Protein AF-A0A3N5UJ31-F1 (afdb_monomer_lite)

Structure (mmCIF, N/CA/C/O backbone):
data_AF-A0A3N5UJ31-F1
#
_entry.id   AF-A0A3N5UJ31-F1
#
loop_
_atom_site.group_PDB
_atom_site.id
_atom_site.type_symbol
_atom_site.label_atom_id
_atom_site.label_alt_id
_atom_site.label_comp_id
_atom_site.label_asym_id
_atom_site.label_entity_id
_atom_site.label_seq_id
_atom_site.pdbx_PDB_ins_code
_atom_site.Cartn_x
_atom_site.Cartn_y
_atom_site.Cartn_z
_atom_site.occupancy
_atom_site.B_iso_or_equiv
_atom_site.auth_seq_id
_atom_site.auth_comp_id
_atom_site.auth_asym_id
_atom_site.auth_atom_id
_atom_site.pdbx_PDB_model_num
ATOM 1 N N . ALA A 1 1 ? 0.356 -18.536 12.048 1.00 81.38 1 ALA A N 1
ATOM 2 C CA . ALA A 1 1 ? 1.159 -19.499 12.816 1.00 81.38 1 ALA A CA 1
ATOM 3 C C . ALA A 1 1 ? 2.373 -19.833 11.973 1.00 81.38 1 ALA A C 1
ATOM 5 O O . ALA A 1 1 ? 2.265 -19.713 10.756 1.00 81.38 1 ALA A O 1
ATOM 6 N N . ASP A 1 2 ? 3.486 -20.186 12.606 1.00 86.06 2 ASP A N 1
ATOM 7 C CA . ASP A 1 2 ? 4.715 -20.535 11.884 1.00 86.06 2 ASP A CA 1
ATOM 8 C C . ASP A 1 2 ? 4.675 -21.987 11.380 1.00 86.06 2 ASP A C 1
ATOM 10 O O . ASP A 1 2 ? 5.295 -22.299 10.367 1.00 86.06 2 ASP A O 1
ATOM 14 N N . GLU A 1 3 ? 3.884 -22.848 12.035 1.00 90.56 3 GLU A N 1
ATOM 15 C CA . GLU A 1 3 ? 3.652 -24.236 11.634 1.00 90.56 3 GLU A CA 1
ATOM 16 C C . GLU A 1 3 ? 2.205 -24.482 11.176 1.00 90.56 3 GLU A C 1
ATOM 18 O O . GLU A 1 3 ? 1.237 -23.923 11.711 1.00 90.56 3 GLU A O 1
ATOM 23 N N . ASP A 1 4 ? 2.058 -25.365 10.187 1.00 90.38 4 ASP A N 1
ATOM 24 C CA . ASP A 1 4 ? 0.771 -25.757 9.605 1.00 90.38 4 ASP A CA 1
ATOM 25 C C . ASP A 1 4 ? -0.166 -26.409 10.626 1.00 90.38 4 ASP A C 1
ATOM 27 O O . ASP A 1 4 ? -1.373 -26.149 10.618 1.00 90.38 4 ASP A O 1
ATOM 31 N N . ASP A 1 5 ? 0.386 -27.232 11.518 1.00 94.31 5 ASP A N 1
ATOM 32 C CA . ASP A 1 5 ? -0.385 -27.949 12.531 1.00 94.31 5 ASP A CA 1
ATOM 33 C C . ASP A 1 5 ? -0.956 -26.994 13.585 1.00 94.31 5 ASP A C 1
ATOM 35 O O . ASP A 1 5 ? -2.121 -27.129 13.970 1.00 94.31 5 ASP A O 1
ATOM 39 N N . ASP A 1 6 ? -0.198 -25.967 13.974 1.00 94.38 6 ASP A N 1
ATOM 40 C CA . ASP A 1 6 ? -0.669 -24.909 14.870 1.00 94.38 6 ASP A CA 1
ATOM 41 C C . ASP A 1 6 ? -1.802 -24.098 14.234 1.00 94.38 6 ASP A C 1
ATOM 43 O O . ASP A 1 6 ? -2.823 -23.824 14.877 1.00 94.38 6 ASP A O 1
ATOM 47 N N . LEU A 1 7 ? -1.653 -23.733 12.953 1.00 94.12 7 LEU A N 1
ATOM 48 C CA . LEU A 1 7 ? -2.708 -23.038 12.215 1.00 94.12 7 LEU A CA 1
ATOM 49 C C . LEU A 1 7 ? -3.969 -23.899 12.143 1.00 94.12 7 LEU A C 1
ATOM 51 O O . LEU A 1 7 ? -5.069 -23.411 12.405 1.00 94.12 7 LEU A O 1
ATOM 55 N N . LYS A 1 8 ? -3.815 -25.180 11.805 1.00 95.06 8 LYS A N 1
ATOM 56 C CA . LYS A 1 8 ? -4.920 -26.130 11.706 1.00 95.06 8 LYS A CA 1
ATOM 57 C C . LYS A 1 8 ? -5.641 -26.290 13.041 1.00 95.06 8 LYS A C 1
ATOM 59 O O . LYS A 1 8 ? -6.869 -26.205 13.075 1.00 95.06 8 LYS A O 1
ATOM 64 N N . LEU A 1 9 ? -4.892 -26.482 14.126 1.00 96.50 9 LEU A N 1
ATOM 65 C CA . LEU A 1 9 ? -5.441 -26.622 15.470 1.00 96.50 9 LEU A CA 1
ATOM 66 C C . LEU A 1 9 ? -6.267 -25.394 15.861 1.00 96.50 9 LEU A C 1
ATOM 68 O O . LEU A 1 9 ? -7.351 -25.532 16.428 1.00 96.50 9 LEU A O 1
ATOM 72 N N . GLU A 1 10 ? -5.774 -24.196 15.558 1.00 96.25 10 GLU A N 1
ATOM 73 C CA . GLU A 1 10 ? -6.502 -22.969 15.859 1.00 96.25 10 GLU A CA 1
ATOM 74 C C . GLU A 1 10 ? -7.745 -22.801 14.973 1.00 96.25 10 GL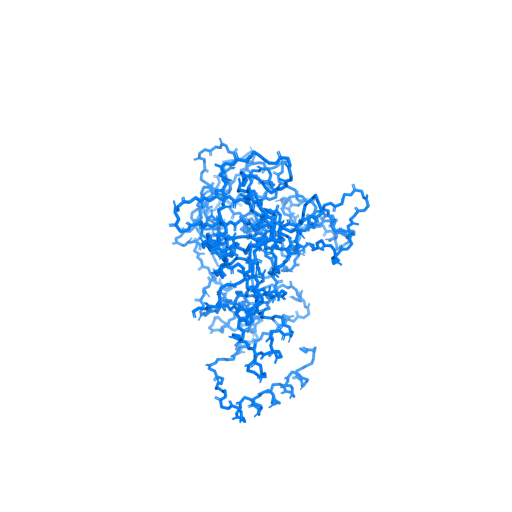U A C 1
ATOM 76 O O . GLU A 1 10 ? -8.822 -22.502 15.487 1.00 96.25 10 GLU A O 1
ATOM 81 N N . LEU A 1 11 ? -7.655 -23.081 13.668 1.00 95.25 11 LEU A N 1
ATOM 82 C CA . LEU A 1 11 ? -8.809 -23.036 12.762 1.00 95.25 11 LEU A CA 1
ATOM 83 C C . LEU A 1 11 ? -9.923 -23.997 13.192 1.00 95.25 11 LEU A C 1
ATOM 85 O O . LEU A 1 11 ? -11.098 -23.627 13.161 1.00 95.25 11 LEU A O 1
ATOM 89 N N . ASP A 1 12 ? -9.575 -25.207 13.630 1.00 96.19 12 ASP A N 1
ATOM 90 C CA . ASP A 1 12 ? -10.554 -26.192 14.092 1.00 96.19 12 ASP A CA 1
ATOM 91 C C . ASP A 1 12 ? -11.285 -25.698 15.360 1.00 96.19 12 ASP A C 1
ATOM 93 O O . ASP A 1 12 ? -12.513 -25.822 15.451 1.00 96.19 12 ASP A O 1
ATOM 97 N N . LYS A 1 13 ? -10.585 -25.025 16.290 1.00 96.94 13 LYS A N 1
ATOM 98 C CA . LYS A 1 13 ? -11.223 -24.352 17.441 1.00 96.94 13 LYS A CA 1
ATOM 99 C C . LYS A 1 13 ? -12.159 -23.225 17.000 1.00 96.94 13 LYS A C 1
ATOM 101 O O . LYS A 1 13 ? -13.294 -23.158 17.475 1.00 96.94 13 LYS A O 1
ATOM 106 N N . GLN A 1 14 ? -11.713 -22.353 16.093 1.00 95.69 14 GLN A N 1
ATOM 107 C CA . GLN A 1 14 ? -12.513 -21.214 15.627 1.00 95.69 14 GLN A CA 1
ATOM 108 C C . GLN A 1 14 ? -13.772 -21.668 14.874 1.00 95.69 14 GLN A C 1
ATOM 110 O O . GLN A 1 14 ? -14.850 -21.118 15.091 1.00 95.69 14 GLN A O 1
ATOM 115 N N . ARG A 1 15 ? -13.690 -22.727 14.060 1.00 95.44 15 ARG A N 1
ATOM 116 C CA . ARG A 1 15 ? -14.847 -23.324 13.365 1.00 95.44 15 ARG A CA 1
ATOM 117 C C . ARG A 1 15 ? -15.860 -23.937 14.331 1.00 95.44 15 ARG A C 1
ATOM 119 O O . ARG A 1 15 ? -17.069 -23.786 14.130 1.00 95.44 15 ARG A O 1
ATOM 126 N N . ALA A 1 16 ? -15.387 -24.597 15.389 1.00 96.50 16 ALA A N 1
ATOM 127 C CA . ALA A 1 16 ? -16.256 -25.128 16.434 1.00 96.50 16 ALA A CA 1
ATOM 128 C C . ALA A 1 16 ? -16.993 -24.002 17.181 1.00 96.50 16 ALA A C 1
ATOM 130 O O . ALA A 1 16 ? -18.202 -24.098 17.400 1.00 96.50 16 ALA A O 1
ATOM 131 N N . LEU A 1 17 ? -16.294 -22.909 17.516 1.00 96.00 17 LEU A N 1
ATOM 132 C CA . LEU A 1 17 ? -16.899 -21.720 18.126 1.00 96.00 17 LEU A CA 1
ATOM 133 C C . LEU A 1 17 ? -17.903 -21.043 17.189 1.00 96.00 17 LEU A C 1
ATOM 135 O O . LEU A 1 17 ? -19.018 -20.748 17.615 1.00 96.00 17 LEU A O 1
ATOM 139 N N . ALA A 1 18 ? -17.550 -20.852 15.917 1.00 95.31 18 ALA A N 1
ATOM 140 C CA . ALA A 1 18 ? -18.441 -20.274 14.917 1.00 95.31 18 ALA A CA 1
ATOM 141 C C . ALA A 1 18 ? -19.747 -21.076 14.815 1.00 95.31 18 ALA A C 1
ATOM 143 O O . ALA A 1 18 ? -20.830 -20.516 14.966 1.00 95.31 18 ALA A O 1
ATOM 144 N N . SER A 1 19 ? -19.641 -22.402 14.697 1.00 95.06 19 SER A N 1
ATOM 145 C CA . SER A 1 19 ? -20.799 -23.303 14.642 1.00 95.06 19 SER A CA 1
ATOM 146 C C . SER A 1 19 ? -21.658 -23.218 15.907 1.00 95.06 19 SER A C 1
ATOM 148 O O . SER A 1 19 ? -22.879 -23.106 15.821 1.00 95.06 19 SER A O 1
ATOM 150 N N . LYS A 1 20 ? -21.028 -23.213 17.091 1.00 97.25 20 LYS A N 1
ATOM 151 C CA . LYS A 1 20 ? -21.716 -23.085 18.386 1.00 97.25 20 LYS A CA 1
ATOM 152 C C . LYS A 1 20 ? -22.509 -21.778 18.505 1.00 97.25 20 LYS A C 1
ATOM 154 O O . LYS A 1 20 ? -23.548 -21.760 19.157 1.00 97.25 20 LYS A O 1
ATOM 159 N N . HIS A 1 21 ? -22.012 -20.702 17.900 1.00 94.81 21 HIS A N 1
ATOM 160 C CA . HIS A 1 21 ? -22.600 -19.365 17.961 1.00 94.81 21 HIS A CA 1
ATOM 161 C C . HIS A 1 21 ? -23.331 -18.962 16.668 1.00 94.81 21 HIS A C 1
ATOM 163 O O . HIS A 1 21 ? -23.569 -17.777 16.446 1.00 94.81 21 HIS A O 1
ATOM 169 N N . CYS A 1 22 ? -23.712 -19.934 15.830 1.00 95.94 22 CYS A N 1
ATOM 170 C CA . CYS A 1 22 ? -24.470 -19.725 14.589 1.00 95.94 22 CYS A CA 1
ATOM 171 C C . CYS A 1 22 ? -23.794 -18.781 13.572 1.00 95.94 22 CYS A C 1
ATOM 173 O O . CYS A 1 22 ? -24.464 -18.166 12.743 1.00 95.94 22 CYS A O 1
ATOM 175 N N . VAL A 1 23 ? -22.466 -18.679 13.607 1.00 96.00 23 VAL A N 1
ATOM 176 C CA . VAL A 1 23 ? -21.664 -17.967 12.609 1.00 96.00 23 VAL A CA 1
ATOM 177 C C . VAL A 1 23 ? -21.323 -18.930 11.474 1.00 96.00 23 VAL A C 1
ATOM 179 O O . VAL A 1 23 ? -20.809 -20.024 11.704 1.00 96.00 23 VAL A O 1
ATOM 182 N N . THR A 1 24 ? -21.591 -18.516 10.236 1.00 94.38 24 THR A N 1
ATOM 183 C CA . THR A 1 24 ? -21.305 -19.314 9.034 1.00 94.38 24 THR A CA 1
ATOM 184 C C . THR A 1 24 ? -20.056 -18.795 8.332 1.00 94.38 24 THR A C 1
ATOM 186 O O . THR A 1 24 ? -19.960 -17.607 8.026 1.00 94.38 24 THR A O 1
ATOM 189 N N . VAL A 1 25 ? -19.109 -19.688 8.035 1.00 93.06 25 VAL A N 1
ATOM 190 C CA . VAL A 1 25 ? -17.944 -19.367 7.199 1.00 93.06 25 VAL A CA 1
ATOM 191 C C . VAL A 1 25 ? -18.391 -19.322 5.740 1.00 93.06 25 VAL A C 1
ATOM 193 O O . VAL A 1 25 ? -18.774 -20.341 5.173 1.00 93.06 25 VAL A O 1
ATOM 196 N N . VAL A 1 26 ? -18.352 -18.133 5.138 1.00 92.94 26 VAL A N 1
ATOM 197 C CA . VAL A 1 26 ? -18.765 -17.922 3.737 1.00 92.94 26 VAL A CA 1
ATOM 198 C C . VAL A 1 26 ? -17.617 -18.096 2.746 1.00 92.94 26 VAL A C 1
ATOM 200 O O . VAL A 1 26 ? -17.843 -18.419 1.584 1.00 92.94 26 VAL A O 1
ATOM 203 N N . PHE A 1 27 ? -16.385 -17.871 3.196 1.00 93.00 27 PHE A N 1
ATOM 204 C CA . PHE A 1 27 ? -15.184 -17.964 2.382 1.00 93.00 27 PHE A CA 1
ATOM 205 C C . PHE A 1 27 ? -13.963 -18.140 3.285 1.00 93.00 27 PHE A C 1
ATOM 207 O O . PHE A 1 27 ? -13.878 -17.523 4.346 1.00 93.00 27 PHE A O 1
ATOM 214 N N . GLU A 1 28 ? -13.010 -18.954 2.845 1.00 93.06 28 GLU A N 1
ATOM 215 C CA . GLU A 1 28 ? -11.721 -19.139 3.503 1.00 93.06 28 GLU A CA 1
ATOM 216 C C . GLU A 1 28 ? -10.632 -19.149 2.434 1.00 93.06 28 GLU A C 1
ATOM 218 O O . GLU A 1 28 ? -10.766 -19.802 1.399 1.00 93.06 28 GLU A O 1
ATOM 223 N N . GLN A 1 29 ? -9.549 -18.419 2.682 1.00 94.88 29 GLN A N 1
ATOM 224 C CA . GLN A 1 29 ? -8.408 -18.369 1.782 1.00 94.88 29 GLN A CA 1
ATOM 225 C C . GLN A 1 29 ? -7.132 -18.497 2.591 1.00 94.88 29 GLN A C 1
ATOM 227 O O . GLN A 1 29 ? -6.795 -17.628 3.393 1.00 94.88 29 GLN A O 1
ATOM 232 N N . ARG A 1 30 ? -6.411 -19.587 2.338 1.00 94.19 30 ARG A N 1
ATOM 233 C CA . ARG A 1 30 ? -5.079 -19.799 2.887 1.00 94.19 30 ARG A CA 1
ATOM 234 C C . ARG A 1 30 ? -4.095 -18.851 2.204 1.00 94.19 30 ARG A C 1
ATOM 236 O O . ARG A 1 30 ? -4.099 -18.754 0.974 1.00 94.19 30 ARG A O 1
ATOM 243 N N . GLY A 1 31 ? -3.305 -18.151 3.006 1.00 94.44 31 GLY A N 1
ATOM 244 C CA . GLY A 1 31 ? -2.144 -17.394 2.562 1.00 94.44 31 GLY A CA 1
ATOM 245 C C . GLY A 1 31 ? -0.893 -17.988 3.192 1.00 94.44 31 GLY A C 1
ATOM 246 O O . GLY A 1 31 ? -0.934 -18.384 4.353 1.00 94.44 31 GLY A O 1
ATOM 247 N N . ASP A 1 32 ? 0.188 -18.044 2.427 1.00 92.81 32 ASP A N 1
ATOM 248 C CA . ASP A 1 32 ? 1.455 -18.642 2.828 1.00 92.81 32 ASP A CA 1
ATOM 249 C C . ASP A 1 32 ? 2.604 -17.749 2.352 1.00 92.81 32 ASP A C 1
ATOM 251 O O . ASP A 1 32 ? 2.540 -17.126 1.286 1.00 92.81 32 ASP A O 1
ATOM 255 N N . THR A 1 33 ? 3.682 -17.690 3.131 1.00 92.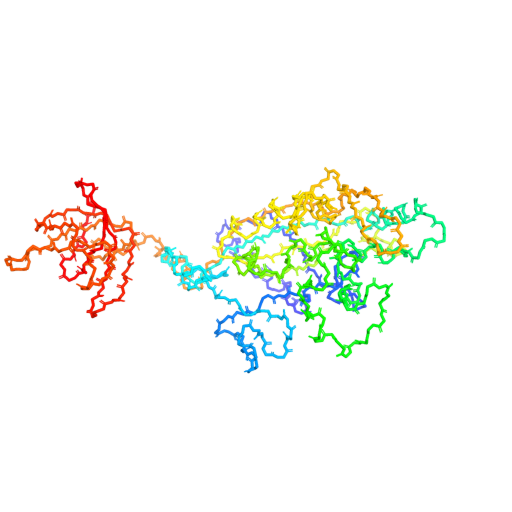06 33 THR A N 1
ATOM 256 C CA . THR A 1 33 ? 4.947 -17.164 2.620 1.00 92.06 33 THR A CA 1
ATOM 257 C C . THR A 1 33 ? 5.433 -18.058 1.481 1.00 92.06 33 THR A C 1
ATOM 259 O O . THR A 1 33 ? 5.276 -19.280 1.508 1.00 92.06 33 THR A O 1
ATOM 262 N N . LEU A 1 34 ? 6.016 -17.454 0.444 1.00 91.25 34 LEU A N 1
ATOM 263 C CA . LEU A 1 34 ? 6.624 -18.244 -0.622 1.00 91.25 34 LEU A CA 1
ATOM 264 C C . LEU A 1 34 ? 7.836 -19.031 -0.081 1.00 91.25 34 LEU A C 1
ATOM 266 O O . LEU A 1 34 ? 8.446 -18.591 0.899 1.00 91.25 34 LEU A O 1
ATOM 270 N N . PRO A 1 35 ? 8.192 -20.169 -0.716 1.00 88.00 35 PRO A N 1
ATOM 271 C CA . PRO A 1 35 ? 9.335 -20.991 -0.314 1.00 88.00 35 PRO A CA 1
ATOM 272 C C . PRO A 1 35 ? 10.638 -20.193 -0.184 1.00 88.00 35 PRO A C 1
ATOM 274 O O . PRO A 1 35 ? 10.774 -19.141 -0.798 1.00 88.00 35 PRO A O 1
ATOM 277 N N . GLU A 1 36 ? 11.581 -20.721 0.599 1.00 78.50 36 GLU A N 1
ATOM 278 C CA . GLU A 1 36 ? 12.811 -20.077 1.098 1.00 78.50 36 GLU A CA 1
ATOM 279 C C . GLU A 1 36 ? 13.485 -19.072 0.145 1.00 78.50 36 GLU A C 1
ATOM 281 O O . GLU A 1 36 ? 13.710 -17.922 0.523 1.00 78.50 36 GLU A O 1
ATOM 286 N N . ASP A 1 37 ? 13.759 -19.469 -1.100 1.00 82.88 37 ASP A N 1
ATOM 287 C CA . ASP A 1 37 ? 14.432 -18.646 -2.118 1.00 82.88 37 ASP A CA 1
ATOM 288 C C . ASP A 1 37 ? 13.633 -17.398 -2.541 1.00 82.88 37 ASP A C 1
ATOM 290 O O . ASP A 1 37 ? 14.182 -16.442 -3.089 1.00 82.88 37 ASP A O 1
ATOM 294 N N . ARG A 1 38 ? 12.333 -17.394 -2.248 1.00 84.00 38 ARG A N 1
ATOM 295 C CA . ARG A 1 38 ? 11.369 -16.320 -2.497 1.00 84.00 38 ARG A CA 1
ATOM 296 C C . ARG A 1 38 ? 10.698 -15.812 -1.228 1.00 84.00 38 ARG A C 1
ATOM 298 O O . ARG A 1 38 ? 9.728 -15.058 -1.316 1.00 84.00 38 ARG A O 1
ATOM 305 N N . ALA A 1 39 ? 11.218 -16.143 -0.048 1.00 86.44 39 ALA A N 1
ATOM 306 C CA . ALA A 1 39 ? 10.715 -15.581 1.198 1.00 86.44 39 ALA A CA 1
ATOM 307 C C . ALA A 1 39 ? 10.728 -14.039 1.133 1.00 86.44 39 ALA A C 1
ATOM 309 O O . ALA A 1 39 ? 11.707 -13.415 0.711 1.00 86.44 39 ALA A O 1
ATOM 310 N N . GLY A 1 40 ? 9.603 -13.416 1.494 1.00 87.25 40 GLY A N 1
ATOM 311 C CA . GLY A 1 40 ? 9.418 -11.963 1.407 1.00 87.25 40 GLY A CA 1
ATOM 312 C C . GLY A 1 40 ? 9.220 -11.400 -0.007 1.00 87.25 40 GLY A C 1
ATOM 313 O O . GLY A 1 40 ? 9.199 -10.181 -0.156 1.00 87.25 40 GLY A O 1
ATOM 314 N N . HIS A 1 41 ? 9.070 -12.245 -1.031 1.00 93.88 41 HIS A N 1
ATOM 315 C CA . HIS A 1 41 ? 8.714 -11.828 -2.389 1.00 93.88 41 HIS A CA 1
ATOM 316 C C . HIS A 1 41 ? 7.234 -12.097 -2.687 1.00 93.88 41 HIS A C 1
ATOM 318 O O . HIS A 1 41 ? 6.614 -12.977 -2.085 1.00 93.88 41 HIS A O 1
ATOM 324 N N . GLU A 1 42 ? 6.673 -11.342 -3.629 1.00 94.50 42 GLU A N 1
ATOM 325 C CA . GLU A 1 42 ? 5.373 -11.633 -4.239 1.00 94.50 42 GLU A CA 1
ATOM 326 C C . GLU A 1 42 ? 5.523 -12.500 -5.509 1.00 94.50 42 GLU A C 1
ATOM 328 O O . GLU A 1 42 ? 6.631 -12.897 -5.882 1.00 94.50 42 GLU A O 1
ATOM 333 N N . HIS A 1 43 ? 4.409 -12.877 -6.148 1.00 96.00 43 HIS A N 1
ATOM 334 C CA . HIS A 1 43 ? 4.413 -13.899 -7.206 1.00 96.00 43 HIS A CA 1
ATOM 335 C C . HIS A 1 43 ? 5.077 -13.474 -8.521 1.00 96.00 43 HIS A C 1
ATOM 337 O O . HIS A 1 43 ? 5.555 -14.352 -9.243 1.00 96.00 43 HIS A O 1
ATOM 343 N N . PHE A 1 44 ? 5.162 -12.179 -8.841 1.00 95.69 44 PHE A N 1
ATOM 344 C CA . PHE A 1 44 ? 5.979 -11.713 -9.968 1.00 95.69 44 PHE A CA 1
ATOM 345 C C . PHE A 1 44 ? 7.482 -11.809 -9.675 1.00 95.69 44 PHE A C 1
ATOM 347 O O . PHE A 1 44 ? 8.286 -11.834 -10.606 1.00 95.69 44 PHE A O 1
ATOM 354 N N . GLY A 1 45 ? 7.864 -11.979 -8.409 1.00 94.25 45 GLY A N 1
ATOM 355 C CA . GLY A 1 45 ? 9.225 -12.227 -7.961 1.00 94.25 45 GLY A CA 1
ATOM 356 C C . GLY A 1 45 ? 9.934 -10.989 -7.425 1.00 94.25 45 GLY A C 1
ATOM 357 O O . GLY A 1 45 ? 11.164 -11.001 -7.396 1.00 94.25 45 GLY A O 1
ATOM 358 N N . PHE A 1 46 ? 9.199 -9.952 -7.023 1.00 94.88 46 PHE A N 1
ATOM 359 C CA . PHE A 1 46 ? 9.724 -8.747 -6.384 1.00 94.88 46 PHE A CA 1
ATOM 360 C C . PHE A 1 46 ? 9.616 -8.833 -4.867 1.00 94.88 46 PHE A C 1
ATOM 362 O O . PHE A 1 46 ? 8.607 -9.283 -4.327 1.00 94.88 46 PHE A O 1
ATOM 369 N N . LYS A 1 47 ? 10.648 -8.366 -4.163 1.00 92.25 47 LYS A N 1
ATOM 370 C CA . LYS A 1 47 ? 10.612 -8.242 -2.706 1.00 92.25 47 LYS A CA 1
ATOM 371 C C . LYS A 1 47 ? 9.533 -7.243 -2.273 1.00 92.25 47 LYS A C 1
ATOM 373 O O . LYS A 1 47 ? 9.589 -6.068 -2.637 1.00 92.25 47 LYS A O 1
ATOM 378 N N . ASP A 1 48 ? 8.589 -7.689 -1.450 1.00 89.94 48 ASP A N 1
ATOM 379 C CA . ASP A 1 48 ? 7.539 -6.851 -0.864 1.00 89.94 48 ASP A CA 1
ATOM 380 C C . ASP A 1 48 ? 7.850 -6.528 0.613 1.00 89.94 48 ASP A C 1
ATOM 382 O O . ASP A 1 48 ? 8.834 -6.979 1.199 1.00 89.94 48 ASP A O 1
ATOM 386 N N . GLY A 1 49 ? 7.049 -5.658 1.226 1.00 85.06 49 GLY A N 1
ATOM 387 C CA . GLY A 1 49 ? 7.155 -5.279 2.632 1.00 85.06 49 GLY A CA 1
ATOM 388 C C . GLY A 1 49 ? 8.300 -4.316 2.952 1.00 85.06 49 GLY A C 1
ATOM 389 O O . GLY A 1 49 ? 8.434 -3.927 4.107 1.00 85.06 49 GLY A O 1
ATOM 390 N N . VAL A 1 50 ? 9.083 -3.882 1.955 1.00 84.88 50 VAL A N 1
ATOM 391 C CA . VAL A 1 50 ? 10.266 -3.020 2.150 1.00 84.88 50 VAL A CA 1
ATOM 392 C C . VAL A 1 50 ? 9.906 -1.646 2.725 1.00 84.88 50 VAL A C 1
ATOM 394 O O . VAL A 1 50 ? 10.583 -1.154 3.620 1.00 84.88 50 VAL A O 1
ATOM 397 N N . SER A 1 51 ? 8.842 -1.013 2.220 1.00 87.75 51 SER A N 1
ATOM 398 C CA . SER A 1 51 ? 8.453 0.347 2.615 1.00 87.75 51 SER A CA 1
ATOM 399 C C . SER A 1 51 ? 7.151 0.330 3.416 1.00 87.75 51 SER A C 1
ATOM 401 O O . SER A 1 51 ? 6.077 0.060 2.872 1.00 87.75 51 SER A O 1
ATOM 403 N N . GLN A 1 52 ? 7.261 0.604 4.716 1.00 91.50 52 GLN A N 1
ATOM 404 C CA . GLN A 1 52 ? 6.155 0.717 5.672 1.00 91.50 52 GLN A CA 1
ATOM 405 C C . GLN A 1 52 ? 6.349 1.989 6.499 1.00 91.50 52 GLN A C 1
ATOM 407 O O . GLN A 1 52 ? 7.488 2.290 6.849 1.00 91.50 52 GLN A O 1
ATOM 412 N N . PRO A 1 53 ? 5.292 2.744 6.831 1.00 94.50 53 PRO A N 1
ATOM 413 C CA . PRO A 1 53 ? 5.439 3.900 7.706 1.00 94.50 53 PRO A CA 1
ATOM 414 C C . PRO A 1 53 ? 5.862 3.476 9.120 1.00 94.50 53 PRO A C 1
ATOM 416 O O . PRO A 1 53 ? 5.382 2.479 9.667 1.00 94.50 53 PRO A O 1
ATOM 419 N N . GLY A 1 54 ? 6.736 4.270 9.731 1.00 95.56 54 GLY A N 1
ATOM 420 C CA . GLY A 1 54 ? 6.872 4.336 11.179 1.00 95.56 54 GLY A CA 1
ATOM 421 C C . GLY A 1 54 ? 5.658 5.035 11.800 1.00 95.56 54 GLY A C 1
ATOM 422 O O . GLY A 1 54 ? 4.933 5.775 11.137 1.00 95.56 54 GLY A O 1
ATOM 423 N N . VAL A 1 55 ? 5.444 4.827 13.099 1.00 97.12 55 VAL A N 1
ATOM 424 C CA . VAL A 1 55 ? 4.277 5.344 13.834 1.00 97.12 55 VAL A CA 1
ATOM 425 C C . VAL A 1 55 ? 4.777 6.101 15.051 1.00 97.12 55 VAL A C 1
ATOM 427 O O . VAL A 1 55 ? 5.518 5.541 15.863 1.00 97.12 55 VAL A O 1
ATOM 430 N N . ARG A 1 56 ? 4.393 7.374 15.168 1.00 95.44 56 ARG A N 1
ATOM 431 C CA . ARG A 1 56 ? 4.855 8.270 16.233 1.00 95.44 56 ARG A CA 1
ATOM 432 C C . ARG A 1 56 ? 4.380 7.760 17.590 1.00 95.44 56 ARG A C 1
ATOM 434 O O . ARG A 1 56 ? 3.208 7.439 17.750 1.00 95.44 56 ARG A O 1
ATOM 441 N N . GLY A 1 57 ? 5.294 7.693 18.555 1.00 93.19 57 GLY A N 1
ATOM 442 C CA . GLY A 1 57 ? 5.021 7.169 19.898 1.00 93.19 57 GLY A CA 1
ATOM 443 C C . GLY A 1 57 ? 5.068 5.641 20.014 1.00 93.19 57 GLY A C 1
ATOM 444 O O . GLY A 1 57 ? 5.031 5.135 21.128 1.00 93.19 57 GLY A O 1
ATOM 445 N N . PHE A 1 58 ? 5.196 4.913 18.899 1.00 95.56 58 PHE A N 1
ATOM 446 C CA . PHE A 1 58 ? 5.390 3.459 18.894 1.00 95.56 58 PHE A CA 1
ATOM 447 C C . PHE A 1 58 ? 6.781 3.073 18.377 1.00 95.56 58 PHE A C 1
ATOM 449 O O . PHE A 1 58 ? 7.502 2.319 19.022 1.00 95.56 58 PHE A O 1
ATOM 456 N N . HIS A 1 59 ? 7.187 3.622 17.231 1.00 96.44 59 HIS A N 1
ATOM 457 C CA . HIS A 1 59 ? 8.529 3.425 16.690 1.00 96.44 59 HIS A CA 1
ATOM 458 C C . HIS A 1 59 ? 9.489 4.512 17.208 1.00 96.44 59 HIS A C 1
ATOM 460 O O . HIS A 1 59 ? 9.094 5.681 17.266 1.00 96.44 59 HIS A O 1
ATOM 466 N N . PRO A 1 60 ? 10.745 4.163 17.549 1.00 96.00 60 PRO A N 1
ATOM 467 C CA . PRO A 1 60 ? 11.744 5.140 17.967 1.00 96.00 60 PRO A CA 1
ATOM 468 C C . PRO A 1 60 ? 12.111 6.066 16.803 1.00 96.00 60 PRO A C 1
ATOM 470 O O . PRO A 1 60 ? 12.322 5.606 15.678 1.00 96.00 60 PRO A O 1
ATOM 473 N N . ALA A 1 61 ? 12.187 7.365 17.088 1.00 95.62 61 ALA A N 1
ATOM 474 C CA . ALA A 1 61 ? 12.604 8.378 16.126 1.00 95.62 61 ALA A CA 1
ATOM 475 C C . ALA A 1 61 ? 14.127 8.446 16.013 1.00 95.62 61 ALA A C 1
ATOM 477 O O . ALA A 1 61 ? 14.832 8.240 17.004 1.00 95.62 61 ALA A O 1
ATOM 478 N N . ASP A 1 62 ? 14.625 8.727 14.812 1.00 93.88 62 ASP A N 1
ATOM 479 C CA . ASP A 1 62 ? 16.048 8.934 14.588 1.00 93.88 62 ASP A CA 1
ATOM 480 C C . ASP A 1 62 ? 16.526 10.196 15.338 1.00 93.88 62 ASP A C 1
ATOM 482 O O . ASP A 1 62 ? 15.878 11.245 15.239 1.00 93.88 62 ASP A O 1
ATOM 486 N N . PRO A 1 63 ? 17.643 10.136 16.090 1.00 93.44 63 PRO A N 1
ATOM 487 C CA . PRO A 1 63 ? 18.150 11.289 16.835 1.00 93.44 63 PRO A CA 1
ATOM 488 C C . PRO A 1 63 ? 18.507 12.497 15.958 1.00 93.44 63 PRO A C 1
ATOM 490 O O . PRO A 1 63 ? 18.414 13.632 16.421 1.00 93.44 63 PRO A O 1
ATOM 493 N N . ASN A 1 64 ? 18.915 12.262 14.708 1.00 93.12 64 ASN A N 1
ATOM 494 C CA . ASN A 1 64 ? 19.324 13.302 13.765 1.00 93.12 64 ASN A CA 1
ATOM 495 C C . ASN A 1 64 ? 18.166 13.760 12.868 1.00 93.12 64 ASN A C 1
ATOM 497 O O . ASN A 1 64 ? 18.208 14.866 12.330 1.00 93.12 64 ASN A O 1
ATOM 501 N N . ASN A 1 65 ? 17.126 12.936 12.716 1.00 91.19 65 ASN A N 1
ATOM 502 C CA . ASN A 1 65 ? 15.911 13.287 11.988 1.00 91.19 65 ASN A CA 1
ATOM 503 C C . ASN A 1 65 ? 14.654 12.737 12.694 1.00 91.19 65 ASN A C 1
ATOM 505 O O . ASN A 1 65 ? 14.208 11.629 12.394 1.00 91.19 65 ASN A O 1
ATOM 509 N N . PRO A 1 66 ? 14.008 13.528 13.574 1.00 90.75 66 PRO A N 1
ATOM 510 C CA . PRO A 1 66 ? 12.851 13.075 14.353 1.00 90.75 66 PRO A CA 1
ATOM 511 C C . PRO A 1 66 ? 11.624 12.654 13.527 1.00 90.75 66 PRO A C 1
ATOM 513 O O . PRO A 1 66 ? 10.695 12.047 14.063 1.00 90.75 66 PRO A O 1
ATOM 516 N N . ASN A 1 67 ? 11.594 12.996 12.236 1.00 90.12 67 ASN A N 1
ATOM 517 C CA . ASN A 1 67 ? 10.537 12.589 11.314 1.00 90.12 67 ASN A CA 1
ATOM 518 C C . ASN A 1 67 ? 10.809 11.236 10.650 1.00 90.12 67 ASN A C 1
ATOM 520 O O . ASN A 1 67 ? 9.971 10.777 9.879 1.00 90.12 67 ASN A O 1
ATOM 524 N N . GLU A 1 68 ? 11.934 10.588 10.944 1.00 93.31 68 GLU A N 1
ATOM 525 C CA . GLU A 1 68 ? 12.302 9.270 10.439 1.00 93.31 68 GLU A CA 1
ATOM 526 C C . GLU A 1 68 ? 12.470 8.266 11.579 1.00 93.31 68 GLU A C 1
ATOM 528 O O . GLU A 1 68 ? 12.687 8.613 12.740 1.00 93.31 68 GLU A O 1
ATOM 533 N N . ARG A 1 69 ? 12.323 6.986 11.246 1.00 94.44 69 ARG A N 1
ATOM 534 C CA . ARG A 1 69 ? 12.488 5.877 12.177 1.00 94.44 69 ARG A CA 1
ATOM 535 C C . ARG A 1 69 ? 13.975 5.596 12.393 1.00 94.44 69 ARG A C 1
ATOM 537 O O . ARG A 1 69 ? 14.713 5.392 11.432 1.00 94.44 69 ARG A O 1
ATOM 544 N N . ALA A 1 70 ? 14.383 5.495 13.657 1.00 93.56 70 ALA A N 1
ATOM 545 C CA . ALA A 1 70 ? 15.754 5.160 14.030 1.00 93.56 70 ALA A CA 1
ATOM 546 C C . ALA A 1 70 ? 16.199 3.839 13.384 1.00 93.56 70 ALA A C 1
ATOM 548 O O . ALA A 1 70 ? 15.473 2.842 13.447 1.00 93.56 70 ALA A O 1
ATOM 549 N N . GLY A 1 71 ? 17.384 3.841 12.769 1.00 90.81 71 GLY A N 1
ATOM 550 C CA . GLY A 1 71 ? 17.947 2.669 12.086 1.00 90.81 71 GLY A CA 1
ATOM 551 C C . GLY A 1 71 ? 17.255 2.296 10.768 1.00 90.81 71 GLY A C 1
ATOM 552 O O . GLY A 1 71 ? 17.563 1.256 10.199 1.00 90.81 71 GLY A O 1
ATOM 553 N N . HIS A 1 72 ? 16.325 3.118 10.269 1.00 91.81 72 HIS A N 1
ATOM 554 C CA . HIS A 1 72 ? 15.643 2.890 8.993 1.00 91.81 72 HIS A CA 1
ATOM 555 C C . HIS A 1 72 ? 15.582 4.180 8.152 1.00 91.81 72 HIS A C 1
ATOM 557 O O . HIS A 1 72 ? 14.497 4.754 7.996 1.00 91.81 72 HIS A O 1
ATOM 563 N N . PRO A 1 73 ? 16.716 4.641 7.594 1.00 91.12 73 PRO A N 1
ATOM 564 C CA . PRO A 1 73 ? 16.783 5.888 6.831 1.00 91.12 73 PRO A CA 1
ATOM 565 C C . PRO A 1 73 ? 15.746 5.969 5.699 1.00 91.12 73 PRO A C 1
ATOM 567 O O . PRO A 1 73 ? 15.473 4.989 4.998 1.00 91.12 73 PRO A O 1
ATOM 570 N N . GLY A 1 74 ? 15.120 7.137 5.545 1.00 90.50 74 GLY A N 1
ATOM 571 C CA . GLY A 1 74 ? 14.028 7.377 4.592 1.00 90.50 74 GLY A CA 1
ATOM 572 C C . GLY A 1 74 ? 12.687 6.731 4.962 1.00 90.50 74 GLY A C 1
ATOM 573 O O . GLY A 1 74 ? 11.718 6.818 4.205 1.00 90.50 74 GLY A O 1
ATOM 574 N N . THR A 1 75 ? 12.590 6.080 6.125 1.00 93.44 75 THR A N 1
ATOM 575 C CA . THR A 1 75 ? 11.325 5.558 6.652 1.00 93.44 75 THR A CA 1
ATOM 576 C C . THR A 1 75 ? 10.693 6.573 7.584 1.00 93.44 75 THR A C 1
ATOM 578 O O . THR A 1 75 ? 11.054 6.669 8.754 1.00 93.44 75 THR A O 1
ATOM 581 N N . GLU A 1 76 ? 9.720 7.321 7.077 1.00 92.75 76 GLU A N 1
ATOM 582 C CA . GLU A 1 76 ? 9.060 8.354 7.870 1.00 92.75 76 GLU A CA 1
ATOM 583 C C . GLU A 1 76 ? 8.273 7.817 9.067 1.00 92.75 76 GLU A C 1
ATOM 585 O O . GLU A 1 76 ? 7.610 6.782 8.985 1.00 92.75 76 GLU A O 1
ATOM 590 N N . ILE A 1 77 ? 8.252 8.608 10.136 1.00 94.88 77 ILE A N 1
ATOM 591 C CA . ILE A 1 77 ? 7.338 8.490 11.264 1.00 94.88 77 ILE A CA 1
ATOM 592 C C . ILE A 1 77 ? 6.100 9.360 11.026 1.00 94.88 77 ILE A C 1
ATOM 594 O O . ILE A 1 77 ? 6.173 10.583 10.857 1.00 94.88 77 ILE A O 1
ATOM 598 N N . ILE A 1 78 ? 4.945 8.703 11.069 1.00 96.19 78 ILE A N 1
ATOM 599 C CA . ILE A 1 78 ? 3.630 9.277 10.791 1.00 96.19 78 ILE A CA 1
ATOM 600 C C . ILE A 1 78 ? 2.783 9.284 12.065 1.00 96.19 78 ILE A C 1
ATOM 602 O O . ILE A 1 78 ? 2.945 8.429 12.943 1.00 96.19 78 ILE A O 1
ATOM 606 N N . ALA A 1 79 ? 1.894 10.268 12.192 1.00 95.62 79 ALA A N 1
ATOM 607 C CA . ALA A 1 79 ? 0.964 10.363 13.305 1.00 95.62 79 ALA A CA 1
ATOM 608 C C . ALA A 1 79 ? 0.105 9.093 13.422 1.00 95.62 79 ALA A C 1
ATOM 610 O O . ALA A 1 79 ? -0.408 8.607 12.414 1.00 95.62 79 ALA A O 1
ATOM 611 N N . PRO A 1 80 ? -0.119 8.570 14.640 1.00 96.19 80 PRO A N 1
ATOM 612 C CA . PRO A 1 80 ? -0.960 7.391 14.833 1.00 96.19 80 PRO A CA 1
ATOM 613 C C . PRO A 1 80 ? -2.396 7.598 14.338 1.00 96.19 80 PRO A C 1
ATOM 615 O O . PRO A 1 80 ? -3.009 6.633 13.893 1.00 96.19 80 PRO A O 1
ATOM 618 N N . GLY A 1 81 ? -2.909 8.836 14.336 1.00 95.25 81 GLY A N 1
ATOM 619 C CA . GLY A 1 81 ? -4.240 9.162 13.817 1.00 95.25 81 GLY A CA 1
ATOM 620 C C . GLY A 1 81 ? -4.427 8.951 12.313 1.00 95.25 81 GLY A C 1
ATOM 621 O O . GLY A 1 81 ? -5.561 8.998 11.858 1.00 95.25 81 GLY A O 1
ATOM 622 N N . GLU A 1 82 ? -3.359 8.688 11.549 1.00 96.50 82 GLU A N 1
ATOM 623 C CA . GLU A 1 82 ? -3.464 8.243 10.148 1.00 96.50 82 GLU A CA 1
ATOM 624 C C . GLU A 1 82 ? -3.802 6.747 10.032 1.00 96.50 82 GLU A C 1
ATOM 626 O O . GLU A 1 82 ? -4.218 6.274 8.977 1.00 96.50 82 GLU A O 1
ATOM 631 N N . PHE A 1 83 ? -3.650 5.973 11.110 1.00 97.69 83 PHE A N 1
ATOM 632 C CA . PHE A 1 83 ? -3.888 4.524 11.103 1.00 97.69 83 PHE A CA 1
ATOM 633 C C . PHE A 1 83 ? -4.942 4.090 12.120 1.00 97.69 83 PHE A C 1
ATOM 635 O O . PHE A 1 83 ? -5.639 3.105 11.887 1.00 97.69 83 PHE A O 1
ATOM 642 N N . ILE A 1 84 ? -5.063 4.806 13.240 1.00 96.44 84 ILE A N 1
ATOM 643 C CA . ILE A 1 84 ? -5.880 4.431 14.394 1.00 96.44 84 ILE A CA 1
ATOM 644 C C . ILE A 1 84 ? -6.813 5.588 14.752 1.00 96.44 84 ILE A C 1
ATOM 646 O O . ILE A 1 84 ? -6.382 6.711 15.018 1.00 96.44 84 ILE A O 1
ATOM 650 N N . ARG A 1 85 ? -8.114 5.310 14.796 1.00 92.88 85 ARG A N 1
ATOM 651 C CA . ARG A 1 85 ? -9.153 6.279 15.153 1.00 92.88 85 ARG A CA 1
ATOM 652 C C . ARG A 1 85 ? -9.033 6.697 16.627 1.00 92.88 85 ARG A C 1
ATOM 654 O O . ARG A 1 85 ? -8.663 5.903 17.489 1.00 92.88 85 ARG A O 1
ATOM 661 N N . GLY A 1 86 ? -9.357 7.956 16.922 1.00 86.12 86 GLY A N 1
ATOM 662 C CA . GLY A 1 86 ? -9.244 8.548 18.264 1.00 86.12 86 GLY A CA 1
ATOM 663 C C . GLY A 1 86 ? -7.875 9.162 18.588 1.00 86.12 86 GLY A C 1
ATOM 664 O O . GLY A 1 86 ? -7.769 9.931 19.539 1.00 86.12 86 GLY A O 1
ATOM 665 N N . PHE A 1 87 ? -6.846 8.903 17.776 1.00 89.88 87 PHE A N 1
ATOM 666 C CA . PHE A 1 87 ? -5.544 9.560 17.897 1.00 89.88 87 PHE A CA 1
ATOM 667 C C . PHE A 1 87 ? -5.457 10.825 17.033 1.00 89.88 87 PHE A C 1
ATOM 669 O O . PHE A 1 87 ? -6.203 11.010 16.071 1.00 89.88 87 PHE A O 1
ATOM 676 N N . VAL A 1 88 ? -4.511 11.708 17.364 1.00 86.25 88 VAL A N 1
ATOM 677 C CA . VAL A 1 88 ? -4.212 12.902 16.558 1.00 86.25 88 VAL A CA 1
ATOM 678 C C . VAL A 1 88 ? -3.590 12.474 15.224 1.00 86.25 88 VAL A C 1
ATOM 680 O O . VAL A 1 88 ? -2.621 11.712 15.216 1.00 86.25 88 VAL A O 1
ATOM 683 N N . SER A 1 89 ? -4.159 12.955 14.115 1.00 90.75 89 SER A N 1
ATOM 684 C CA . SER A 1 89 ? -3.667 12.748 12.742 1.00 90.75 89 SER A CA 1
ATOM 685 C C . SER A 1 89 ? -2.637 13.820 12.354 1.00 90.75 89 SER A C 1
ATOM 687 O O . SER A 1 89 ? -2.442 14.787 13.094 1.00 90.75 89 SER A O 1
ATOM 689 N N . GLU A 1 90 ? -1.993 13.703 11.193 1.00 90.56 90 GLU A N 1
ATOM 690 C CA . GLU A 1 90 ? -1.121 14.758 10.651 1.00 90.56 90 GLU A CA 1
ATOM 691 C C . GLU A 1 90 ? -1.922 16.037 10.340 1.00 90.56 90 GLU A C 1
ATOM 693 O O . GLU A 1 90 ? -1.385 17.139 10.419 1.00 90.56 90 GLU A O 1
ATOM 698 N N . SER A 1 91 ? -3.232 15.908 10.093 1.00 85.56 91 SER A N 1
ATOM 699 C CA . SER A 1 91 ? -4.165 17.039 9.939 1.00 85.56 91 SER A CA 1
ATOM 700 C C . SER A 1 91 ? -4.774 17.530 11.266 1.00 85.56 91 SER A C 1
ATOM 702 O O . SER A 1 91 ? -5.643 18.403 11.274 1.00 85.56 91 SER A O 1
ATOM 704 N N . GLY A 1 92 ? -4.346 16.977 12.406 1.00 83.25 92 GLY A N 1
ATOM 705 C CA . GLY A 1 92 ? -4.857 17.306 13.738 1.00 83.25 92 GLY A CA 1
ATOM 706 C C . GLY A 1 92 ? -5.932 16.344 14.259 1.00 83.25 92 GLY A C 1
ATOM 707 O O . GLY A 1 92 ? -6.143 15.250 13.734 1.00 83.25 92 GLY A O 1
ATOM 708 N N . ALA A 1 93 ? -6.595 16.723 15.354 1.00 76.81 93 ALA A N 1
ATOM 709 C CA . ALA A 1 93 ? -7.609 15.887 15.997 1.00 76.81 93 ALA A CA 1
ATOM 710 C C . ALA A 1 93 ? -8.924 15.861 15.196 1.00 76.81 93 ALA A C 1
ATOM 712 O O . ALA A 1 93 ? -9.513 16.911 14.909 1.00 76.81 93 ALA A O 1
ATOM 713 N N . GLN A 1 94 ? -9.404 14.653 14.899 1.00 74.88 94 GLN A N 1
ATOM 714 C CA . GLN A 1 94 ? -10.676 14.400 14.226 1.00 74.88 94 GLN A CA 1
ATOM 715 C C . GLN A 1 94 ? -11.690 13.791 15.197 1.00 74.88 94 GLN A C 1
ATOM 717 O O . GLN A 1 94 ? -11.326 13.048 16.109 1.00 74.88 94 GLN A O 1
ATOM 722 N N . PHE A 1 95 ? -12.975 14.088 14.989 1.00 79.31 95 PHE A N 1
ATOM 723 C CA . PHE A 1 95 ? -14.036 13.434 15.749 1.00 79.31 95 PHE A CA 1
ATOM 724 C C . PHE A 1 95 ? -14.020 11.921 15.489 1.00 79.31 95 PHE A C 1
ATOM 726 O O . PHE A 1 95 ? -13.813 11.462 14.364 1.00 79.31 95 PHE A O 1
ATOM 733 N N . THR A 1 96 ? -14.215 11.145 16.549 1.00 80.50 96 THR A N 1
ATOM 734 C CA . THR A 1 96 ? -14.272 9.687 16.497 1.00 80.50 96 THR A CA 1
ATOM 735 C C . THR A 1 96 ? -15.347 9.224 17.479 1.00 80.50 96 THR A C 1
ATOM 737 O O . THR A 1 96 ? -15.237 9.559 18.659 1.00 80.50 96 THR A O 1
ATOM 740 N N . PRO A 1 97 ? -16.369 8.476 17.025 1.00 82.50 97 PRO A N 1
ATOM 741 C CA . PRO A 1 97 ? -17.315 7.819 17.920 1.00 82.50 97 PRO A CA 1
ATOM 742 C C . PRO A 1 97 ? -16.590 6.923 18.924 1.00 82.50 97 PRO A C 1
ATOM 744 O O . PRO A 1 97 ? -15.612 6.273 18.566 1.00 82.50 97 PRO A O 1
ATOM 747 N N . GLU A 1 98 ? -17.079 6.846 20.159 1.00 81.25 98 GLU A N 1
ATOM 748 C CA . GLU A 1 98 ? -16.401 6.120 21.242 1.00 81.25 98 GLU A CA 1
ATOM 749 C C . GLU A 1 98 ? -16.081 4.662 20.873 1.00 81.25 98 GLU A C 1
ATOM 751 O O . GLU A 1 98 ? -14.965 4.196 21.077 1.00 81.25 98 GLU A O 1
ATOM 756 N N . TRP A 1 99 ? -17.024 3.966 20.232 1.00 84.00 99 TRP A N 1
ATOM 757 C CA . TRP A 1 99 ? -16.849 2.579 19.789 1.00 84.00 99 TRP A CA 1
ATOM 758 C C . TRP A 1 99 ? -15.801 2.405 18.678 1.00 84.00 99 TRP A C 1
ATOM 760 O O . TRP A 1 99 ? -15.362 1.291 18.405 1.00 84.00 99 TRP A O 1
ATOM 770 N N . MET A 1 100 ? -15.393 3.488 18.015 1.00 89.56 100 MET A N 1
ATOM 771 C CA . MET A 1 100 ? -14.331 3.460 17.012 1.00 89.56 100 MET A CA 1
ATOM 772 C C . MET A 1 100 ? -12.958 3.789 17.600 1.00 89.56 100 MET A C 1
ATOM 774 O O . MET A 1 100 ? -11.956 3.592 16.919 1.00 89.56 100 MET A O 1
ATOM 778 N N . VAL A 1 101 ? -12.877 4.310 18.826 1.00 89.56 101 VAL A N 1
ATOM 779 C CA . VAL A 1 101 ? -11.599 4.684 19.443 1.00 89.56 101 VAL A CA 1
ATOM 780 C C . VAL A 1 101 ? -10.688 3.458 19.553 1.00 89.56 101 VAL A C 1
ATOM 782 O O . VAL A 1 101 ? -11.127 2.361 19.908 1.00 89.56 101 VAL A O 1
ATOM 785 N N . GLU A 1 102 ? -9.413 3.652 19.203 1.00 92.88 102 GLU A N 1
ATOM 786 C CA . GLU A 1 102 ? -8.386 2.602 19.129 1.00 92.88 102 GLU A CA 1
ATOM 787 C C . GLU A 1 102 ? -8.658 1.508 18.077 1.00 92.88 102 GLU A C 1
ATOM 789 O O . GLU A 1 102 ? -7.988 0.477 18.065 1.00 92.88 102 GLU A O 1
ATOM 794 N N . GLY A 1 103 ? -9.618 1.720 17.173 1.00 96.31 103 GLY A N 1
ATOM 795 C CA . GLY A 1 103 ? -9.846 0.863 16.012 1.00 96.31 103 GLY A CA 1
ATOM 796 C C . GLY A 1 103 ? -9.239 1.421 14.723 1.00 96.31 103 GLY A C 1
ATOM 797 O O . GLY A 1 103 ? -8.776 2.562 14.662 1.00 96.31 103 GLY A O 1
ATOM 798 N N . SER A 1 104 ? -9.254 0.615 13.666 1.00 98.38 104 SER A N 1
ATOM 799 C CA . SER A 1 104 ? -8.713 0.963 12.346 1.00 98.38 104 SER A CA 1
ATOM 800 C C . SER A 1 104 ? -9.635 0.455 11.246 1.00 98.38 104 SER A C 1
ATOM 802 O O . SER A 1 104 ? -10.230 -0.613 11.385 1.00 98.38 104 SER A O 1
ATOM 804 N N . PHE A 1 105 ? -9.759 1.183 10.141 1.00 98.56 105 PHE A N 1
ATOM 805 C CA . PHE A 1 105 ? -10.361 0.603 8.948 1.00 98.56 105 PHE A CA 1
ATOM 806 C C . PHE A 1 105 ? -9.400 -0.402 8.326 1.00 98.56 105 PHE A C 1
ATOM 808 O O . PHE A 1 105 ? -8.188 -0.195 8.319 1.00 98.56 105 PHE A O 1
ATOM 815 N N . GLN A 1 106 ? -9.958 -1.485 7.799 1.00 98.50 106 GLN A N 1
ATOM 816 C CA . GLN A 1 106 ? -9.218 -2.565 7.176 1.00 98.50 106 GLN A CA 1
ATOM 817 C C . GLN A 1 106 ? -9.731 -2.788 5.757 1.00 98.50 106 GLN A C 1
ATOM 819 O O . GLN A 1 106 ? -10.927 -2.986 5.541 1.00 98.50 106 GLN A O 1
ATOM 824 N N . VAL A 1 107 ? -8.813 -2.815 4.799 1.00 98.50 107 VAL A N 1
ATOM 825 C CA . VAL A 1 107 ? -9.093 -3.210 3.421 1.00 98.50 107 VAL A CA 1
ATOM 826 C C . VAL A 1 107 ? -8.403 -4.534 3.142 1.00 98.50 107 VAL A C 1
ATOM 828 O O . VAL A 1 107 ? -7.174 -4.612 3.139 1.00 98.50 107 VAL A O 1
ATOM 831 N N . LEU A 1 108 ? -9.201 -5.564 2.871 1.00 97.81 108 LEU A N 1
ATOM 832 C CA . LEU A 1 108 ? -8.736 -6.857 2.389 1.00 97.81 108 LEU A CA 1
ATOM 833 C C . LEU A 1 108 ? -9.127 -7.007 0.916 1.00 97.81 108 LEU A C 1
ATOM 835 O O . LEU A 1 108 ? -10.308 -6.958 0.583 1.00 97.81 108 LEU A O 1
ATOM 839 N N . ARG A 1 109 ? -8.159 -7.224 0.026 1.00 97.81 109 ARG A N 1
ATOM 840 C CA . ARG A 1 109 ? -8.394 -7.575 -1.381 1.00 97.81 109 ARG A CA 1
ATOM 841 C C . ARG A 1 109 ? -7.701 -8.883 -1.715 1.00 97.81 109 ARG A C 1
ATOM 843 O O . ARG A 1 109 ? -6.510 -9.048 -1.470 1.00 97.81 109 ARG A O 1
ATOM 850 N N . ARG A 1 110 ? -8.437 -9.786 -2.353 1.00 97.69 110 ARG A N 1
ATOM 851 C CA . ARG A 1 110 ? -7.874 -10.971 -2.995 1.00 97.69 110 ARG A CA 1
ATOM 852 C C . ARG A 1 110 ? -7.463 -10.600 -4.415 1.00 97.69 110 ARG A C 1
ATOM 854 O O . ARG A 1 110 ? -8.314 -10.434 -5.291 1.00 97.69 110 ARG A O 1
ATOM 861 N N . LEU A 1 111 ? -6.165 -10.428 -4.625 1.00 97.44 111 LEU A N 1
ATOM 862 C CA . LEU A 1 111 ? -5.572 -10.025 -5.894 1.00 97.44 111 LEU A CA 1
ATOM 863 C C . LEU A 1 111 ? -4.970 -11.249 -6.577 1.00 97.44 111 LEU A C 1
ATOM 865 O O . LEU A 1 111 ? -3.900 -11.688 -6.177 1.00 97.44 111 LEU A O 1
ATOM 869 N N . SER A 1 112 ? -5.644 -11.809 -7.579 1.00 97.00 112 SER A N 1
ATOM 870 C CA . SER A 1 112 ? -5.065 -12.870 -8.411 1.00 97.00 112 SER A CA 1
ATOM 871 C C . SER A 1 112 ? -3.990 -12.273 -9.323 1.00 97.00 112 SER A C 1
ATOM 873 O O . SER A 1 112 ? -4.173 -11.169 -9.838 1.00 97.00 112 SER A O 1
ATOM 875 N N . GLN A 1 113 ? -2.863 -12.965 -9.481 1.00 97.19 113 GLN A N 1
ATOM 876 C CA . GLN A 1 113 ? -1.703 -12.510 -10.247 1.00 97.19 113 GLN A CA 1
ATOM 877 C C . GLN A 1 113 ? -1.396 -13.491 -11.384 1.00 97.19 113 GLN A C 1
ATOM 879 O O . GLN A 1 113 ? -0.973 -14.627 -11.148 1.00 97.19 113 GLN A O 1
ATOM 884 N N . ASP A 1 114 ? -1.548 -13.032 -12.625 1.00 95.50 114 ASP A N 1
ATOM 885 C CA . ASP A 1 114 ? -1.155 -13.780 -13.820 1.00 95.50 114 ASP A CA 1
ATOM 886 C C . ASP A 1 114 ? 0.344 -13.580 -14.098 1.00 95.50 114 ASP A C 1
ATOM 888 O O . ASP A 1 114 ? 0.775 -12.731 -14.880 1.00 95.50 114 ASP A O 1
ATOM 892 N N . VAL A 1 115 ? 1.153 -14.366 -13.385 1.00 95.81 115 VAL A N 1
ATOM 893 C CA . VAL A 1 115 ? 2.619 -14.380 -13.497 1.00 95.81 115 VAL A CA 1
ATOM 894 C C . VAL A 1 115 ? 3.114 -14.644 -14.925 1.00 95.81 115 VAL A C 1
ATOM 896 O O . VAL A 1 115 ? 3.941 -13.859 -15.398 1.00 95.81 115 VAL A O 1
ATOM 899 N N . PRO A 1 116 ? 2.669 -15.704 -15.636 1.00 95.00 116 PRO A N 1
ATOM 900 C CA . PRO A 1 116 ? 3.132 -15.933 -17.001 1.00 95.00 116 PRO A CA 1
ATOM 901 C C . PRO A 1 116 ? 2.701 -14.812 -17.954 1.00 95.00 116 PRO A C 1
ATOM 903 O O . PRO A 1 116 ? 3.502 -14.408 -18.796 1.00 95.00 116 PRO A O 1
ATOM 906 N N . GLY A 1 117 ? 1.488 -14.270 -17.807 1.00 94.88 117 GLY A N 1
ATOM 907 C CA . GLY A 1 117 ? 1.015 -13.141 -18.603 1.00 94.88 117 GLY A CA 1
ATOM 908 C C . GLY A 1 117 ? 1.871 -11.887 -18.421 1.00 94.88 117 GLY A C 1
ATOM 909 O O . GLY A 1 117 ? 2.314 -11.299 -19.416 1.00 94.88 117 GLY A O 1
ATOM 910 N N . PHE A 1 118 ? 2.182 -11.535 -17.168 1.00 95.75 118 PHE A N 1
ATOM 911 C CA . PHE A 1 118 ? 3.049 -10.405 -16.825 1.00 95.75 118 PHE A CA 1
ATOM 912 C C . PHE A 1 118 ? 4.422 -10.518 -17.492 1.00 95.75 118 PHE A C 1
ATOM 914 O O . PHE A 1 118 ? 4.827 -9.619 -18.232 1.00 95.75 118 PHE A O 1
ATOM 921 N N . TRP A 1 119 ? 5.116 -11.644 -17.300 1.00 96.00 119 TRP A N 1
ATOM 922 C CA . TRP A 1 119 ? 6.452 -11.837 -17.867 1.00 96.00 119 TRP A CA 1
ATOM 923 C C . TRP A 1 119 ? 6.430 -11.930 -19.396 1.00 96.00 119 TRP A C 1
ATOM 925 O O . TRP A 1 119 ? 7.268 -11.320 -20.054 1.00 96.00 119 TRP A O 1
ATOM 935 N N . ALA A 1 120 ? 5.422 -12.579 -19.987 1.00 96.25 120 ALA A N 1
ATOM 936 C CA . ALA A 1 120 ? 5.268 -12.607 -21.439 1.00 96.25 120 ALA A CA 1
ATOM 937 C C . ALA A 1 120 ? 5.052 -11.201 -22.027 1.00 96.25 120 ALA A C 1
ATOM 939 O O . ALA A 1 120 ? 5.522 -10.917 -23.130 1.00 96.25 120 ALA A O 1
ATOM 940 N N . GLN A 1 121 ? 4.351 -10.309 -21.320 1.00 95.75 121 GLN A N 1
ATOM 941 C CA . GLN A 1 121 ? 4.220 -8.912 -21.735 1.00 95.75 121 GLN A CA 1
ATOM 942 C C . GLN A 1 121 ? 5.542 -8.158 -21.644 1.00 95.75 121 GLN A C 1
ATOM 944 O O . GLN A 1 121 ? 5.873 -7.447 -22.589 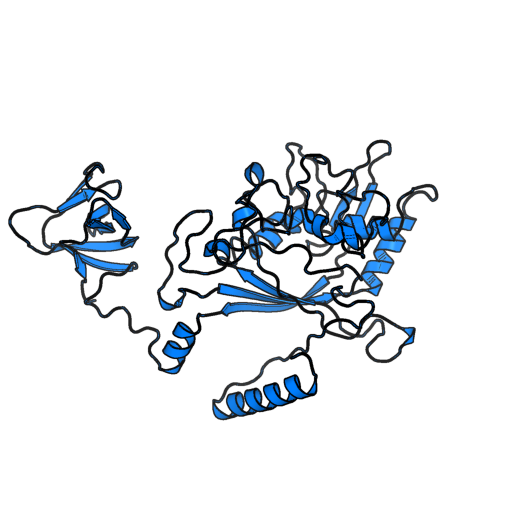1.00 95.75 121 GLN A O 1
ATOM 949 N N . VAL A 1 122 ? 6.295 -8.320 -20.554 1.00 97.06 122 VAL A N 1
ATOM 950 C CA . VAL A 1 122 ? 7.623 -7.705 -20.409 1.00 97.06 122 VAL A CA 1
ATOM 951 C C . VAL A 1 122 ? 8.532 -8.126 -21.565 1.00 97.06 122 VAL A C 1
ATOM 953 O O . VAL A 1 122 ? 9.100 -7.261 -22.228 1.00 97.06 122 VAL A O 1
ATOM 956 N N . THR A 1 123 ? 8.593 -9.421 -21.882 1.00 97.50 123 THR A N 1
ATOM 957 C CA . THR A 1 123 ? 9.346 -9.945 -23.031 1.00 97.50 123 THR A CA 1
ATOM 958 C C . THR A 1 123 ? 8.883 -9.321 -24.348 1.00 97.50 123 THR A C 1
ATOM 960 O O . THR A 1 123 ? 9.700 -8.810 -25.114 1.00 97.50 123 THR A O 1
ATOM 963 N N . ARG A 1 124 ? 7.568 -9.274 -24.615 1.00 97.12 124 ARG A N 1
ATOM 964 C CA . ARG A 1 124 ? 7.034 -8.643 -25.839 1.00 97.12 124 ARG A CA 1
ATOM 965 C C . ARG A 1 124 ? 7.389 -7.158 -25.940 1.00 97.12 124 ARG A C 1
ATOM 967 O O . ARG A 1 124 ? 7.808 -6.721 -27.007 1.00 97.12 124 ARG A O 1
ATOM 974 N N . GLN A 1 125 ? 7.240 -6.402 -24.852 1.00 95.75 125 GLN A N 1
ATOM 975 C CA . GLN A 1 125 ? 7.559 -4.972 -24.826 1.00 95.75 125 GLN A CA 1
ATOM 976 C C . GLN A 1 125 ? 9.062 -4.709 -24.892 1.00 95.75 125 GLN A C 1
ATOM 978 O O . GLN A 1 125 ? 9.487 -3.711 -25.457 1.00 95.75 125 GLN A O 1
ATOM 983 N N . ARG A 1 126 ? 9.904 -5.613 -24.386 1.00 95.69 126 ARG A N 1
ATOM 984 C CA . ARG A 1 126 ? 11.343 -5.525 -24.629 1.00 95.69 126 ARG A CA 1
ATOM 985 C C . ARG A 1 126 ? 11.674 -5.778 -26.101 1.00 95.69 126 ARG A C 1
ATOM 987 O O . ARG A 1 126 ? 12.494 -5.054 -26.661 1.00 95.69 126 ARG A O 1
ATOM 994 N N . HIS A 1 127 ? 11.058 -6.772 -26.737 1.00 95.94 127 HIS A N 1
ATOM 995 C CA . HIS A 1 127 ? 11.310 -7.104 -28.144 1.00 95.94 127 HIS A CA 1
ATOM 996 C C . HIS A 1 127 ? 10.793 -6.063 -29.145 1.00 95.94 127 HIS A C 1
ATOM 998 O O . HIS A 1 127 ? 11.242 -6.071 -30.289 1.00 95.94 127 HIS A O 1
ATOM 1004 N N . SER A 1 128 ? 9.879 -5.174 -28.743 1.00 95.62 128 SER A N 1
ATOM 1005 C CA . SER A 1 128 ? 9.452 -4.044 -29.579 1.00 95.62 128 SER A CA 1
ATOM 1006 C C . SER A 1 128 ? 10.499 -2.922 -29.639 1.00 95.62 128 SER A C 1
ATOM 1008 O O . SER A 1 128 ? 10.455 -2.095 -30.549 1.00 95.62 128 SER A O 1
ATOM 1010 N N . LEU A 1 129 ? 11.465 -2.908 -28.712 1.00 94.75 129 LEU A N 1
ATOM 1011 C CA . LEU A 1 129 ? 12.594 -1.978 -28.718 1.00 94.75 129 LEU A CA 1
ATOM 1012 C C . LEU A 1 129 ? 13.721 -2.462 -29.642 1.00 94.75 129 LEU A C 1
ATOM 1014 O O . LEU A 1 129 ? 13.869 -3.672 -29.845 1.00 94.75 129 LEU A O 1
ATOM 1018 N N . PRO A 1 130 ? 14.579 -1.550 -30.142 1.00 94.50 130 PRO A N 1
ATOM 1019 C CA . PRO A 1 130 ? 15.766 -1.919 -30.906 1.00 94.50 130 PRO A CA 1
ATOM 1020 C C . PRO A 1 130 ? 16.611 -3.001 -30.214 1.00 94.50 130 PRO A C 1
ATOM 1022 O O . PRO A 1 130 ? 16.704 -3.079 -28.982 1.00 94.50 130 PRO A O 1
ATOM 1025 N N . SER A 1 131 ? 17.244 -3.866 -31.008 1.00 91.81 131 SER A N 1
ATOM 1026 C CA . SER A 1 131 ? 18.057 -4.970 -30.481 1.00 91.81 131 SER A CA 1
ATOM 1027 C C . SER A 1 131 ? 19.274 -4.486 -29.686 1.00 91.81 131 SER A C 1
ATOM 1029 O O . SER A 1 131 ? 19.715 -5.175 -28.774 1.00 91.81 131 SER A O 1
ATOM 1031 N N . ASP A 1 132 ? 19.792 -3.300 -30.008 1.00 92.56 132 ASP A N 1
ATOM 1032 C CA . ASP A 1 132 ? 20.906 -2.618 -29.341 1.00 92.56 132 ASP A CA 1
ATOM 1033 C C . ASP A 1 132 ? 20.464 -1.694 -28.184 1.00 92.56 132 ASP A C 1
ATOM 1035 O O . ASP A 1 132 ? 21.285 -0.987 -27.590 1.00 92.56 132 ASP A O 1
ATOM 1039 N N . ASP A 1 133 ? 19.172 -1.688 -27.836 1.00 93.50 133 ASP A N 1
ATOM 1040 C CA . ASP A 1 133 ? 18.667 -0.970 -26.666 1.00 93.50 133 ASP A CA 1
ATOM 1041 C C . ASP A 1 133 ? 19.206 -1.609 -25.362 1.00 93.50 133 ASP A C 1
ATOM 1043 O O . ASP A 1 133 ? 19.102 -2.828 -25.187 1.00 93.50 133 ASP A O 1
ATOM 1047 N N . PRO A 1 134 ? 19.782 -0.824 -24.430 1.00 92.00 134 PRO A N 1
ATOM 1048 C CA . PRO A 1 134 ? 20.357 -1.344 -23.190 1.00 92.00 134 PRO A CA 1
ATOM 1049 C C . PRO A 1 134 ? 19.306 -1.826 -22.184 1.00 92.00 134 PRO A C 1
ATOM 1051 O O . PRO A 1 134 ? 19.673 -2.492 -21.216 1.00 92.00 134 PRO A O 1
ATOM 1054 N N . MET A 1 135 ? 18.022 -1.499 -22.379 1.00 94.69 135 MET A N 1
ATOM 1055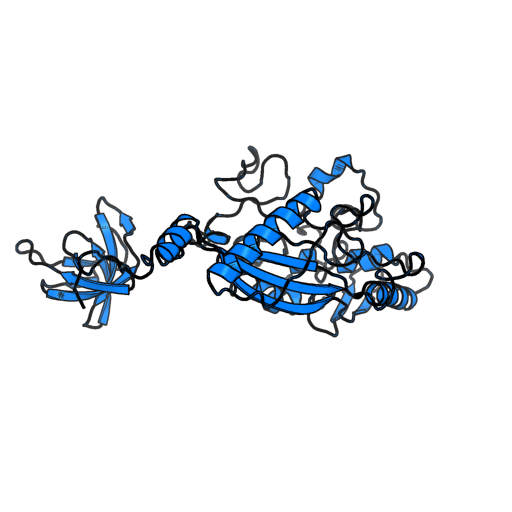 C CA . MET A 1 135 ? 16.933 -2.007 -21.551 1.00 94.69 135 MET A CA 1
ATOM 1056 C C . MET A 1 135 ? 16.976 -3.537 -21.555 1.00 94.69 135 MET A C 1
ATOM 1058 O O . MET A 1 135 ? 16.955 -4.146 -22.616 1.00 94.69 135 MET A O 1
ATOM 1062 N N . SER A 1 136 ? 17.041 -4.187 -20.399 1.00 95.50 136 SER A N 1
ATOM 1063 C CA . SER A 1 136 ? 16.815 -5.634 -20.290 1.00 95.50 136 SER A CA 1
ATOM 1064 C C . SER A 1 136 ? 15.354 -5.909 -19.927 1.00 95.50 136 SER A C 1
ATOM 1066 O O . SER A 1 136 ? 14.630 -4.995 -19.535 1.00 95.50 136 SER A O 1
ATOM 1068 N N . GLU A 1 137 ? 14.901 -7.160 -20.036 1.00 96.00 137 GLU A N 1
ATOM 1069 C CA . GLU A 1 137 ? 13.575 -7.546 -19.523 1.00 96.00 137 GLU A CA 1
ATOM 1070 C C . GLU A 1 137 ? 13.450 -7.251 -18.022 1.00 96.00 137 GLU A C 1
ATOM 1072 O O . GLU A 1 137 ? 12.449 -6.697 -17.574 1.00 96.00 137 GLU A O 1
ATOM 1077 N N . ASP A 1 138 ? 14.501 -7.551 -17.256 1.00 95.50 138 ASP A N 1
ATOM 1078 C CA . ASP A 1 138 ? 14.522 -7.336 -15.810 1.00 95.50 138 ASP A CA 1
ATOM 1079 C C . ASP A 1 138 ? 14.531 -5.842 -15.449 1.00 95.50 138 ASP A C 1
ATOM 1081 O O . ASP A 1 138 ? 13.789 -5.420 -14.563 1.00 95.50 138 ASP A O 1
ATOM 1085 N N . LEU A 1 139 ? 15.278 -5.007 -16.188 1.00 96.62 139 LEU A N 1
ATOM 1086 C CA . LEU A 1 139 ? 15.239 -3.551 -16.013 1.00 96.62 139 LEU A CA 1
ATOM 1087 C C . LEU A 1 139 ? 13.870 -2.978 -16.399 1.00 96.62 139 LEU A C 1
ATOM 1089 O O . LEU A 1 139 ? 13.369 -2.080 -15.723 1.00 96.62 139 LEU A O 1
ATOM 1093 N N . LEU A 1 140 ? 13.242 -3.500 -17.456 1.00 96.75 140 LEU A N 1
ATOM 1094 C CA . LEU A 1 140 ? 11.911 -3.063 -17.863 1.00 96.75 140 LEU A CA 1
ATOM 1095 C C . LEU A 1 140 ? 10.876 -3.380 -16.780 1.00 96.75 140 LEU A C 1
ATOM 1097 O O . LEU A 1 140 ? 10.167 -2.476 -16.347 1.00 96.75 140 LEU A O 1
ATOM 1101 N N . ALA A 1 141 ? 10.830 -4.625 -16.296 1.00 97.12 141 ALA A N 1
ATOM 1102 C CA . ALA A 1 141 ? 9.946 -5.024 -15.200 1.00 97.12 141 ALA A CA 1
ATOM 1103 C C . ALA A 1 141 ? 10.223 -4.202 -13.927 1.00 97.12 141 ALA A C 1
ATOM 1105 O O . ALA A 1 141 ? 9.301 -3.715 -13.272 1.00 97.12 141 ALA A O 1
ATOM 1106 N N . THR A 1 142 ? 11.499 -3.955 -13.633 1.00 97.38 142 THR A N 1
ATOM 1107 C CA . THR A 1 142 ? 11.945 -3.086 -12.540 1.00 97.38 142 THR A CA 1
ATOM 1108 C C . THR A 1 142 ? 11.450 -1.648 -12.704 1.00 97.38 142 THR A C 1
ATOM 1110 O O . THR A 1 142 ? 11.040 -1.039 -11.720 1.00 97.38 142 THR A O 1
ATOM 1113 N N . LYS A 1 143 ? 11.415 -1.094 -13.922 1.00 96.88 143 LYS A N 1
ATOM 1114 C CA . LYS A 1 143 ? 10.849 0.236 -14.211 1.00 96.88 143 LYS A CA 1
ATOM 1115 C C . LYS A 1 143 ? 9.330 0.305 -14.024 1.00 96.88 143 LYS A C 1
ATOM 1117 O O . LYS A 1 143 ? 8.835 1.382 -13.703 1.00 96.88 143 LYS A O 1
ATOM 1122 N N . LEU A 1 144 ? 8.607 -0.814 -14.132 1.00 96.38 144 LEU A N 1
ATOM 1123 C CA . LEU A 1 144 ? 7.174 -0.880 -13.799 1.00 96.38 144 LEU A CA 1
ATOM 1124 C C . LEU A 1 144 ? 6.931 -0.808 -12.290 1.00 96.38 144 LEU A C 1
ATOM 1126 O O . LEU A 1 144 ? 5.997 -0.151 -11.839 1.00 96.38 144 LEU A O 1
ATOM 1130 N N . VAL A 1 145 ? 7.776 -1.475 -11.504 1.00 97.31 145 VAL A N 1
ATOM 1131 C CA . VAL A 1 145 ? 7.606 -1.577 -10.047 1.00 97.31 145 VAL A CA 1
ATOM 1132 C C . VAL A 1 145 ? 8.272 -0.410 -9.312 1.00 97.31 145 VAL A C 1
ATOM 1134 O O . VAL A 1 145 ? 7.715 0.128 -8.360 1.00 97.31 145 VAL A O 1
ATOM 1137 N N . GLY A 1 146 ? 9.457 -0.000 -9.761 1.00 97.25 146 GLY A N 1
ATOM 1138 C CA . GLY A 1 146 ? 10.344 0.996 -9.153 1.00 97.25 146 GLY A CA 1
ATOM 1139 C C . GLY A 1 146 ? 11.428 0.412 -8.230 1.00 97.25 146 GLY A C 1
ATOM 1140 O O . GLY A 1 146 ? 12.226 1.162 -7.660 1.00 97.25 146 GLY A O 1
ATOM 1141 N N . ARG A 1 147 ? 11.478 -0.918 -8.087 1.00 96.75 147 ARG A N 1
ATOM 1142 C CA . ARG A 1 147 ? 12.513 -1.672 -7.361 1.00 96.75 147 ARG A CA 1
ATOM 1143 C C . ARG A 1 147 ? 12.890 -2.918 -8.141 1.00 96.75 147 ARG A C 1
ATOM 1145 O O . ARG A 1 147 ? 12.024 -3.529 -8.763 1.00 96.75 147 ARG A O 1
ATOM 1152 N N . TRP A 1 148 ? 14.161 -3.289 -8.066 1.00 96.31 148 TRP A N 1
ATOM 1153 C CA . TRP A 1 148 ? 14.645 -4.576 -8.545 1.00 96.31 148 TRP A CA 1
ATOM 1154 C C . TRP A 1 148 ? 14.005 -5.703 -7.751 1.00 96.31 148 TRP A C 1
ATOM 1156 O O . TRP A 1 148 ? 13.510 -5.507 -6.634 1.00 96.31 148 TRP A O 1
ATOM 1166 N N . ARG A 1 149 ? 14.066 -6.914 -8.300 1.00 93.50 149 ARG A N 1
ATOM 1167 C CA . ARG A 1 149 ? 13.547 -8.110 -7.633 1.00 93.50 149 ARG A CA 1
ATOM 1168 C C . ARG A 1 149 ? 14.176 -8.333 -6.256 1.00 93.50 149 ARG A C 1
ATOM 1170 O O . ARG A 1 149 ? 13.466 -8.716 -5.332 1.00 93.50 149 ARG A O 1
ATOM 1177 N N . SER A 1 150 ? 15.452 -7.970 -6.091 1.00 91.75 150 SER A N 1
ATOM 1178 C CA . SER A 1 150 ? 16.183 -7.969 -4.815 1.00 91.75 150 SER A CA 1
ATOM 1179 C C . SER A 1 150 ? 15.607 -7.039 -3.734 1.00 91.75 150 SER A C 1
ATOM 1181 O O . SER A 1 150 ? 15.887 -7.225 -2.542 1.00 91.75 150 SER A O 1
ATOM 1183 N N . GLY A 1 151 ? 14.816 -6.038 -4.137 1.00 92.06 151 GLY A N 1
ATOM 1184 C CA . GLY A 1 151 ? 14.312 -4.940 -3.313 1.00 92.06 151 GLY A CA 1
ATOM 1185 C C . GLY A 1 151 ? 15.058 -3.615 -3.492 1.00 92.06 151 GLY A C 1
ATOM 1186 O O . GLY A 1 151 ? 14.542 -2.583 -3.049 1.00 92.06 151 GLY A O 1
ATOM 1187 N N . THR A 1 152 ? 16.214 -3.603 -4.162 1.00 94.25 152 THR A N 1
ATOM 1188 C CA . THR A 1 152 ? 17.003 -2.383 -4.382 1.00 94.25 152 THR A CA 1
ATOM 1189 C C . THR A 1 152 ? 16.216 -1.355 -5.211 1.00 94.25 152 THR A C 1
ATOM 1191 O O . THR A 1 152 ? 15.642 -1.711 -6.241 1.00 94.25 152 THR A O 1
ATOM 1194 N N . PRO A 1 153 ? 16.128 -0.076 -4.795 1.00 95.62 153 PRO A N 1
ATOM 1195 C CA . PRO A 1 153 ? 15.374 0.934 -5.536 1.00 95.62 153 PRO A CA 1
ATOM 1196 C C . PRO A 1 153 ? 16.116 1.426 -6.782 1.00 95.62 153 PRO A C 1
ATOM 1198 O O . PRO A 1 153 ? 17.331 1.630 -6.751 1.00 95.62 153 PRO A O 1
ATOM 1201 N N . LEU A 1 154 ? 15.364 1.743 -7.843 1.00 96.25 154 LEU A N 1
ATOM 1202 C CA . LEU A 1 154 ? 15.917 2.368 -9.056 1.00 96.25 154 LEU A CA 1
ATOM 1203 C C . LEU A 1 154 ? 16.626 3.701 -8.785 1.00 96.25 154 LEU A C 1
ATOM 1205 O O . LEU A 1 154 ? 17.564 4.049 -9.490 1.00 96.25 154 LEU A O 1
ATOM 1209 N N . SER A 1 155 ? 16.218 4.434 -7.745 1.00 94.75 155 SER A N 1
ATOM 1210 C CA . SER A 1 155 ? 16.890 5.674 -7.332 1.00 94.75 155 SER A CA 1
ATOM 1211 C C . SER A 1 155 ? 18.368 5.455 -6.974 1.00 94.75 155 SER A C 1
ATOM 1213 O O . SER A 1 155 ? 19.187 6.337 -7.215 1.00 94.75 155 SER A O 1
ATOM 1215 N N . HIS A 1 156 ? 18.732 4.278 -6.449 1.00 93.19 156 HIS A N 1
ATOM 1216 C CA . HIS A 1 156 ? 20.119 3.954 -6.084 1.00 93.19 156 HIS A CA 1
ATOM 1217 C C . HIS A 1 156 ? 20.842 3.125 -7.142 1.00 93.19 156 HIS A C 1
ATOM 1219 O O . HIS A 1 156 ? 22.064 3.191 -7.230 1.00 93.19 156 HIS A O 1
ATOM 1225 N N . ALA A 1 157 ? 20.103 2.348 -7.929 1.00 94.19 157 ALA A N 1
ATOM 1226 C CA . ALA A 1 157 ? 20.654 1.465 -8.946 1.00 94.19 157 ALA A CA 1
ATOM 1227 C C . ALA A 1 157 ? 19.813 1.558 -10.234 1.00 94.19 157 ALA A C 1
ATOM 1229 O O . ALA A 1 157 ? 18.990 0.679 -10.488 1.00 94.19 157 ALA A O 1
ATOM 1230 N N . PRO A 1 158 ? 19.959 2.634 -11.032 1.00 94.06 158 PRO A N 1
ATOM 1231 C CA . PRO A 1 158 ? 19.050 2.918 -12.146 1.00 94.06 158 PRO A CA 1
ATOM 1232 C C . PRO A 1 158 ? 19.181 1.946 -13.324 1.00 94.06 158 PRO A C 1
ATOM 1234 O O . PRO A 1 158 ? 18.207 1.752 -14.048 1.00 94.06 158 PRO A O 1
ATOM 1237 N N . ASP A 1 159 ? 20.352 1.323 -13.497 1.00 91.31 159 ASP A N 1
ATOM 1238 C CA . ASP A 1 159 ? 20.657 0.525 -14.692 1.00 91.31 159 ASP A CA 1
ATOM 1239 C C . ASP A 1 159 ? 20.838 -0.973 -14.417 1.00 91.31 159 ASP A C 1
ATOM 1241 O O . ASP A 1 159 ? 20.583 -1.792 -15.302 1.00 91.31 159 ASP A O 1
ATOM 1245 N N . ARG A 1 160 ? 21.318 -1.360 -13.222 1.00 91.94 160 ARG A N 1
ATOM 1246 C CA . ARG A 1 160 ? 21.629 -2.761 -12.870 1.00 91.94 160 ARG A CA 1
ATOM 1247 C C . ARG A 1 160 ? 21.471 -3.040 -11.379 1.00 91.94 160 ARG A C 1
ATOM 1249 O O . ARG A 1 160 ? 21.924 -2.239 -10.572 1.00 91.94 160 ARG A O 1
ATOM 1256 N N . ASP A 1 161 ? 20.956 -4.218 -11.029 1.00 91.56 161 ASP A N 1
ATOM 1257 C CA . ASP A 1 161 ? 20.882 -4.714 -9.647 1.00 91.56 161 ASP A CA 1
ATOM 1258 C C . ASP A 1 161 ? 22.265 -5.155 -9.135 1.00 91.56 161 ASP A C 1
ATOM 1260 O O . ASP A 1 161 ? 22.666 -6.311 -9.263 1.00 91.56 161 ASP A O 1
ATOM 1264 N N . ASN A 1 162 ? 23.059 -4.208 -8.638 1.00 82.44 162 ASN A N 1
ATOM 1265 C CA . ASN A 1 162 ? 24.455 -4.437 -8.252 1.00 82.44 162 ASN A CA 1
ATOM 1266 C C . ASN A 1 162 ? 24.751 -4.144 -6.773 1.00 82.44 162 ASN A C 1
ATOM 1268 O O . ASN A 1 162 ? 25.920 -4.129 -6.380 1.00 82.44 162 ASN A O 1
ATOM 1272 N N . ARG A 1 163 ? 23.722 -3.906 -5.950 1.00 79.44 163 ARG A N 1
ATOM 1273 C CA . ARG A 1 163 ? 23.904 -3.591 -4.528 1.00 79.44 163 ARG A CA 1
ATOM 1274 C C . ARG A 1 163 ? 23.990 -4.843 -3.668 1.00 79.44 163 ARG A C 1
ATOM 1276 O O . ARG A 1 163 ? 23.331 -5.851 -3.909 1.00 79.44 163 ARG A O 1
ATOM 1283 N N . SER A 1 164 ? 24.830 -4.769 -2.639 1.00 72.31 164 SER A N 1
ATOM 1284 C CA . SER A 1 164 ? 25.039 -5.881 -1.713 1.00 72.31 164 SER A CA 1
ATOM 1285 C C . SER A 1 164 ? 23.900 -5.983 -0.693 1.00 72.31 164 SER A C 1
ATOM 1287 O O . SER A 1 164 ? 23.224 -5.004 -0.387 1.00 72.31 164 SER A O 1
ATOM 1289 N N . ALA A 1 165 ? 23.711 -7.157 -0.084 1.00 68.44 165 ALA A N 1
ATOM 1290 C CA . ALA A 1 165 ? 22.700 -7.334 0.961 1.00 68.44 165 ALA A CA 1
ATOM 1291 C C . ALA A 1 165 ? 22.926 -6.447 2.208 1.00 68.44 165 ALA A C 1
ATOM 1293 O O . ALA A 1 165 ? 21.974 -6.210 2.949 1.00 68.44 165 ALA A O 1
ATOM 1294 N N . GLN A 1 166 ? 24.151 -5.952 2.430 1.00 62.28 166 GLN A N 1
ATOM 1295 C CA . GLN A 1 166 ? 24.500 -5.062 3.548 1.00 62.28 166 GLN A CA 1
ATOM 1296 C C . GLN A 1 166 ? 23.919 -3.652 3.378 1.00 62.28 166 GLN A C 1
ATOM 1298 O O . GLN A 1 166 ? 23.705 -2.948 4.356 1.00 62.28 166 GLN A O 1
ATOM 1303 N N . ASP A 1 167 ? 23.586 -3.270 2.147 1.00 71.38 167 ASP A N 1
ATOM 1304 C CA . ASP A 1 167 ? 23.030 -1.959 1.826 1.00 71.38 167 ASP A CA 1
ATOM 1305 C C . ASP A 1 167 ? 21.516 -1.857 2.050 1.00 71.38 167 ASP A C 1
ATOM 1307 O O . ASP A 1 167 ? 20.936 -0.780 1.903 1.00 71.38 167 ASP A O 1
ATOM 1311 N N . ARG A 1 168 ? 20.858 -2.966 2.408 1.00 75.81 168 ARG A N 1
ATOM 1312 C CA . ARG A 1 168 ? 19.392 -3.060 2.451 1.00 75.81 168 ARG A CA 1
ATOM 1313 C C . ARG A 1 168 ? 18.734 -2.097 3.435 1.00 75.81 168 ARG A C 1
ATOM 1315 O O . ARG A 1 168 ? 17.591 -1.706 3.223 1.00 75.81 168 ARG A O 1
ATOM 1322 N N . GLU A 1 169 ? 19.435 -1.687 4.489 1.00 79.31 169 GLU A N 1
ATOM 1323 C CA . GLU A 1 169 ? 18.938 -0.669 5.428 1.00 79.31 169 GLU A CA 1
ATOM 1324 C C . GLU A 1 169 ? 18.757 0.699 4.754 1.00 79.31 169 GLU A C 1
ATOM 1326 O O . GLU A 1 169 ? 17.885 1.474 5.142 1.00 79.31 169 GLU A O 1
ATOM 1331 N N . GLN A 1 170 ? 19.524 0.966 3.693 1.00 85.12 170 GLN A N 1
ATOM 1332 C CA . GLN A 1 170 ? 19.451 2.191 2.904 1.00 85.12 170 GLN A CA 1
ATOM 1333 C C . GLN A 1 170 ? 18.457 2.092 1.744 1.00 85.12 170 GLN A C 1
ATOM 1335 O O . GLN A 1 170 ? 18.182 3.105 1.113 1.00 85.12 170 GLN A O 1
ATOM 1340 N N . ASP A 1 171 ? 17.866 0.926 1.461 1.00 88.19 171 ASP A N 1
ATOM 1341 C CA . ASP A 1 171 ? 16.984 0.731 0.299 1.00 88.19 171 ASP A CA 1
ATOM 1342 C C . ASP A 1 171 ? 15.724 1.607 0.328 1.00 88.19 171 ASP A C 1
ATOM 1344 O O . ASP A 1 171 ? 14.990 1.661 -0.658 1.00 88.19 171 ASP A O 1
ATOM 1348 N N . ASN A 1 172 ? 15.414 2.269 1.442 1.00 92.06 172 ASN A N 1
ATOM 1349 C CA . ASN A 1 172 ? 14.299 3.206 1.537 1.00 92.06 172 ASN A CA 1
ATOM 1350 C C . ASN A 1 172 ? 14.739 4.681 1.585 1.00 92.06 172 ASN A C 1
ATOM 1352 O O . ASN A 1 172 ? 13.873 5.552 1.592 1.00 92.06 172 ASN A O 1
ATOM 1356 N N . ASN A 1 173 ? 16.043 4.965 1.556 1.00 92.38 173 ASN A N 1
ATOM 1357 C CA . ASN A 1 173 ? 16.628 6.293 1.738 1.00 92.38 173 ASN A CA 1
ATOM 1358 C C . ASN A 1 173 ? 16.733 7.093 0.425 1.00 92.38 173 ASN A C 1
ATOM 1360 O O . ASN A 1 173 ? 17.810 7.239 -0.151 1.00 92.38 173 ASN A O 1
ATOM 1364 N N . PHE A 1 174 ? 15.594 7.566 -0.083 1.00 93.50 174 PHE A N 1
ATOM 1365 C CA . PHE A 1 174 ? 15.505 8.421 -1.276 1.00 93.50 174 PHE A CA 1
ATOM 1366 C C . PHE A 1 174 ? 14.188 9.209 -1.302 1.00 93.50 174 PHE A C 1
ATOM 1368 O O . PHE A 1 174 ? 13.205 8.776 -0.687 1.00 93.50 174 PHE A O 1
ATOM 1375 N N . LYS A 1 175 ? 14.154 10.331 -2.039 1.00 91.50 175 LYS A N 1
ATOM 1376 C CA . LYS A 1 175 ? 13.001 11.255 -2.115 1.00 91.50 175 LYS A CA 1
ATOM 1377 C C . LYS A 1 175 ? 12.552 11.641 -3.534 1.00 91.50 175 LYS A C 1
ATOM 1379 O O . LYS A 1 175 ? 11.525 12.293 -3.667 1.00 91.50 175 LYS A O 1
ATOM 1384 N N . TYR A 1 176 ? 13.268 11.204 -4.576 1.00 93.56 176 TYR A N 1
ATOM 1385 C CA . TYR A 1 176 ? 13.027 11.549 -5.992 1.00 93.56 176 TYR A CA 1
ATOM 1386 C C . TYR A 1 176 ? 13.215 13.030 -6.366 1.00 93.56 176 TYR A C 1
ATOM 1388 O O . TYR A 1 176 ? 12.883 13.428 -7.483 1.00 93.56 176 TYR A O 1
ATOM 1396 N N . ASP A 1 177 ? 13.751 13.841 -5.459 1.00 91.06 177 ASP A N 1
ATOM 1397 C CA . ASP A 1 177 ? 14.101 15.245 -5.684 1.00 91.06 177 ASP A CA 1
ATOM 1398 C C . ASP A 1 177 ? 15.196 15.413 -6.748 1.00 91.06 177 ASP A C 1
ATOM 1400 O O . ASP A 1 177 ? 15.185 16.387 -7.498 1.00 91.06 177 ASP A O 1
ATOM 1404 N N . ASP A 1 178 ? 16.088 14.430 -6.861 1.00 91.94 178 ASP A N 1
ATOM 1405 C CA . ASP A 1 178 ? 17.134 14.332 -7.880 1.00 91.94 178 ASP A CA 1
ATOM 1406 C C . ASP A 1 178 ? 16.669 13.704 -9.211 1.00 91.94 178 ASP A C 1
ATOM 1408 O O . ASP A 1 178 ? 17.467 13.566 -10.137 1.00 91.94 178 ASP A O 1
ATOM 1412 N N . ASP A 1 179 ? 15.400 13.301 -9.314 1.00 93.50 179 ASP A N 1
ATOM 1413 C CA . ASP A 1 179 ? 14.825 12.636 -10.489 1.00 93.50 179 ASP A CA 1
ATOM 1414 C C . ASP A 1 179 ? 13.398 13.143 -10.795 1.00 93.50 179 ASP A C 1
ATOM 1416 O O . ASP A 1 179 ? 12.458 12.339 -10.898 1.00 93.50 179 ASP A O 1
ATOM 1420 N N . PRO A 1 180 ? 13.177 14.468 -10.930 1.00 90.62 180 PRO A N 1
ATOM 1421 C CA . PRO A 1 180 ? 11.845 15.024 -11.167 1.00 90.62 180 PRO A CA 1
ATOM 1422 C C . PRO A 1 180 ? 11.244 14.537 -12.489 1.00 90.62 180 PRO A C 1
ATOM 1424 O O . PRO A 1 180 ? 10.035 14.346 -12.566 1.00 90.62 180 PRO A O 1
ATOM 1427 N N . ASP A 1 181 ? 12.066 14.265 -13.504 1.00 89.19 181 ASP A N 1
ATOM 1428 C CA . ASP A 1 181 ? 11.630 13.791 -14.825 1.00 89.19 181 ASP A CA 1
ATOM 1429 C C . ASP A 1 181 ? 11.385 12.279 -14.895 1.00 89.19 181 ASP A C 1
ATOM 1431 O O . ASP A 1 181 ? 10.786 11.793 -15.851 1.00 89.19 181 ASP A O 1
ATOM 1435 N N . GLY A 1 182 ? 11.770 11.524 -13.862 1.00 93.25 182 GLY A N 1
ATOM 1436 C CA . GLY A 1 182 ? 11.580 10.074 -13.826 1.00 93.25 182 GLY A CA 1
ATOM 1437 C C . GLY A 1 182 ? 12.468 9.314 -14.811 1.00 93.25 182 GLY A C 1
ATOM 1438 O O . GLY A 1 182 ? 12.066 8.264 -15.315 1.00 93.25 182 GLY A O 1
ATOM 1439 N N . ILE A 1 183 ? 13.665 9.836 -15.084 1.00 93.56 183 ILE A N 1
ATOM 1440 C CA . ILE A 1 183 ? 14.684 9.189 -15.916 1.00 93.56 183 ILE A CA 1
ATOM 1441 C C . ILE A 1 183 ? 15.175 7.916 -15.211 1.00 93.56 183 ILE A C 1
ATOM 1443 O O . ILE A 1 183 ? 15.216 6.833 -15.809 1.00 93.56 183 ILE A O 1
ATOM 1447 N N . LYS A 1 184 ? 15.485 8.015 -13.909 1.00 95.06 184 LYS A N 1
ATOM 1448 C CA . LYS A 1 184 ? 15.926 6.866 -13.101 1.00 95.06 184 LYS A CA 1
ATOM 1449 C C . LYS A 1 184 ? 14.730 5.980 -12.764 1.00 95.06 184 LYS A C 1
ATOM 1451 O O . LYS A 1 184 ? 14.637 4.842 -13.233 1.00 95.06 184 LYS A O 1
ATOM 1456 N N . THR A 1 185 ? 13.792 6.525 -11.990 1.00 96.50 185 THR A N 1
ATOM 1457 C CA . THR A 1 185 ? 12.569 5.852 -11.545 1.00 96.50 185 THR A CA 1
ATOM 1458 C C . THR A 1 185 ? 11.365 6.478 -12.244 1.00 96.50 185 THR A C 1
ATOM 1460 O O . THR A 1 185 ? 10.969 7.579 -11.859 1.00 96.50 185 THR A O 1
ATOM 1463 N N . PRO A 1 186 ? 10.738 5.803 -13.224 1.00 95.81 186 PRO A N 1
ATOM 1464 C CA . PRO A 1 186 ? 9.612 6.377 -13.952 1.00 95.81 186 PRO A CA 1
ATOM 1465 C C . PRO A 1 186 ? 8.513 6.893 -13.025 1.00 95.81 186 PRO A C 1
ATOM 1467 O O . PRO A 1 186 ? 8.201 6.271 -12.009 1.00 95.81 186 PRO A O 1
ATOM 1470 N N . ARG A 1 187 ? 7.894 8.025 -13.378 1.00 94.75 187 ARG A N 1
ATOM 1471 C CA . ARG A 1 187 ? 6.799 8.614 -12.584 1.00 94.75 187 ARG A CA 1
ATOM 1472 C C . ARG A 1 187 ? 5.595 7.672 -12.464 1.00 94.75 187 ARG A C 1
ATOM 1474 O O . ARG A 1 187 ? 4.899 7.707 -11.455 1.00 94.75 187 ARG A O 1
ATOM 1481 N N . PHE A 1 188 ? 5.394 6.799 -13.453 1.00 95.44 188 PHE A N 1
ATOM 1482 C CA . PHE A 1 188 ? 4.353 5.772 -13.444 1.00 95.44 188 PHE A CA 1
ATOM 1483 C C . PHE A 1 188 ? 4.703 4.524 -12.615 1.00 95.44 188 PHE A C 1
ATOM 1485 O O . PHE A 1 188 ? 3.838 3.674 -12.419 1.00 95.44 188 PHE A O 1
ATOM 1492 N N . ALA A 1 189 ? 5.949 4.379 -12.144 1.00 97.00 189 ALA A N 1
ATOM 1493 C CA . ALA A 1 189 ? 6.375 3.191 -11.412 1.00 97.00 189 ALA A CA 1
ATOM 1494 C C . ALA A 1 189 ? 5.531 2.998 -10.145 1.00 97.00 189 ALA A C 1
ATOM 1496 O O . ALA A 1 189 ? 5.302 3.958 -9.403 1.00 97.00 189 ALA A O 1
ATOM 1497 N N . HIS A 1 190 ? 5.134 1.755 -9.866 1.00 97.38 190 HIS A N 1
ATOM 1498 C CA . HIS A 1 190 ? 4.200 1.414 -8.792 1.00 97.38 190 HIS A CA 1
ATOM 1499 C C . HIS A 1 190 ? 4.554 2.077 -7.454 1.00 97.38 190 HIS A C 1
ATOM 1501 O O . HIS A 1 190 ? 3.743 2.789 -6.863 1.00 97.38 190 HIS A O 1
ATOM 1507 N N . ILE A 1 191 ? 5.797 1.937 -6.979 1.00 96.69 191 ILE A N 1
ATOM 1508 C CA . ILE A 1 191 ? 6.174 2.513 -5.679 1.00 96.69 191 ILE A CA 1
ATOM 1509 C C . ILE A 1 191 ? 6.198 4.049 -5.665 1.00 96.69 191 ILE A C 1
ATOM 1511 O O . ILE A 1 191 ? 6.033 4.631 -4.596 1.00 96.69 191 ILE A O 1
ATOM 1515 N N . ARG A 1 192 ? 6.392 4.700 -6.820 1.00 96.00 192 ARG A N 1
ATOM 1516 C CA . ARG A 1 192 ? 6.417 6.165 -6.948 1.00 96.00 192 ARG A CA 1
ATOM 1517 C C . ARG A 1 192 ? 5.002 6.726 -7.056 1.00 96.00 192 ARG A C 1
ATOM 1519 O O . ARG A 1 192 ? 4.715 7.746 -6.439 1.00 96.00 192 ARG A O 1
ATOM 1526 N N . LYS A 1 193 ? 4.104 6.019 -7.749 1.00 95.56 193 LYS A N 1
ATOM 1527 C CA . LYS A 1 193 ? 2.659 6.284 -7.751 1.00 95.56 193 LYS A CA 1
ATOM 1528 C C . LYS A 1 193 ? 2.072 6.179 -6.351 1.00 95.56 193 LYS A C 1
ATOM 1530 O O . LYS A 1 193 ? 1.361 7.075 -5.924 1.00 95.56 193 LYS A O 1
ATOM 1535 N N . MET A 1 194 ? 2.405 5.116 -5.623 1.00 95.56 194 MET A N 1
ATOM 1536 C CA . MET A 1 194 ? 1.814 4.840 -4.311 1.00 95.56 194 MET A CA 1
ATOM 1537 C C . MET A 1 194 ? 2.450 5.634 -3.163 1.00 95.56 194 MET A C 1
ATOM 1539 O O . MET A 1 194 ? 1.867 5.721 -2.083 1.00 95.56 194 MET A O 1
ATOM 1543 N N . TYR A 1 195 ? 3.644 6.194 -3.369 1.00 95.62 195 TYR A N 1
ATOM 1544 C CA . TYR A 1 195 ? 4.310 7.075 -2.414 1.00 95.62 195 TYR A CA 1
ATOM 1545 C C . TYR A 1 195 ? 5.333 7.969 -3.144 1.00 95.62 195 TYR A C 1
ATOM 1547 O O . TYR A 1 195 ? 6.483 7.557 -3.331 1.00 95.62 195 TYR A O 1
ATOM 1555 N N . PRO A 1 196 ? 4.935 9.182 -3.570 1.00 93.56 196 PRO A N 1
ATOM 1556 C CA . PRO A 1 196 ? 5.760 10.063 -4.402 1.00 93.56 196 PRO A CA 1
ATOM 1557 C C . PRO A 1 196 ? 6.857 10.820 -3.636 1.00 93.56 196 PRO A C 1
ATOM 1559 O O . PRO A 1 196 ? 7.718 11.408 -4.281 1.00 93.56 196 PRO A O 1
ATOM 1562 N N . ARG A 1 197 ? 6.861 10.778 -2.292 1.00 91.00 197 ARG A N 1
ATOM 1563 C CA . ARG A 1 197 ? 7.943 11.236 -1.392 1.00 91.00 197 ARG A CA 1
ATOM 1564 C C . ARG A 1 197 ? 8.235 12.739 -1.358 1.00 91.00 197 ARG A C 1
ATOM 1566 O O . ARG A 1 197 ? 9.277 13.145 -0.847 1.00 91.00 197 ARG A O 1
ATOM 1573 N N . ASP A 1 198 ? 7.291 13.559 -1.816 1.00 82.75 198 ASP A N 1
ATOM 1574 C CA . ASP A 1 198 ? 7.312 15.019 -1.667 1.00 82.75 198 ASP A CA 1
ATOM 1575 C C . ASP A 1 198 ? 6.047 15.494 -0.937 1.00 82.75 198 ASP A C 1
ATOM 1577 O O . ASP A 1 198 ? 5.007 15.783 -1.537 1.00 82.75 198 ASP A O 1
ATOM 1581 N N . HIS A 1 199 ? 6.160 15.599 0.389 1.00 78.12 199 HIS A N 1
ATOM 1582 C CA . HIS A 1 199 ? 5.067 16.006 1.277 1.00 78.12 199 HIS A CA 1
ATOM 1583 C C . HIS A 1 199 ? 4.540 17.399 0.980 1.00 78.12 199 HIS A C 1
ATOM 1585 O O . HIS A 1 199 ? 3.338 17.636 1.104 1.00 78.12 199 HIS A O 1
ATOM 1591 N N . SER A 1 200 ? 5.431 18.314 0.594 1.00 77.50 200 SER A N 1
ATOM 1592 C CA . SER A 1 200 ? 5.067 19.705 0.342 1.00 77.50 200 SER A CA 1
ATOM 1593 C C . SER A 1 200 ? 4.126 19.829 -0.851 1.00 77.50 200 SER A C 1
ATOM 1595 O O . SER A 1 200 ? 3.257 20.700 -0.872 1.00 77.50 200 SER A O 1
ATOM 1597 N N . ARG A 1 201 ? 4.273 18.920 -1.818 1.00 81.12 201 ARG A N 1
ATOM 1598 C CA . ARG A 1 201 ? 3.507 18.915 -3.056 1.00 81.12 201 ARG A CA 1
ATOM 1599 C C . ARG A 1 201 ? 2.306 17.980 -3.018 1.00 81.12 201 ARG A C 1
ATOM 1601 O O . ARG A 1 201 ? 1.261 18.329 -3.558 1.00 81.12 201 ARG A O 1
ATOM 1608 N N . PHE A 1 202 ? 2.445 16.803 -2.411 1.00 82.56 202 PHE A N 1
ATOM 1609 C CA . PHE A 1 202 ? 1.463 15.724 -2.564 1.00 82.56 202 PHE A CA 1
ATOM 1610 C C . PHE A 1 202 ? 0.685 15.391 -1.289 1.00 82.56 202 PHE A C 1
ATOM 1612 O O . PHE A 1 202 ? -0.273 14.621 -1.354 1.00 82.56 202 PHE A O 1
ATOM 1619 N N . GLY A 1 203 ? 1.067 15.950 -0.133 1.00 77.56 203 GLY A N 1
ATOM 1620 C CA . GLY A 1 203 ? 0.401 15.660 1.141 1.00 77.56 203 GLY A CA 1
ATOM 1621 C C . GLY A 1 203 ? 0.433 14.174 1.521 1.00 77.56 203 GLY A C 1
ATOM 1622 O O . GLY A 1 203 ? -0.403 13.704 2.280 1.00 77.56 203 GLY A O 1
ATOM 1623 N N . ASP A 1 204 ? 1.388 13.405 1.009 1.00 76.56 204 ASP A N 1
ATOM 1624 C CA . ASP A 1 204 ? 1.478 11.947 1.133 1.00 76.56 204 ASP A CA 1
ATOM 1625 C C . ASP A 1 204 ? 1.667 11.438 2.572 1.00 76.56 204 ASP A C 1
ATOM 1627 O O . ASP A 1 204 ? 1.430 10.256 2.820 1.00 76.56 204 ASP A O 1
ATOM 1631 N N . ARG A 1 205 ? 1.973 12.305 3.550 1.00 90.62 205 ARG A N 1
ATOM 1632 C CA . ARG A 1 205 ? 1.947 11.955 4.987 1.00 90.62 205 ARG A CA 1
ATOM 1633 C C . ARG A 1 205 ? 0.548 11.578 5.488 1.00 90.62 205 ARG A C 1
ATOM 1635 O O . ARG A 1 205 ? 0.458 10.718 6.359 1.00 90.62 205 ARG A O 1
ATOM 1642 N N . THR A 1 206 ? -0.517 12.150 4.915 1.00 92.06 206 THR A N 1
ATOM 1643 C CA . THR A 1 206 ? -1.920 11.814 5.251 1.00 92.06 206 THR A CA 1
ATOM 1644 C C . THR A 1 206 ? -2.484 10.668 4.407 1.00 92.06 206 THR A C 1
ATOM 1646 O O . THR A 1 206 ? -3.612 10.230 4.599 1.00 92.06 206 THR A O 1
ATOM 1649 N N . ARG A 1 207 ? -1.707 10.170 3.437 1.00 94.25 207 ARG A N 1
ATOM 1650 C CA . ARG A 1 207 ? -2.133 9.136 2.476 1.00 94.25 207 ARG A CA 1
ATOM 1651 C C . ARG A 1 207 ? -1.512 7.769 2.767 1.00 94.25 207 ARG A C 1
ATOM 1653 O O . ARG A 1 207 ? -1.701 6.817 2.017 1.00 94.25 207 ARG A O 1
ATOM 1660 N N . ARG A 1 208 ? -0.729 7.653 3.844 1.00 95.44 208 ARG A N 1
ATOM 1661 C CA . ARG A 1 208 ? 0.037 6.442 4.179 1.00 95.44 208 ARG A CA 1
ATOM 1662 C C . ARG A 1 208 ? -0.886 5.326 4.639 1.00 95.44 208 ARG A C 1
ATOM 1664 O O . ARG A 1 208 ? -1.818 5.575 5.380 1.00 95.44 208 ARG A O 1
ATOM 1671 N N . ILE A 1 209 ? -0.571 4.084 4.293 1.00 97.06 209 ILE A N 1
ATOM 1672 C CA . ILE A 1 209 ? -1.281 2.890 4.775 1.00 97.06 209 ILE A CA 1
ATOM 1673 C C . ILE A 1 209 ? -0.284 1.904 5.386 1.00 97.06 209 ILE A C 1
ATOM 1675 O O . ILE A 1 209 ? 0.877 1.859 4.971 1.00 97.06 209 ILE A O 1
ATOM 1679 N N . ILE A 1 210 ? -0.727 1.088 6.343 1.00 97.25 210 ILE A N 1
ATOM 1680 C CA . ILE A 1 210 ? 0.066 -0.043 6.848 1.00 97.25 210 ILE A CA 1
ATOM 1681 C C . ILE A 1 210 ? -0.348 -1.289 6.079 1.00 97.25 210 ILE A C 1
ATOM 1683 O O . ILE A 1 210 ? -1.502 -1.693 6.168 1.00 97.25 210 ILE A O 1
ATOM 1687 N N . ARG A 1 211 ? 0.582 -1.926 5.357 1.00 96.56 211 ARG A N 1
ATOM 1688 C CA . ARG A 1 211 ? 0.299 -3.160 4.600 1.00 96.56 211 ARG A CA 1
ATOM 1689 C C . ARG A 1 211 ? 0.771 -4.392 5.370 1.00 96.56 211 ARG A C 1
ATOM 1691 O O . ARG A 1 211 ? 1.887 -4.420 5.892 1.00 96.56 211 ARG A O 1
ATOM 1698 N N . ARG A 1 212 ? -0.068 -5.420 5.414 1.00 95.50 212 ARG A N 1
ATOM 1699 C CA . ARG A 1 212 ? 0.155 -6.743 6.020 1.00 95.50 212 ARG A CA 1
ATOM 1700 C C . ARG A 1 212 ? -0.299 -7.843 5.061 1.00 95.50 212 ARG A C 1
ATOM 1702 O O . ARG A 1 212 ? -0.980 -8.782 5.460 1.00 95.50 212 ARG A O 1
ATOM 1709 N N . GLY A 1 213 ? 0.010 -7.654 3.778 1.00 94.94 213 GLY A N 1
ATOM 1710 C CA . GLY A 1 213 ? -0.358 -8.606 2.742 1.00 94.94 213 GLY A CA 1
ATOM 1711 C C . GLY A 1 213 ? 0.432 -9.907 2.845 1.00 94.94 213 GLY A C 1
ATOM 1712 O O . GLY A 1 213 ? 1.548 -9.919 3.363 1.00 94.94 213 GLY A O 1
ATOM 1713 N N . ILE A 1 214 ? -0.158 -10.987 2.343 1.00 95.50 214 ILE A N 1
ATOM 1714 C CA . ILE A 1 214 ? 0.462 -12.313 2.288 1.00 95.50 214 ILE A CA 1
ATOM 1715 C C . ILE A 1 214 ? 0.113 -12.988 0.955 1.00 95.50 214 ILE A C 1
ATOM 1717 O O . ILE A 1 214 ? -1.035 -12.875 0.511 1.00 95.50 214 ILE A O 1
ATOM 1721 N N . PRO A 1 215 ? 1.061 -13.654 0.274 1.00 96.88 215 PRO A N 1
ATOM 1722 C CA . PRO A 1 215 ? 0.750 -14.407 -0.933 1.00 96.88 215 PRO A CA 1
ATOM 1723 C C . PRO A 1 215 ? -0.253 -15.538 -0.667 1.00 96.88 215 PRO A C 1
ATOM 1725 O O . PRO A 1 215 ? -0.349 -16.058 0.440 1.00 96.88 215 PRO A O 1
ATOM 1728 N N . PHE A 1 216 ? -0.995 -15.945 -1.691 1.00 95.94 216 PHE A N 1
ATOM 1729 C CA . PHE A 1 216 ? -1.762 -17.189 -1.705 1.00 95.94 216 PHE A CA 1
ATOM 1730 C C . PHE A 1 216 ? -1.433 -17.995 -2.961 1.00 95.94 216 PHE A C 1
ATOM 1732 O O . PHE A 1 216 ? -1.048 -17.431 -3.987 1.00 95.94 216 PHE A O 1
ATOM 1739 N N . GLY A 1 217 ? -1.631 -19.311 -2.893 1.00 93.44 217 GLY A N 1
ATOM 1740 C CA . GLY A 1 217 ? -1.350 -20.221 -4.002 1.00 93.44 217 GLY A CA 1
ATOM 1741 C C . GLY A 1 217 ? 0.140 -20.529 -4.172 1.00 93.44 217 GLY A C 1
ATOM 1742 O O . GLY A 1 217 ? 1.018 -19.797 -3.715 1.00 93.44 217 GLY A O 1
ATOM 1743 N N . GLY A 1 218 ? 0.424 -21.652 -4.833 1.00 90.62 218 GLY A N 1
ATOM 1744 C CA . GLY A 1 218 ? 1.791 -22.085 -5.102 1.00 90.62 218 GLY A CA 1
ATOM 1745 C C . GLY A 1 218 ? 2.483 -21.179 -6.126 1.00 90.62 218 GLY A C 1
ATOM 1746 O O . GLY A 1 218 ? 1.823 -20.632 -7.021 1.00 90.62 218 GLY A O 1
ATOM 1747 N N . PRO A 1 219 ? 3.813 -21.026 -6.041 1.00 90.31 219 PRO A N 1
ATOM 1748 C CA . PRO A 1 219 ? 4.527 -20.229 -7.018 1.00 90.31 219 PRO A CA 1
ATOM 1749 C C . PRO A 1 219 ? 4.405 -20.826 -8.421 1.00 90.31 219 PRO A C 1
ATOM 1751 O O . PRO A 1 219 ? 4.274 -22.042 -8.582 1.00 90.31 219 PRO A O 1
ATOM 1754 N N . PHE A 1 220 ? 4.496 -19.965 -9.433 1.00 89.38 220 PHE A N 1
ATOM 1755 C CA . PHE A 1 220 ? 4.535 -20.416 -10.817 1.00 89.38 220 PHE A CA 1
ATOM 1756 C C . PHE A 1 220 ? 5.792 -21.253 -11.071 1.00 89.38 220 PHE A C 1
ATOM 1758 O O . PHE A 1 220 ? 6.916 -20.786 -10.876 1.00 89.38 220 PHE A O 1
ATOM 1765 N N . ASP A 1 221 ? 5.564 -22.498 -11.466 1.00 85.12 221 ASP A N 1
ATOM 1766 C CA . ASP A 1 221 ? 6.568 -23.466 -11.880 1.00 85.12 221 ASP A CA 1
ATOM 1767 C C . ASP A 1 221 ? 5.858 -24.557 -12.702 1.00 85.12 221 ASP A C 1
ATOM 1769 O O . ASP A 1 221 ? 5.371 -25.550 -12.145 1.00 85.12 221 ASP A O 1
ATOM 1773 N N . PRO A 1 222 ? 5.740 -24.372 -14.029 1.00 78.94 222 PRO A N 1
ATOM 1774 C CA . PRO A 1 222 ? 5.031 -25.317 -14.881 1.00 78.94 222 PRO A CA 1
ATOM 1775 C C . PRO A 1 222 ? 5.735 -26.680 -14.966 1.00 78.94 222 PRO A C 1
ATOM 1777 O O . PRO A 1 222 ? 5.079 -27.667 -15.293 1.00 78.94 222 PRO A O 1
ATOM 1780 N N . ALA A 1 223 ? 7.033 -26.761 -14.646 1.00 83.25 223 ALA A N 1
ATOM 1781 C CA . ALA A 1 223 ? 7.784 -28.015 -14.637 1.00 83.25 223 ALA A CA 1
ATOM 1782 C C . ALA A 1 223 ? 7.499 -28.858 -13.380 1.00 83.25 223 ALA A C 1
ATOM 1784 O O . ALA A 1 223 ? 7.545 -30.085 -13.442 1.00 83.25 223 ALA A O 1
ATOM 1785 N N . S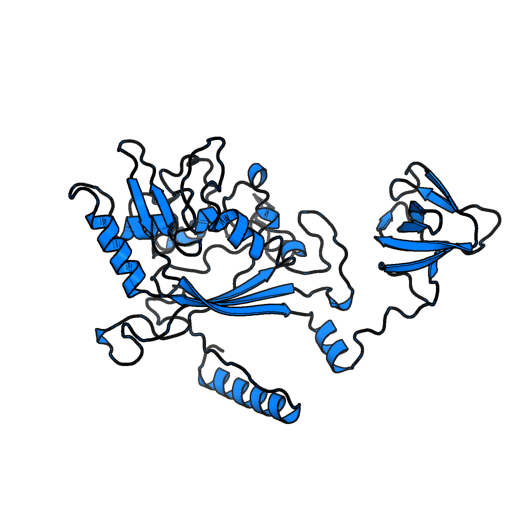ER A 1 224 ? 7.137 -28.219 -12.263 1.00 77.00 224 SER A N 1
ATOM 1786 C CA . SER A 1 224 ? 6.816 -28.888 -10.991 1.00 77.00 224 SER A CA 1
ATOM 1787 C C . SER A 1 224 ? 5.402 -29.487 -10.902 1.00 77.00 224 SER A C 1
ATOM 1789 O O . SER A 1 224 ? 5.031 -30.051 -9.872 1.00 77.00 224 SER A O 1
ATOM 1791 N N . GLY A 1 225 ? 4.596 -29.411 -11.966 1.00 70.25 225 GLY A N 1
ATOM 1792 C CA . GLY A 1 225 ? 3.316 -30.122 -12.066 1.00 70.25 225 GLY A CA 1
ATOM 1793 C C . GLY A 1 225 ? 2.113 -29.436 -11.392 1.00 70.25 225 GLY A C 1
ATOM 1794 O O . GLY A 1 225 ? 1.938 -28.216 -11.446 1.00 70.25 225 GLY A O 1
ATOM 1795 N N . ARG A 1 226 ? 1.192 -30.243 -10.837 1.00 74.00 226 ARG A N 1
ATOM 1796 C CA . ARG A 1 226 ? -0.161 -29.817 -10.412 1.00 74.00 226 ARG A CA 1
ATOM 1797 C C . ARG A 1 226 ? -0.115 -28.692 -9.367 1.00 74.00 226 ARG A C 1
ATOM 1799 O O . ARG A 1 226 ? 0.602 -28.788 -8.380 1.00 74.00 226 ARG A O 1
ATOM 1806 N N . GLY A 1 227 ? -0.927 -27.648 -9.559 1.00 75.50 227 GLY A N 1
ATOM 1807 C CA . GLY A 1 227 ? -1.023 -26.508 -8.633 1.00 75.50 227 GLY A CA 1
ATOM 1808 C C . GLY A 1 227 ? 0.052 -25.428 -8.821 1.00 75.50 227 GLY A C 1
ATOM 1809 O O . GLY A 1 227 ? 0.037 -24.430 -8.103 1.00 75.50 227 GLY A O 1
ATOM 1810 N N . ARG A 1 228 ? 0.973 -25.605 -9.779 1.00 81.62 228 ARG A N 1
ATOM 1811 C CA . ARG A 1 228 ? 2.042 -24.642 -10.108 1.00 81.62 228 ARG A CA 1
ATOM 1812 C C . ARG A 1 228 ? 2.073 -24.234 -11.586 1.00 81.62 228 ARG A C 1
ATOM 1814 O O . ARG A 1 228 ? 2.836 -23.349 -11.961 1.00 81.62 228 ARG A O 1
ATOM 1821 N N . GLY A 1 229 ? 1.204 -24.825 -12.406 1.00 82.69 229 GLY A N 1
ATOM 1822 C CA . GLY A 1 229 ? 1.054 -24.508 -13.827 1.00 82.69 229 GLY A CA 1
ATOM 1823 C C . GLY A 1 229 ? 0.321 -23.191 -14.101 1.00 82.69 229 GLY A C 1
ATOM 1824 O O . GLY A 1 229 ? -0.041 -22.454 -13.181 1.00 82.69 229 GLY A O 1
ATOM 1825 N N . VAL A 1 230 ? 0.093 -22.904 -15.384 1.00 81.69 230 VAL A N 1
ATOM 1826 C CA . VAL A 1 230 ? -0.546 -21.661 -15.862 1.00 81.69 230 VAL A CA 1
ATOM 1827 C C . VAL A 1 230 ? -1.946 -21.480 -15.267 1.00 81.69 230 VAL A C 1
ATOM 1829 O O . VAL A 1 230 ? -2.248 -20.400 -14.776 1.00 81.69 230 VAL A O 1
ATOM 1832 N N . ASP A 1 231 ? -2.735 -22.554 -15.179 1.00 83.25 231 ASP A N 1
ATOM 1833 C CA . ASP A 1 231 ? -4.130 -22.506 -14.706 1.00 83.25 231 ASP A CA 1
ATOM 1834 C C . ASP A 1 231 ? -4.283 -22.483 -13.173 1.00 83.25 231 ASP A C 1
ATOM 1836 O O . ASP A 1 231 ? -5.394 -22.527 -12.648 1.00 83.25 231 ASP A O 1
ATOM 1840 N N . SER A 1 232 ? -3.177 -22.499 -12.422 1.00 90.38 232 SER A N 1
ATOM 1841 C CA . SER A 1 232 ? -3.238 -22.524 -10.956 1.00 90.38 232 SER A CA 1
ATOM 1842 C C . SER A 1 232 ? -3.395 -21.114 -10.400 1.00 90.38 232 SER A C 1
ATOM 1844 O O . SER A 1 232 ? -2.542 -20.259 -10.641 1.00 90.38 232 SER A O 1
ATOM 1846 N N . ASP A 1 233 ? -4.462 -20.894 -9.631 1.00 93.06 233 ASP A N 1
ATOM 1847 C CA . ASP A 1 233 ? -4.737 -19.596 -9.019 1.00 93.06 233 ASP A CA 1
ATOM 1848 C C . ASP A 1 233 ? -3.701 -19.266 -7.938 1.00 93.06 233 ASP A C 1
ATOM 1850 O O . ASP A 1 233 ? -3.343 -20.097 -7.095 1.00 93.06 233 ASP A O 1
ATOM 1854 N N . ARG A 1 234 ? -3.211 -18.033 -7.992 1.00 95.75 234 ARG A N 1
ATOM 1855 C CA . ARG A 1 234 ? -2.170 -17.498 -7.123 1.00 95.75 234 ARG A CA 1
ATOM 1856 C C . ARG A 1 234 ? -2.277 -15.989 -7.074 1.00 95.75 234 ARG A C 1
ATOM 1858 O O . ARG A 1 234 ? -2.818 -15.368 -7.987 1.00 95.75 234 ARG A O 1
ATOM 1865 N N . GLY A 1 235 ? -1.710 -15.390 -6.043 1.00 96.88 235 GLY A N 1
ATOM 1866 C CA . GLY A 1 235 ? -1.599 -13.945 -5.980 1.00 96.88 235 GLY A CA 1
ATOM 1867 C C . GLY A 1 235 ? -1.374 -13.436 -4.573 1.00 96.88 235 GLY A C 1
ATOM 1868 O O . GLY A 1 235 ? -0.714 -14.093 -3.773 1.00 96.88 235 GLY A O 1
ATOM 1869 N N . LEU A 1 236 ? -1.932 -12.272 -4.263 1.00 97.56 236 LEU A N 1
ATOM 1870 C CA . LEU A 1 236 ? -1.732 -11.573 -3.004 1.00 97.56 236 LEU A CA 1
ATOM 1871 C C . LEU A 1 236 ? -3.062 -11.368 -2.276 1.00 97.56 236 LEU A C 1
ATOM 1873 O O . LEU A 1 236 ? -4.011 -10.800 -2.819 1.00 97.56 236 LEU A O 1
ATOM 1877 N N . LEU A 1 237 ? -3.119 -11.771 -1.010 1.00 97.69 237 LEU A N 1
ATOM 1878 C CA . LEU A 1 237 ? -4.100 -11.253 -0.064 1.00 97.69 237 LEU A CA 1
ATOM 1879 C C . LEU A 1 237 ? -3.585 -9.906 0.413 1.00 97.69 237 LEU A C 1
ATOM 1881 O O . LEU A 1 237 ? -2.836 -9.817 1.382 1.00 97.69 237 LEU A O 1
ATOM 1885 N N . PHE A 1 238 ? -3.935 -8.849 -0.311 1.00 97.69 238 PHE A N 1
ATOM 1886 C CA . PHE A 1 238 ? -3.638 -7.493 0.113 1.00 97.69 238 PHE A CA 1
ATOM 1887 C C . PHE A 1 238 ? -4.457 -7.194 1.365 1.00 97.69 238 PHE A C 1
ATOM 1889 O O . PHE A 1 238 ? -5.680 -7.250 1.321 1.00 97.69 238 PHE A O 1
ATOM 1896 N N . ASN A 1 239 ? -3.789 -6.868 2.465 1.00 97.44 239 ASN A N 1
ATOM 1897 C CA . ASN A 1 239 ? -4.421 -6.479 3.717 1.00 97.44 239 ASN A CA 1
ATOM 1898 C C . ASN A 1 239 ? -3.797 -5.163 4.173 1.00 97.44 239 ASN A C 1
ATOM 1900 O O . ASN A 1 239 ? -2.575 -5.094 4.326 1.00 97.44 239 ASN A O 1
ATOM 1904 N N . ALA A 1 240 ? -4.601 -4.122 4.354 1.00 97.94 240 ALA A N 1
ATOM 1905 C CA . ALA A 1 240 ? -4.116 -2.812 4.755 1.00 97.94 240 ALA A CA 1
ATOM 1906 C C . ALA A 1 240 ? -4.979 -2.168 5.834 1.00 97.94 240 ALA A C 1
ATOM 1908 O O . ALA A 1 240 ? -6.183 -2.396 5.885 1.00 97.94 240 ALA A O 1
ATOM 1909 N N . TYR A 1 241 ? -4.335 -1.338 6.654 1.00 98.31 241 TYR A N 1
ATOM 1910 C CA . TYR A 1 241 ? -4.947 -0.614 7.762 1.00 98.31 241 TYR A CA 1
ATOM 1911 C C . TYR A 1 241 ? -4.754 0.894 7.611 1.00 98.31 241 TYR A C 1
ATOM 1913 O O . TYR A 1 241 ? -3.669 1.351 7.220 1.00 98.31 241 TYR A O 1
ATOM 1921 N N . MET A 1 242 ? -5.809 1.647 7.919 1.00 98.06 242 MET A N 1
ATOM 1922 C CA . MET A 1 242 ? -5.885 3.098 7.753 1.00 98.06 242 MET A CA 1
ATOM 1923 C C . MET A 1 242 ? -6.958 3.739 8.649 1.00 98.06 242 MET A C 1
ATOM 1925 O O . MET A 1 242 ? -7.863 3.065 9.137 1.00 98.06 242 MET A O 1
ATOM 1929 N N . ALA A 1 243 ? -6.892 5.055 8.855 1.00 96.31 243 ALA A N 1
ATOM 1930 C CA . ALA A 1 243 ? -7.912 5.806 9.591 1.00 96.31 243 ALA A CA 1
ATOM 1931 C C . ALA A 1 243 ? -9.067 6.310 8.705 1.00 96.31 243 ALA A C 1
ATOM 1933 O O . ALA A 1 243 ? -10.131 6.642 9.233 1.00 96.31 243 ALA A O 1
ATOM 1934 N N . SER A 1 244 ? -8.889 6.346 7.384 1.00 95.81 244 SER A N 1
ATOM 1935 C CA . SER A 1 244 ? -9.905 6.692 6.389 1.00 95.81 244 SER A CA 1
ATOM 1936 C C . SER A 1 244 ? -9.675 5.903 5.099 1.00 95.81 244 SER A C 1
ATOM 1938 O O . SER A 1 244 ? -8.638 6.035 4.455 1.00 95.81 244 SER A O 1
ATOM 1940 N N . ILE A 1 245 ? -10.641 5.068 4.704 1.00 97.62 245 ILE A N 1
ATOM 1941 C CA . ILE A 1 245 ? -10.567 4.325 3.432 1.00 97.62 245 ILE A CA 1
ATOM 1942 C C . ILE A 1 245 ? -10.584 5.296 2.249 1.00 97.62 245 ILE A C 1
ATOM 1944 O O . ILE A 1 245 ? -9.788 5.139 1.327 1.00 97.62 245 ILE A O 1
ATOM 1948 N N . GLU A 1 246 ? -11.453 6.306 2.311 1.00 96.19 246 GLU A N 1
ATOM 1949 C CA . GLU A 1 246 ? -11.638 7.315 1.268 1.00 96.19 246 GLU A CA 1
ATOM 1950 C C . GLU A 1 246 ? -10.357 8.114 1.033 1.00 96.19 246 GLU A C 1
ATOM 1952 O O . GLU A 1 246 ? -9.835 8.136 -0.076 1.00 96.19 246 GLU A O 1
ATOM 1957 N N . GLU A 1 247 ? -9.792 8.689 2.095 1.00 93.81 247 GLU A N 1
ATOM 1958 C CA . GLU A 1 247 ? -8.617 9.558 1.993 1.00 93.81 247 GLU A CA 1
ATOM 1959 C C . GLU A 1 247 ? -7.309 8.772 1.804 1.00 93.81 247 GLU A C 1
ATOM 1961 O O . GLU A 1 247 ? -6.269 9.362 1.521 1.00 93.81 247 GLU A O 1
ATOM 1966 N N . GLN A 1 248 ? -7.310 7.451 1.979 1.00 96.81 248 GLN A N 1
ATOM 1967 C CA . GLN A 1 248 ? -6.090 6.650 1.882 1.00 96.81 248 GLN A CA 1
ATOM 1968 C C . GLN A 1 248 ? -6.245 5.599 0.789 1.00 96.81 248 GLN A C 1
ATOM 1970 O O . GLN A 1 248 ? -5.839 5.845 -0.337 1.00 96.81 248 GLN A O 1
ATOM 1975 N N . PHE A 1 249 ? -6.840 4.442 1.063 1.00 97.44 249 PHE A N 1
ATOM 1976 C CA . PHE A 1 249 ? -6.866 3.348 0.087 1.00 97.44 249 PHE A CA 1
ATOM 1977 C C . PHE A 1 249 ? -7.516 3.716 -1.260 1.00 97.44 249 PHE A C 1
ATOM 1979 O O . PHE A 1 249 ? -6.905 3.501 -2.307 1.00 97.44 249 PHE A O 1
ATOM 1986 N N . GLU A 1 250 ? -8.730 4.267 -1.236 1.00 97.00 250 GLU A N 1
ATOM 1987 C CA . GLU A 1 250 ? -9.458 4.629 -2.457 1.00 97.00 250 GLU A CA 1
ATOM 1988 C C . GLU A 1 250 ? -8.786 5.799 -3.172 1.00 97.00 250 GLU A C 1
ATOM 1990 O O . GLU A 1 250 ? -8.611 5.746 -4.386 1.00 97.00 250 GLU A O 1
ATOM 1995 N N . PHE A 1 251 ? -8.309 6.803 -2.431 1.00 97.00 251 PHE A N 1
ATOM 1996 C CA . PHE A 1 251 ? -7.542 7.906 -3.006 1.00 97.00 251 PHE A CA 1
ATOM 1997 C C . PHE A 1 251 ? -6.273 7.424 -3.721 1.00 97.00 251 PHE A C 1
ATOM 1999 O O . PHE A 1 251 ? -6.037 7.794 -4.868 1.00 97.00 251 PHE A O 1
ATOM 2006 N N . LEU A 1 252 ? -5.475 6.559 -3.082 1.00 96.69 252 LEU A N 1
ATOM 2007 C CA . LEU A 1 252 ? -4.268 5.993 -3.688 1.00 96.69 252 LEU A CA 1
ATOM 2008 C C . LEU A 1 252 ? -4.593 5.240 -4.989 1.00 96.69 252 LEU A C 1
ATOM 2010 O O . LEU A 1 252 ? -3.870 5.360 -5.975 1.00 96.69 252 LEU A O 1
ATOM 2014 N N . GLN A 1 253 ? -5.680 4.468 -5.013 1.00 95.81 253 GLN A N 1
ATOM 2015 C CA . GLN A 1 253 ? -6.073 3.723 -6.207 1.00 95.81 253 GLN A CA 1
ATOM 2016 C C . GLN A 1 253 ? -6.602 4.656 -7.309 1.00 95.81 253 GLN A C 1
ATOM 2018 O O . GLN A 1 253 ? -6.139 4.577 -8.443 1.00 95.81 253 GLN A O 1
ATOM 2023 N N . GLN A 1 254 ? -7.553 5.533 -6.992 1.00 95.38 254 GLN A N 1
ATOM 2024 C CA . GLN A 1 254 ? -8.270 6.343 -7.979 1.00 95.38 254 GLN A CA 1
ATOM 2025 C C . GLN A 1 254 ? -7.466 7.571 -8.417 1.00 95.38 254 GLN A C 1
ATOM 2027 O O . GLN A 1 254 ? -7.261 7.785 -9.606 1.00 95.38 254 GLN A O 1
ATOM 2032 N N . ALA A 1 255 ? -6.984 8.368 -7.463 1.00 94.12 255 ALA A N 1
ATOM 2033 C CA . ALA A 1 255 ? -6.354 9.653 -7.750 1.00 94.12 255 ALA A CA 1
ATOM 2034 C C . ALA A 1 255 ? -4.867 9.534 -8.105 1.00 94.12 255 ALA A C 1
ATOM 2036 O O . ALA A 1 255 ? -4.319 10.468 -8.687 1.00 94.12 255 ALA A O 1
ATOM 2037 N N . TRP A 1 256 ? -4.199 8.429 -7.744 1.00 95.25 256 TRP A N 1
ATOM 2038 C CA . TRP A 1 256 ? -2.771 8.233 -8.026 1.00 95.25 256 TRP A CA 1
ATOM 2039 C C . TRP A 1 256 ? -2.518 7.101 -9.016 1.00 95.25 256 TRP A C 1
ATOM 2041 O O . TRP A 1 256 ? -2.018 7.355 -10.115 1.00 95.25 256 TRP A O 1
ATOM 2051 N N . ALA A 1 257 ? -2.850 5.858 -8.655 1.00 95.75 257 ALA A N 1
ATOM 2052 C CA . ALA A 1 257 ? -2.542 4.701 -9.489 1.00 95.75 257 ALA A CA 1
ATOM 2053 C C . ALA A 1 257 ? -3.261 4.764 -10.845 1.00 95.75 257 ALA A C 1
ATOM 2055 O O . ALA A 1 257 ? -2.624 4.565 -11.876 1.00 95.75 257 ALA A O 1
ATOM 2056 N N . ASN A 1 258 ? -4.552 5.100 -10.872 1.00 95.50 258 ASN A N 1
ATOM 2057 C CA . ASN A 1 258 ? -5.313 5.171 -12.121 1.00 95.50 258 ASN A CA 1
ATOM 2058 C C . ASN A 1 258 ? -5.055 6.464 -12.918 1.00 95.50 258 ASN A C 1
ATOM 2060 O O . ASN A 1 258 ? -5.249 6.462 -14.126 1.00 95.50 258 ASN A O 1
ATOM 2064 N N . GLU A 1 259 ? -4.599 7.545 -12.277 1.00 93.81 259 GLU A N 1
ATOM 2065 C CA . GLU A 1 259 ? -4.484 8.875 -12.893 1.00 93.81 259 GLU A CA 1
ATOM 2066 C C . GLU A 1 259 ? -3.212 9.017 -13.752 1.00 93.81 259 GLU A C 1
ATOM 2068 O O . GLU A 1 259 ? -2.114 9.101 -13.196 1.00 93.81 259 GLU A O 1
ATOM 2073 N N . PRO A 1 260 ? -3.292 9.100 -15.093 1.00 92.38 260 PRO A N 1
ATOM 2074 C CA . PRO A 1 260 ? -2.111 9.092 -15.962 1.00 92.38 260 PRO A CA 1
ATOM 2075 C C . PRO A 1 260 ? -1.185 10.308 -15.823 1.00 92.38 260 PRO A C 1
ATOM 2077 O O . PRO A 1 260 ? -0.007 10.229 -16.186 1.00 92.38 260 PRO A O 1
ATOM 2080 N N . THR A 1 261 ? -1.705 11.429 -15.320 1.00 90.56 261 THR A N 1
ATOM 2081 C CA . THR A 1 261 ? -0.947 12.677 -15.120 1.00 90.56 261 THR A CA 1
ATOM 2082 C C . THR A 1 261 ? -0.284 12.772 -13.744 1.00 90.56 261 THR A C 1
ATOM 2084 O O . THR A 1 261 ? 0.541 13.654 -13.505 1.00 90.56 261 THR A O 1
ATOM 2087 N N . PHE A 1 262 ? -0.607 11.857 -12.828 1.00 91.81 262 PHE A N 1
ATOM 2088 C CA . PHE A 1 262 ? -0.010 11.818 -11.500 1.00 91.81 262 PHE A CA 1
ATOM 2089 C C . PHE A 1 262 ? 1.300 11.011 -11.493 1.00 91.81 262 PHE A C 1
ATOM 2091 O O . PHE A 1 262 ? 1.357 9.961 -12.132 1.00 91.81 262 PHE A O 1
ATOM 2098 N N . PRO A 1 263 ? 2.330 11.390 -10.717 1.00 90.38 263 PRO A N 1
ATOM 2099 C CA . PRO A 1 263 ? 2.497 12.653 -9.991 1.00 90.38 263 PRO A CA 1
ATOM 2100 C C . PRO A 1 263 ? 2.815 13.848 -10.916 1.00 90.38 263 PRO A C 1
ATOM 2102 O O . PRO A 1 263 ? 3.721 13.739 -11.747 1.00 90.38 263 PRO A O 1
ATOM 2105 N N . PRO A 1 264 ? 2.155 15.013 -10.743 1.00 85.25 264 PRO A N 1
ATOM 2106 C CA . PRO A 1 264 ? 2.471 16.209 -11.519 1.00 85.25 264 PRO A CA 1
ATOM 2107 C C . PRO A 1 264 ? 3.772 16.860 -11.028 1.00 85.25 264 PRO A C 1
ATOM 2109 O O . PRO A 1 264 ? 3.920 17.173 -9.843 1.00 85.25 264 PRO A O 1
ATOM 2112 N N . PHE A 1 265 ? 4.704 17.128 -11.946 1.00 76.56 265 PHE A N 1
ATOM 2113 C CA . PHE A 1 265 ? 5.951 17.850 -11.649 1.00 76.56 265 PHE A CA 1
ATOM 2114 C C . PHE A 1 265 ? 6.033 19.247 -12.284 1.00 76.56 265 PHE A C 1
ATOM 2116 O O . PHE A 1 265 ? 7.117 19.795 -12.457 1.00 76.56 265 PHE A O 1
ATOM 2123 N N . GLY A 1 266 ? 4.876 19.862 -12.554 1.00 69.75 266 GLY A N 1
ATOM 2124 C CA . GLY A 1 266 ? 4.786 21.208 -13.135 1.00 69.75 266 GLY A CA 1
ATOM 2125 C C . GLY A 1 266 ? 4.840 21.229 -14.664 1.00 69.75 266 GLY A C 1
ATOM 2126 O O . GLY A 1 266 ? 4.863 22.304 -15.257 1.00 69.75 266 GLY A O 1
ATOM 2127 N N . ASP A 1 267 ? 4.821 20.056 -15.296 1.00 73.12 267 ASP A N 1
ATOM 2128 C CA . ASP A 1 267 ? 4.623 19.887 -16.729 1.00 73.12 267 ASP A CA 1
ATOM 2129 C C . ASP A 1 267 ? 3.224 19.304 -17.014 1.00 73.12 267 ASP A C 1
ATOM 2131 O O . ASP A 1 267 ? 2.571 18.748 -16.131 1.00 73.12 267 ASP A O 1
ATOM 2135 N N . SER A 1 268 ? 2.729 19.470 -18.244 1.00 67.19 268 SER A N 1
ATOM 2136 C CA . SER A 1 268 ? 1.474 18.857 -18.702 1.00 67.19 268 SER A CA 1
ATOM 2137 C C . SER A 1 268 ? 1.699 17.466 -19.307 1.00 67.19 268 SER A C 1
ATOM 2139 O O . SER A 1 268 ? 0.930 17.044 -20.173 1.00 67.19 268 SER A O 1
ATOM 2141 N N . ARG A 1 269 ? 2.813 16.800 -18.973 1.00 72.56 269 ARG A N 1
ATOM 2142 C CA . ARG A 1 269 ? 3.234 15.571 -19.650 1.00 72.56 269 ARG A CA 1
ATOM 2143 C C . ARG A 1 269 ? 2.638 14.352 -18.954 1.00 72.56 269 ARG A C 1
ATOM 2145 O O . ARG A 1 269 ? 2.523 14.298 -17.734 1.00 72.56 269 ARG A O 1
ATOM 2152 N N . ILE A 1 270 ? 2.254 13.367 -19.758 1.00 79.69 270 ILE A N 1
ATOM 2153 C CA . ILE A 1 270 ? 1.565 12.159 -19.305 1.00 79.69 270 ILE A CA 1
ATOM 2154 C C . ILE A 1 270 ? 2.595 11.039 -19.202 1.00 79.69 270 ILE A C 1
ATOM 2156 O O . ILE A 1 270 ? 3.117 10.593 -20.217 1.00 79.69 270 ILE A O 1
ATOM 2160 N N . SER A 1 271 ? 2.884 10.579 -17.985 1.00 84.44 271 SER A N 1
ATOM 2161 C CA . SER A 1 271 ? 3.749 9.409 -17.780 1.00 84.44 271 SER A CA 1
ATOM 2162 C C . SER A 1 271 ? 2.986 8.091 -17.874 1.00 84.44 271 SER A C 1
ATOM 2164 O O . SER A 1 271 ? 3.597 7.072 -18.184 1.00 84.44 271 SER A O 1
ATOM 2166 N N . GLY A 1 272 ? 1.675 8.114 -17.625 1.00 92.06 272 GLY A N 1
ATOM 2167 C CA . GLY A 1 272 ? 0.808 6.940 -17.652 1.00 92.06 272 GLY A CA 1
ATOM 2168 C C . GLY A 1 272 ? 0.308 6.523 -16.264 1.00 92.06 272 GLY A C 1
ATOM 2169 O O . GLY A 1 272 ? 0.806 7.006 -15.236 1.00 92.06 272 GLY A O 1
ATOM 2170 N N . PRO A 1 273 ? -0.725 5.666 -16.202 1.00 94.69 273 PRO A N 1
ATOM 2171 C CA . PRO A 1 273 ? -1.189 5.080 -14.950 1.00 94.69 273 PRO A CA 1
ATOM 2172 C C . PRO A 1 273 ? -0.173 4.055 -14.419 1.00 94.69 273 PRO A C 1
ATOM 2174 O O . PRO A 1 273 ? 0.790 3.689 -15.090 1.00 94.69 273 PRO A O 1
ATOM 2177 N N . ASP A 1 274 ? -0.386 3.590 -13.193 1.00 96.12 274 ASP A N 1
ATOM 2178 C CA . ASP A 1 274 ? 0.355 2.485 -12.591 1.00 96.12 274 ASP A CA 1
ATOM 2179 C C . ASP A 1 274 ? 0.171 1.196 -13.426 1.00 96.12 274 ASP A C 1
ATOM 2181 O O . ASP A 1 274 ? -0.953 0.699 -13.539 1.00 96.12 274 ASP A O 1
ATOM 2185 N N . PRO A 1 275 ? 1.245 0.612 -13.988 1.00 93.12 275 PRO A N 1
ATOM 2186 C CA . PRO A 1 275 ? 1.150 -0.544 -14.881 1.00 93.12 275 PRO A CA 1
ATOM 2187 C C . PRO A 1 275 ? 0.897 -1.875 -14.150 1.00 93.12 275 PRO A C 1
ATOM 2189 O O . PRO A 1 275 ? 0.716 -2.906 -14.797 1.00 93.12 275 PRO A O 1
ATOM 2192 N N . VAL A 1 276 ? 0.915 -1.890 -12.813 1.00 93.31 276 VAL A N 1
ATOM 2193 C CA . VAL A 1 276 ? 0.713 -3.086 -11.985 1.00 93.31 276 VAL A CA 1
ATOM 2194 C C . VAL A 1 276 ? -0.729 -3.158 -11.487 1.00 93.31 276 VAL A C 1
ATOM 2196 O O . VAL A 1 276 ? -1.369 -4.206 -11.598 1.00 93.31 276 VAL A O 1
ATOM 2199 N N . ILE A 1 277 ? -1.252 -2.056 -10.939 1.00 94.25 277 ILE A N 1
ATOM 2200 C CA . ILE A 1 277 ? -2.571 -2.026 -10.280 1.00 94.25 277 ILE A CA 1
ATOM 2201 C C . ILE A 1 277 ? -3.535 -0.956 -10.805 1.00 94.25 277 ILE A C 1
ATOM 2203 O O . ILE A 1 277 ? -4.674 -0.915 -10.329 1.00 94.25 277 ILE A O 1
ATOM 2207 N N . GLY A 1 278 ? -3.099 -0.101 -11.732 1.00 90.56 278 GLY A N 1
ATOM 2208 C CA . GLY A 1 278 ? -3.912 0.960 -12.324 1.00 90.56 278 GLY A CA 1
ATOM 2209 C C . GLY A 1 278 ? -4.997 0.450 -13.280 1.00 90.56 278 GLY A C 1
ATOM 2210 O O . GLY A 1 278 ? -5.294 -0.750 -13.358 1.00 90.56 278 GLY A O 1
ATOM 2211 N N . GLU A 1 279 ? -5.619 1.378 -14.004 1.00 86.50 279 GLU A N 1
ATOM 2212 C CA . GLU A 1 279 ? -6.593 1.062 -15.054 1.00 86.50 279 GLU A CA 1
ATOM 2213 C C . GLU A 1 279 ? -5.926 0.501 -16.320 1.00 86.50 279 GLU A C 1
ATOM 2215 O O . GLU A 1 279 ? -4.792 0.838 -16.655 1.00 86.50 279 GLU A O 1
ATOM 2220 N N . ASP A 1 280 ? -6.641 -0.393 -17.009 1.00 83.50 280 ASP A N 1
ATOM 2221 C CA . ASP A 1 280 ? -6.216 -1.032 -18.262 1.00 83.50 280 ASP A CA 1
ATOM 2222 C C . ASP A 1 280 ? -6.959 -0.385 -19.448 1.00 83.50 280 ASP A C 1
ATOM 2224 O O . ASP A 1 280 ? -8.178 -0.199 -19.348 1.00 83.50 280 ASP A O 1
ATOM 2228 N N . PRO A 1 281 ? -6.292 -0.101 -20.585 1.00 83.31 281 PRO A N 1
ATOM 2229 C CA . PRO A 1 281 ? -4.855 -0.263 -20.837 1.00 83.31 281 PRO A CA 1
ATOM 2230 C C . PRO A 1 281 ? -4.003 0.858 -20.241 1.00 83.31 281 PRO A C 1
ATOM 2232 O O . PRO A 1 281 ? -4.399 2.020 -20.221 1.00 83.31 281 PRO A O 1
ATOM 2235 N N . ALA A 1 282 ? -2.789 0.500 -19.825 1.00 85.00 282 ALA A N 1
ATOM 2236 C CA . ALA A 1 282 ? -1.795 1.416 -19.288 1.00 85.00 282 ALA A CA 1
ATOM 2237 C C . ALA A 1 282 ? -0.760 1.779 -20.362 1.00 85.00 282 ALA A C 1
ATOM 2239 O O . ALA A 1 282 ? 0.255 1.098 -20.517 1.00 85.00 282 ALA A O 1
ATOM 2240 N N . ALA A 1 283 ? -1.012 2.858 -21.102 1.00 91.94 283 ALA A N 1
ATOM 2241 C CA . ALA A 1 283 ? 0.006 3.478 -21.948 1.00 91.94 283 ALA A CA 1
ATOM 2242 C C . ALA A 1 283 ? 0.975 4.281 -21.069 1.00 91.94 283 ALA A C 1
ATOM 2244 O O . ALA A 1 283 ? 0.537 5.117 -20.274 1.00 91.94 283 ALA A O 1
ATOM 2245 N N . VAL A 1 284 ? 2.277 4.028 -21.201 1.00 92.69 284 VAL A N 1
ATOM 2246 C CA . VAL A 1 284 ? 3.314 4.658 -20.374 1.00 92.69 284 VAL A CA 1
ATOM 2247 C C . VAL A 1 284 ? 4.472 5.202 -21.207 1.00 92.69 284 VAL A C 1
ATOM 2249 O O . VAL A 1 284 ? 4.802 4.666 -22.266 1.00 92.69 284 VAL A O 1
ATOM 2252 N N . GLU A 1 285 ? 5.125 6.244 -20.695 1.00 92.62 285 GLU A N 1
ATOM 2253 C CA . GLU A 1 285 ? 6.306 6.873 -21.301 1.00 92.62 285 GLU A CA 1
ATOM 2254 C C . GLU A 1 285 ? 7.528 6.718 -20.380 1.00 92.62 285 GLU A C 1
ATOM 2256 O O . GLU A 1 285 ? 7.576 7.272 -19.279 1.00 92.62 285 GLU A O 1
ATOM 2261 N N . ILE A 1 286 ? 8.542 5.970 -20.827 1.00 93.06 286 ILE A N 1
ATOM 2262 C CA . ILE A 1 286 ? 9.840 5.851 -20.151 1.00 93.06 286 ILE A CA 1
ATOM 2263 C C . ILE A 1 286 ? 10.773 6.946 -20.657 1.00 93.06 286 ILE A C 1
ATOM 2265 O O . ILE A 1 286 ? 11.216 6.908 -21.809 1.00 93.06 286 ILE A O 1
ATOM 2269 N N . ARG A 1 287 ? 11.133 7.853 -19.746 1.00 91.81 287 ARG A N 1
ATOM 2270 C CA . ARG A 1 287 ? 12.087 8.935 -19.992 1.00 91.81 287 ARG A CA 1
ATOM 2271 C C . ARG A 1 287 ? 13.533 8.470 -20.013 1.00 91.81 287 ARG A C 1
ATOM 2273 O O . ARG A 1 287 ? 13.909 7.563 -19.265 1.00 91.81 287 ARG A O 1
ATOM 2280 N N . ARG A 1 288 ? 14.343 9.106 -20.861 1.00 90.06 288 ARG A N 1
ATOM 2281 C CA . ARG A 1 288 ? 15.775 8.815 -21.018 1.00 90.06 288 ARG A CA 1
ATOM 2282 C C . ARG A 1 288 ? 16.566 10.108 -21.226 1.00 90.06 288 ARG A C 1
ATOM 2284 O O . ARG A 1 288 ? 16.076 11.031 -21.859 1.00 90.06 288 ARG A O 1
ATOM 2291 N N . GLU A 1 289 ? 17.783 10.162 -20.691 1.00 86.81 289 GLU A N 1
ATOM 2292 C CA . GLU A 1 289 ? 18.636 11.362 -20.743 1.00 86.81 289 GLU A CA 1
ATOM 2293 C C . GLU A 1 289 ? 19.251 11.574 -22.139 1.00 86.81 289 GLU A C 1
ATOM 2295 O O . GLU A 1 289 ? 19.091 12.635 -22.731 1.00 86.81 289 GLU A O 1
ATOM 2300 N N . ASP A 1 290 ? 19.849 10.524 -22.716 1.00 87.50 290 ASP A N 1
ATOM 2301 C CA . ASP A 1 290 ? 20.609 10.603 -23.979 1.00 87.50 290 ASP A CA 1
ATOM 2302 C C . ASP A 1 290 ? 20.011 9.757 -25.117 1.00 87.50 290 ASP A C 1
ATOM 2304 O O . ASP A 1 290 ? 20.701 9.345 -26.055 1.00 87.50 290 ASP A O 1
ATOM 2308 N N . ARG A 1 291 ? 18.723 9.413 -25.025 1.00 87.75 291 ARG A N 1
ATOM 2309 C CA . ARG A 1 291 ? 18.019 8.595 -26.024 1.00 87.75 291 ARG A CA 1
ATOM 2310 C C . ARG A 1 291 ? 16.573 9.061 -26.178 1.00 87.75 291 ARG A C 1
ATOM 2312 O O . ARG A 1 291 ? 16.030 9.624 -25.235 1.00 87.75 291 ARG A O 1
ATOM 2319 N N . PRO A 1 292 ? 15.922 8.783 -27.322 1.00 90.62 292 PRO A N 1
ATOM 2320 C CA . PRO A 1 292 ? 14.490 9.009 -27.459 1.00 90.62 292 PRO A CA 1
ATOM 2321 C C . PRO A 1 292 ? 13.696 8.264 -26.383 1.00 90.62 292 PRO A C 1
ATOM 2323 O O . PRO A 1 292 ? 14.028 7.123 -26.040 1.00 90.62 292 PRO A O 1
ATOM 2326 N N . ASP A 1 293 ? 12.639 8.905 -25.894 1.00 92.88 293 ASP A N 1
ATOM 2327 C CA . ASP A 1 293 ? 11.719 8.299 -24.940 1.00 92.88 293 ASP A CA 1
ATOM 2328 C C . ASP A 1 293 ? 11.012 7.090 -25.540 1.00 92.88 293 ASP A C 1
ATOM 2330 O O . ASP A 1 293 ? 10.772 6.997 -26.749 1.00 92.88 293 ASP A O 1
ATOM 2334 N N . VAL A 1 294 ? 10.653 6.156 -24.667 1.00 92.69 294 VAL A N 1
ATOM 2335 C CA . VAL A 1 294 ? 10.039 4.897 -25.068 1.00 92.69 294 VAL A CA 1
ATOM 2336 C C . VAL A 1 294 ? 8.598 4.838 -24.604 1.00 92.69 294 VAL A C 1
ATOM 2338 O O . VAL A 1 294 ? 8.313 4.952 -23.416 1.00 92.69 294 VAL A O 1
ATOM 2341 N N . HIS A 1 295 ? 7.705 4.635 -25.566 1.00 93.62 295 HIS A N 1
ATOM 2342 C CA . HIS A 1 295 ? 6.273 4.504 -25.350 1.00 93.62 295 HIS A CA 1
ATOM 2343 C C . HIS A 1 295 ? 5.905 3.028 -25.393 1.00 93.62 295 HIS A C 1
ATOM 2345 O O . HIS A 1 295 ? 6.251 2.338 -26.352 1.00 93.62 295 HIS A O 1
ATOM 2351 N N . LEU A 1 296 ? 5.238 2.545 -24.350 1.00 93.38 296 LEU A N 1
ATOM 2352 C CA . LEU A 1 296 ? 4.876 1.140 -24.196 1.00 93.38 296 LEU A CA 1
ATOM 2353 C C . LEU A 1 296 ? 3.433 1.021 -23.712 1.00 93.38 296 LEU A C 1
ATOM 2355 O O . LEU A 1 296 ? 2.954 1.870 -22.964 1.00 93.38 296 LEU A O 1
ATOM 2359 N N . ASP A 1 297 ? 2.786 -0.083 -24.074 1.00 92.69 297 ASP A N 1
ATOM 2360 C CA . ASP A 1 297 ? 1.421 -0.395 -23.654 1.00 92.69 297 ASP A CA 1
ATOM 2361 C C . ASP A 1 297 ? 1.400 -1.618 -22.735 1.00 92.69 297 ASP A C 1
ATOM 2363 O O . ASP A 1 297 ? 1.775 -2.729 -23.121 1.00 92.69 297 ASP A O 1
ATOM 2367 N N . PHE A 1 298 ? 0.919 -1.444 -21.513 1.00 90.62 298 PHE A N 1
ATOM 2368 C CA . PHE A 1 298 ? 0.788 -2.522 -20.545 1.00 90.62 298 PHE A CA 1
ATOM 2369 C C . PHE A 1 298 ? -0.683 -2.887 -20.337 1.00 90.62 298 PHE A C 1
ATOM 2371 O O . PHE A 1 298 ? -1.553 -2.037 -20.161 1.00 90.62 298 PHE A O 1
ATOM 2378 N N . ARG A 1 299 ? -0.962 -4.190 -20.350 1.00 92.19 299 ARG A N 1
ATOM 2379 C CA . ARG A 1 299 ? -2.177 -4.788 -19.798 1.00 92.19 299 ARG A CA 1
ATOM 2380 C C . ARG A 1 299 ? -1.981 -5.114 -18.332 1.00 92.19 299 ARG A C 1
ATOM 2382 O O . ARG A 1 299 ? -0.853 -5.342 -17.880 1.00 92.19 299 ARG A O 1
ATOM 2389 N N . ARG A 1 300 ? -3.096 -5.184 -17.617 1.00 88.06 300 ARG A N 1
ATOM 2390 C CA . ARG A 1 300 ? -3.132 -5.507 -16.198 1.00 88.06 300 ARG A CA 1
ATOM 2391 C C . ARG A 1 300 ? -3.122 -7.019 -15.986 1.00 88.06 300 ARG A C 1
ATOM 2393 O O . ARG A 1 300 ? -3.969 -7.724 -16.520 1.00 88.06 300 ARG A O 1
ATOM 2400 N N . PHE A 1 301 ? -2.217 -7.484 -15.125 1.00 94.06 301 PHE A N 1
ATOM 2401 C CA . PHE A 1 301 ? -2.101 -8.896 -14.723 1.00 94.06 301 PHE A CA 1
ATOM 2402 C C . PHE A 1 301 ? -2.385 -9.129 -13.235 1.00 94.06 301 PHE A C 1
ATOM 2404 O O . PHE A 1 301 ? -2.067 -10.183 -12.687 1.00 94.06 301 PHE A O 1
ATOM 2411 N N . VAL A 1 302 ? -2.981 -8.138 -12.565 1.00 95.62 302 VAL A N 1
ATOM 2412 C CA . VAL A 1 302 ? -3.423 -8.224 -11.167 1.00 95.62 302 VAL A CA 1
ATOM 2413 C C . VAL A 1 302 ? -4.933 -8.028 -11.098 1.00 95.62 302 VAL A C 1
ATOM 2415 O O . VAL A 1 302 ? -5.411 -6.903 -11.201 1.00 95.62 302 VAL A O 1
ATOM 2418 N N . HIS A 1 303 ? -5.718 -9.072 -10.864 1.00 94.12 303 HIS A N 1
ATOM 2419 C CA . HIS A 1 303 ? -7.182 -8.988 -10.882 1.00 94.12 303 HIS A CA 1
ATOM 2420 C C . HIS A 1 303 ? -7.776 -9.087 -9.477 1.00 94.12 303 HIS A C 1
ATOM 2422 O O . HIS A 1 303 ? -7.491 -10.018 -8.724 1.00 94.12 303 HIS A O 1
ATOM 2428 N N . THR A 1 304 ? -8.643 -8.139 -9.112 1.00 95.19 304 THR A N 1
ATOM 2429 C CA . THR A 1 304 ? -9.422 -8.253 -7.871 1.00 95.19 304 THR A CA 1
ATOM 2430 C C . THR A 1 304 ? -10.476 -9.336 -8.046 1.00 95.19 304 THR A C 1
ATOM 2432 O O . THR A 1 304 ? -11.362 -9.203 -8.881 1.00 95.19 304 THR A O 1
ATOM 2435 N N . THR A 1 305 ? -10.395 -10.388 -7.240 1.00 95.94 305 THR A N 1
ATOM 2436 C CA . THR A 1 305 ? -11.343 -11.520 -7.251 1.00 95.94 305 THR A CA 1
ATOM 2437 C C . THR A 1 305 ? -12.207 -11.572 -5.991 1.00 95.94 305 THR A C 1
ATOM 2439 O O . THR A 1 305 ? -13.130 -12.371 -5.898 1.00 95.94 305 THR A O 1
ATOM 2442 N N . GLY A 1 306 ? -11.929 -10.694 -5.027 1.00 96.25 306 GLY A N 1
ATOM 2443 C CA . GLY A 1 306 ? -12.720 -10.498 -3.820 1.00 96.25 306 GLY A CA 1
ATOM 2444 C C . GLY A 1 306 ? -12.225 -9.280 -3.048 1.00 96.25 306 GLY A C 1
ATOM 2445 O O . GLY A 1 306 ? -11.046 -8.921 -3.140 1.00 96.25 306 GLY A O 1
ATOM 2446 N N . ALA A 1 307 ? -13.121 -8.640 -2.301 1.00 96.69 307 ALA A N 1
ATOM 2447 C CA . ALA A 1 307 ? -12.800 -7.495 -1.461 1.00 96.69 307 ALA A CA 1
ATOM 2448 C C . ALA A 1 307 ? -13.685 -7.463 -0.211 1.00 96.69 307 ALA A C 1
ATOM 2450 O O . ALA A 1 307 ? -14.863 -7.813 -0.270 1.00 96.69 307 ALA A O 1
ATOM 2451 N N . VAL A 1 308 ? -13.110 -7.016 0.901 1.00 96.69 308 VAL A N 1
ATOM 2452 C CA . VAL A 1 308 ? -13.815 -6.704 2.143 1.00 96.69 308 VAL A CA 1
ATOM 2453 C C . VAL A 1 308 ? -13.282 -5.376 2.657 1.00 96.69 308 VAL A C 1
ATOM 2455 O O . VAL A 1 308 ? -12.082 -5.237 2.900 1.00 96.69 308 VAL A O 1
ATOM 2458 N N . TYR A 1 309 ? -14.183 -4.413 2.832 1.00 98.06 309 TYR A N 1
ATOM 2459 C CA . TYR A 1 309 ? -13.922 -3.184 3.575 1.00 98.06 309 TYR A CA 1
ATOM 2460 C C . TYR A 1 309 ? -14.563 -3.349 4.944 1.00 98.06 309 TYR A C 1
ATOM 2462 O O . TYR A 1 309 ? -15.772 -3.544 5.055 1.00 98.06 309 TYR A O 1
ATOM 2470 N N . ALA A 1 310 ? -13.734 -3.345 5.976 1.00 97.44 310 ALA A N 1
ATOM 2471 C CA . ALA A 1 310 ? -14.135 -3.640 7.338 1.00 97.44 310 ALA A CA 1
ATOM 2472 C C . ALA A 1 310 ? -13.614 -2.575 8.299 1.00 97.44 310 ALA A C 1
ATOM 2474 O O . ALA A 1 310 ? -12.785 -1.726 7.965 1.00 97.44 310 ALA A O 1
ATOM 2475 N N . PHE A 1 311 ? -14.096 -2.660 9.530 1.00 97.50 311 PHE A N 1
ATOM 2476 C CA . PHE A 1 311 ? -13.518 -1.967 10.664 1.00 97.50 311 PHE A CA 1
ATOM 2477 C C . PHE A 1 311 ? -12.964 -3.014 11.628 1.00 97.50 311 PHE A C 1
ATOM 2479 O O . PHE A 1 311 ? -13.662 -3.967 11.969 1.00 97.50 311 PHE A O 1
ATOM 2486 N N . SER A 1 312 ? -11.712 -2.843 12.040 1.00 97.88 312 SER A N 1
ATOM 2487 C CA . SER A 1 312 ? -11.046 -3.624 13.076 1.00 97.88 312 SER A CA 1
ATOM 2488 C C . SER A 1 312 ? -11.176 -2.867 14.401 1.00 97.88 312 SER A C 1
ATOM 2490 O O . SER A 1 312 ? -10.356 -1.981 14.668 1.00 97.88 312 SER A O 1
ATOM 2492 N N . PRO A 1 313 ? -12.208 -3.153 15.216 1.00 96.50 313 PRO A N 1
ATOM 2493 C CA . PRO A 1 313 ? -12.414 -2.485 16.495 1.00 96.50 313 PRO A CA 1
ATOM 2494 C C . PRO A 1 313 ? -11.304 -2.802 17.500 1.00 96.50 313 PRO A C 1
ATOM 2496 O O . PRO A 1 313 ? -10.629 -3.831 17.417 1.00 96.50 313 PRO A O 1
ATOM 2499 N N . SER A 1 314 ? -11.155 -1.930 18.495 1.00 96.00 314 SER A N 1
ATOM 2500 C CA . SER A 1 314 ? -10.299 -2.187 19.651 1.00 96.00 314 SER A CA 1
ATOM 2501 C C . SER A 1 314 ? -10.790 -3.394 20.454 1.00 96.00 314 SER A C 1
ATOM 2503 O O . SER A 1 314 ? -11.976 -3.733 20.463 1.00 96.00 314 SER A O 1
ATOM 2505 N N . ILE A 1 315 ? -9.881 -4.043 21.185 1.00 95.44 315 ILE A N 1
ATOM 2506 C CA . ILE A 1 315 ? -10.223 -5.198 22.034 1.00 95.44 315 ILE A CA 1
ATOM 2507 C C . ILE A 1 315 ? -11.291 -4.816 23.073 1.00 95.44 315 ILE A C 1
ATOM 2509 O O . ILE A 1 315 ? -12.173 -5.617 23.378 1.00 95.44 315 ILE A O 1
ATOM 2513 N N . SER A 1 316 ? -11.239 -3.591 23.606 1.00 90.25 316 SER A N 1
ATOM 2514 C CA . SER A 1 316 ? -12.253 -3.050 24.520 1.00 90.25 316 SER A CA 1
ATOM 2515 C C . SER A 1 316 ? -13.629 -2.971 23.855 1.00 90.25 316 SER A C 1
ATOM 2517 O O . SER A 1 316 ? -14.608 -3.445 24.426 1.00 90.25 316 SER A O 1
ATOM 2519 N N . THR A 1 317 ? -13.699 -2.467 22.624 1.00 91.81 317 THR A N 1
ATOM 2520 C CA . THR A 1 317 ? -14.929 -2.420 21.821 1.00 91.81 317 THR A CA 1
ATOM 2521 C C . THR A 1 317 ? -15.478 -3.816 21.531 1.00 91.81 317 THR A C 1
ATOM 2523 O O . THR A 1 317 ? -16.676 -4.034 21.678 1.00 91.81 317 THR A O 1
ATOM 2526 N N . ILE A 1 318 ? -14.625 -4.789 21.188 1.00 94.38 318 ILE A N 1
ATOM 2527 C CA . ILE A 1 318 ? -15.052 -6.185 20.975 1.00 94.38 318 ILE A CA 1
ATOM 2528 C C . ILE A 1 318 ? -15.656 -6.773 22.256 1.00 94.38 318 ILE A C 1
ATOM 2530 O O . ILE A 1 318 ? -16.695 -7.427 22.199 1.00 94.38 318 ILE A O 1
ATOM 2534 N N . ARG A 1 319 ? -15.043 -6.523 23.422 1.00 92.62 319 ARG A N 1
ATOM 2535 C CA . ARG A 1 319 ? -15.579 -6.973 24.719 1.00 92.62 319 ARG A CA 1
ATOM 2536 C C . ARG A 1 319 ? -16.941 -6.349 25.015 1.00 92.62 319 ARG A C 1
ATOM 2538 O O . ARG A 1 319 ? -17.864 -7.073 25.369 1.00 92.62 319 ARG A O 1
ATOM 2545 N N . ARG A 1 320 ? -17.083 -5.038 24.800 1.00 89.12 320 ARG A N 1
ATOM 2546 C CA . ARG A 1 320 ? -18.368 -4.338 24.945 1.00 89.12 320 ARG A CA 1
ATOM 2547 C C . ARG A 1 320 ? -19.424 -4.899 23.998 1.00 89.12 320 ARG A C 1
ATOM 2549 O O . ARG A 1 320 ? -20.542 -5.153 24.427 1.00 89.12 320 ARG A O 1
ATOM 2556 N N . LEU A 1 321 ? -19.072 -5.149 22.732 1.00 89.50 321 LEU A N 1
ATOM 2557 C CA . LEU A 1 321 ? -19.978 -5.771 21.761 1.00 89.50 321 LEU A CA 1
ATOM 2558 C C . LEU A 1 321 ? -20.457 -7.138 22.253 1.00 89.50 321 LEU A C 1
ATOM 2560 O O . LEU A 1 321 ? -21.653 -7.408 22.241 1.00 89.50 321 LEU A O 1
ATOM 2564 N N . ALA A 1 322 ? -19.527 -7.979 22.712 1.00 89.88 322 ALA A N 1
ATOM 2565 C CA . ALA A 1 322 ? -19.826 -9.317 23.211 1.00 89.88 322 ALA A CA 1
ATOM 2566 C C . ALA A 1 322 ? -20.738 -9.301 24.450 1.00 89.88 322 ALA A C 1
ATOM 2568 O O . ALA A 1 322 ? -21.530 -10.222 24.634 1.00 89.88 322 ALA A O 1
ATOM 2569 N N . ASN A 1 323 ? -20.661 -8.243 25.261 1.00 89.62 323 ASN A N 1
ATOM 2570 C CA . ASN A 1 323 ? -21.521 -8.034 26.423 1.00 89.62 323 ASN A CA 1
ATOM 2571 C C . ASN A 1 323 ? -22.850 -7.318 26.099 1.00 89.62 323 ASN A C 1
ATOM 2573 O O . ASN A 1 323 ? -23.675 -7.150 26.994 1.00 89.62 323 ASN A O 1
ATOM 2577 N N . GLY A 1 324 ? -23.075 -6.876 24.854 1.00 86.88 324 GLY A N 1
ATOM 2578 C CA . GLY A 1 324 ? -24.256 -6.083 24.484 1.00 86.88 324 GLY A CA 1
ATOM 2579 C C . GLY A 1 324 ? -24.220 -4.627 24.977 1.00 86.88 324 GLY A C 1
ATOM 2580 O O . GLY A 1 324 ? -25.263 -4.007 25.152 1.00 86.88 324 GLY A O 1
ATOM 2581 N N . GLU A 1 325 ? -23.027 -4.079 25.210 1.00 82.38 325 GLU A N 1
ATOM 2582 C CA . GLU A 1 325 ? -22.782 -2.734 25.762 1.00 82.38 325 GLU A CA 1
ATOM 2583 C C . GLU A 1 325 ? -22.432 -1.689 24.680 1.00 82.38 325 GLU A C 1
ATOM 2585 O O . GLU A 1 325 ? -22.105 -0.537 24.986 1.00 82.38 325 GLU A O 1
ATOM 2590 N N . LEU A 1 326 ? -22.447 -2.081 23.401 1.00 73.19 326 LEU A N 1
ATOM 2591 C CA . LEU A 1 326 ? -22.314 -1.144 22.284 1.00 73.19 326 LEU A CA 1
ATOM 2592 C C . LEU A 1 326 ? -23.661 -0.492 21.982 1.00 73.19 326 LEU A C 1
ATOM 2594 O O . LEU A 1 326 ? -24.634 -1.186 21.708 1.00 73.19 326 LEU A O 1
ATOM 2598 N N . GLY A 1 327 ? -23.705 0.841 22.015 1.00 56.31 327 GLY A N 1
ATOM 2599 C CA . GLY A 1 327 ? -24.939 1.601 21.803 1.00 56.31 327 GLY A CA 1
ATOM 2600 C C . GLY A 1 327 ? -25.713 1.929 23.081 1.00 56.31 327 GLY A C 1
ATOM 2601 O O . GLY A 1 327 ? -26.780 2.525 22.989 1.00 56.31 327 GLY A O 1
ATOM 2602 N N . GLN A 1 328 ? -25.173 1.628 24.271 1.00 49.59 328 GLN A N 1
ATOM 2603 C CA . GLN A 1 328 ? -25.460 2.502 25.407 1.00 49.59 328 GLN A CA 1
ATOM 2604 C C . GLN A 1 328 ? -24.750 3.812 25.087 1.00 49.59 328 GLN A C 1
ATOM 2606 O O . GLN A 1 328 ? -23.538 3.927 25.287 1.00 49.59 328 GLN A O 1
ATOM 2611 N N . GLU A 1 329 ? -25.478 4.745 24.467 1.00 48.31 329 GLU A N 1
ATOM 2612 C CA . GLU A 1 329 ? -25.030 6.132 24.387 1.00 48.31 329 GLU A CA 1
ATOM 2613 C C . GLU A 1 329 ? -24.572 6.552 25.788 1.00 48.31 329 GLU A C 1
ATOM 2615 O O . GLU A 1 329 ? -25.093 6.007 26.774 1.00 48.31 329 GLU A O 1
ATOM 2620 N N . PRO A 1 330 ? -23.586 7.462 25.925 1.00 48.12 330 PRO A N 1
ATOM 2621 C CA . PRO A 1 330 ? -23.365 8.113 27.206 1.00 48.12 330 PRO A CA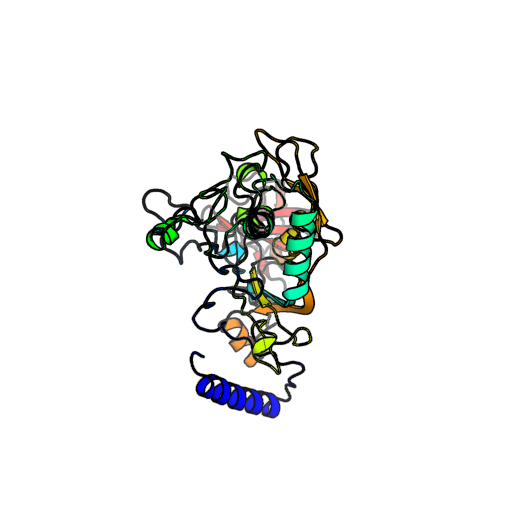 1
ATOM 2622 C C . PRO A 1 330 ? -24.754 8.527 27.664 1.00 48.12 330 PRO A C 1
ATOM 2624 O O . PRO A 1 330 ? -25.397 9.270 26.923 1.00 48.12 330 PRO A O 1
ATOM 2627 N N . GLY A 1 331 ? -25.259 7.924 28.753 1.00 49.12 331 GLY A N 1
ATOM 2628 C CA . GLY A 1 331 ? -26.663 8.096 29.124 1.00 49.12 331 GLY A CA 1
ATOM 2629 C C . GLY A 1 331 ? -26.991 9.579 29.071 1.00 49.12 331 GLY A C 1
ATOM 2630 O O . GLY A 1 331 ? -26.076 10.372 29.299 1.00 49.12 331 GLY A O 1
ATOM 2631 N N . ASP A 1 332 ? -28.234 9.932 28.747 1.00 52.69 332 ASP A N 1
ATOM 2632 C CA . ASP A 1 332 ? -28.774 11.288 28.516 1.00 52.69 332 ASP A CA 1
ATOM 2633 C C . ASP A 1 332 ? -28.269 12.428 29.440 1.00 52.69 332 ASP A C 1
ATOM 2635 O O . ASP A 1 332 ? -28.529 13.603 29.198 1.00 52.69 332 ASP A O 1
ATOM 2639 N N . ASP A 1 333 ? -27.530 12.079 30.487 1.00 59.16 333 ASP A N 1
ATOM 2640 C CA . ASP A 1 333 ? -26.810 12.870 31.468 1.00 59.16 333 ASP A CA 1
ATOM 2641 C C . ASP A 1 333 ? -25.329 13.205 31.131 1.00 59.16 333 ASP A C 1
ATOM 2643 O O . ASP A 1 333 ? -24.682 13.881 31.939 1.00 59.16 333 ASP A O 1
ATOM 2647 N N . VAL A 1 334 ? -24.747 12.805 29.979 1.00 75.25 334 VAL A N 1
ATOM 2648 C CA . VAL A 1 334 ? -23.347 13.148 29.595 1.00 75.25 334 VAL A CA 1
ATOM 2649 C C . VAL A 1 334 ? -23.234 13.872 28.242 1.00 75.25 334 VAL A C 1
ATOM 2651 O O . VAL A 1 334 ? -23.751 13.429 27.219 1.00 75.25 334 VAL A O 1
ATOM 2654 N N . LEU A 1 335 ? -22.490 14.992 28.216 1.00 81.94 335 LEU A N 1
ATOM 2655 C CA . LEU A 1 335 ? -22.249 15.784 27.000 1.00 81.94 335 LEU A CA 1
ATOM 2656 C C . LEU A 1 335 ? -21.378 14.993 26.016 1.00 81.94 335 LEU A C 1
ATOM 2658 O O . LEU A 1 335 ? -20.246 14.631 26.338 1.00 81.94 335 LEU A O 1
ATOM 2662 N N . HIS A 1 336 ? -21.868 14.796 24.798 1.00 81.00 336 HIS A N 1
ATOM 2663 C CA . HIS A 1 336 ? -21.144 14.124 23.723 1.00 81.00 336 HIS A CA 1
ATOM 2664 C C . HIS A 1 336 ? -21.425 14.803 22.376 1.00 81.00 336 HIS A C 1
ATOM 2666 O O . HIS A 1 336 ? -22.478 15.401 22.171 1.00 81.00 336 HIS A O 1
ATOM 2672 N N . VAL A 1 337 ? -20.470 14.750 21.445 1.00 83.62 337 VAL A N 1
ATOM 2673 C CA . VAL A 1 337 ? -20.660 15.314 20.096 1.00 83.62 337 VAL A CA 1
ATOM 2674 C C . VAL A 1 337 ? -21.784 14.561 19.380 1.00 83.62 337 VAL A C 1
ATOM 2676 O O . VAL A 1 337 ? -21.799 13.336 19.386 1.00 83.62 337 VAL A O 1
ATOM 2679 N N . GLY A 1 338 ? -22.702 15.299 18.764 1.00 79.56 338 GLY A N 1
ATOM 2680 C CA . GLY A 1 338 ? -23.966 14.797 18.223 1.00 79.56 338 GLY A CA 1
ATOM 2681 C C . GLY A 1 338 ? -25.142 14.975 19.188 1.00 79.56 338 GLY A C 1
ATOM 2682 O O . GLY A 1 338 ? -26.258 15.203 18.730 1.00 79.56 338 GLY A O 1
ATOM 2683 N N . GLY A 1 339 ? -24.884 14.979 20.499 1.00 83.19 339 GLY A N 1
ATOM 2684 C CA . GLY A 1 339 ? -25.900 15.139 21.533 1.00 83.19 339 GLY A CA 1
ATOM 2685 C C . GLY A 1 339 ? -26.444 16.564 21.645 1.00 83.19 339 GLY A C 1
ATOM 2686 O O . GLY A 1 339 ? -25.812 17.549 21.233 1.00 83.19 339 GLY A O 1
ATOM 2687 N N . LYS A 1 340 ? -27.631 16.685 22.244 1.00 86.56 340 LYS A N 1
ATOM 2688 C CA . LYS A 1 340 ? -28.245 17.973 22.584 1.00 86.56 340 LYS A CA 1
ATOM 2689 C C . LYS A 1 340 ? -27.819 18.423 23.978 1.00 86.56 340 LYS A C 1
ATOM 2691 O O . LYS A 1 340 ? -27.644 17.630 24.897 1.00 86.56 340 LYS A O 1
ATOM 2696 N N . ALA A 1 341 ? -27.693 19.730 24.148 1.00 89.62 341 ALA A N 1
ATOM 2697 C CA . ALA A 1 341 ? -27.424 20.355 25.433 1.00 89.62 341 ALA A CA 1
ATOM 2698 C C . ALA A 1 341 ? -28.210 21.659 25.576 1.00 89.62 341 ALA A C 1
ATOM 2700 O O . ALA A 1 341 ? -28.624 22.274 24.589 1.00 89.62 341 ALA A O 1
ATOM 2701 N N . PHE A 1 342 ? -28.380 22.118 26.811 1.00 87.88 342 PHE A N 1
ATOM 2702 C CA . PHE A 1 342 ? -28.945 23.429 27.107 1.00 87.88 342 PHE A CA 1
ATOM 2703 C C . PHE A 1 342 ? -28.163 24.148 28.208 1.00 87.88 342 PHE A C 1
ATOM 2705 O O . PHE A 1 342 ? -27.467 23.538 29.022 1.00 87.88 342 PHE A O 1
ATOM 2712 N N . ILE A 1 343 ? -28.261 25.479 28.226 1.00 84.94 343 ILE A N 1
ATOM 2713 C CA . ILE A 1 343 ? -27.615 26.303 29.257 1.00 84.94 343 ILE A CA 1
ATOM 2714 C C . ILE A 1 343 ? -28.455 26.297 30.534 1.00 84.94 343 ILE A C 1
ATOM 2716 O O . ILE A 1 343 ? -29.608 26.731 30.523 1.00 84.94 343 ILE A O 1
ATOM 2720 N N . THR A 1 344 ? -27.868 25.893 31.659 1.00 74.19 344 THR A N 1
ATOM 2721 C CA . THR A 1 344 ? -28.527 25.988 32.970 1.00 74.19 344 THR A CA 1
ATOM 2722 C C . THR A 1 344 ? -28.343 27.350 33.625 1.00 74.19 344 THR A C 1
ATOM 2724 O O . THR A 1 344 ? -27.387 28.088 33.381 1.00 74.19 344 THR A O 1
ATOM 2727 N N . ARG A 1 345 ? -29.288 27.711 34.498 1.00 63.28 345 ARG A N 1
ATOM 2728 C CA . ARG A 1 345 ? -29.224 28.953 35.269 1.00 63.28 345 ARG A CA 1
ATOM 2729 C C . ARG A 1 345 ? -28.250 28.789 36.438 1.00 63.28 345 ARG A C 1
ATOM 2731 O O . ARG A 1 345 ? -28.634 28.292 37.491 1.00 63.28 345 ARG A O 1
ATOM 2738 N N . LYS A 1 346 ? -27.015 29.276 36.292 1.00 52.31 346 LYS A N 1
ATOM 2739 C CA . LYS A 1 346 ? -26.091 29.476 37.424 1.00 52.31 346 LYS A CA 1
ATOM 2740 C C . LYS A 1 346 ? -25.811 30.974 37.601 1.00 52.31 346 LYS A C 1
ATOM 2742 O O . LYS A 1 346 ? -24.950 31.543 36.939 1.00 52.31 346 LYS A O 1
ATOM 2747 N N . GLY A 1 347 ? -26.576 31.625 38.481 1.00 56.50 347 GLY A N 1
ATOM 2748 C CA . GLY A 1 347 ? -26.463 33.065 38.758 1.00 56.50 347 GLY A CA 1
ATOM 2749 C C . GLY A 1 347 ? -27.150 33.977 37.727 1.00 56.50 347 GLY A C 1
ATOM 2750 O O . GLY A 1 347 ? -28.077 33.559 37.035 1.00 56.50 347 GLY A O 1
ATOM 2751 N N . ASN A 1 348 ? -26.712 35.242 37.662 1.00 50.50 348 ASN A N 1
ATOM 2752 C CA . ASN A 1 348 ? -27.286 36.319 36.831 1.00 50.50 348 ASN A CA 1
ATOM 2753 C C . ASN A 1 348 ? -26.495 36.581 35.526 1.00 50.50 348 ASN A C 1
ATOM 2755 O O . ASN A 1 348 ? -26.583 37.660 34.940 1.00 50.50 348 ASN A O 1
ATOM 2759 N N . SER A 1 349 ? -25.693 35.612 35.082 1.00 58.56 349 SER A N 1
ATOM 2760 C CA . SER A 1 349 ? -24.739 35.772 33.979 1.00 58.56 349 SER A CA 1
ATOM 2761 C C . SER A 1 349 ? -25.272 35.147 32.687 1.00 58.56 349 SER A C 1
ATOM 2763 O O . SER A 1 349 ? -25.667 33.986 32.682 1.00 58.56 349 SER A O 1
ATOM 2765 N N . ASN A 1 350 ? -25.236 35.879 31.572 1.00 70.06 350 ASN A N 1
ATOM 2766 C CA . ASN A 1 350 ? -25.434 35.298 30.238 1.00 70.06 350 ASN A CA 1
ATOM 2767 C C . ASN A 1 350 ? -24.160 34.548 29.794 1.00 70.06 350 ASN A C 1
ATOM 2769 O O . ASN A 1 350 ? -23.049 35.028 30.040 1.00 70.06 350 ASN A O 1
ATOM 2773 N N . TRP A 1 351 ? -24.305 33.415 29.097 1.00 84.38 351 TRP A N 1
ATOM 2774 C CA . TRP A 1 351 ? -23.167 32.657 28.558 1.00 84.38 351 TRP A CA 1
ATOM 2775 C C . TRP A 1 351 ? -22.654 33.295 27.269 1.00 84.38 351 TRP A C 1
ATOM 2777 O O . TRP A 1 351 ? -23.420 33.866 26.501 1.00 84.38 351 TRP A O 1
ATOM 2787 N N . ARG A 1 352 ? -21.345 33.223 27.025 1.00 91.44 352 ARG A N 1
ATOM 2788 C CA . ARG A 1 352 ? -20.711 33.820 25.841 1.00 91.44 352 ARG A CA 1
ATOM 2789 C C . ARG A 1 352 ? -20.451 32.741 24.799 1.00 91.44 352 ARG A C 1
ATOM 2791 O O . ARG A 1 352 ? -19.668 31.833 25.066 1.00 91.44 352 ARG A O 1
ATOM 2798 N N . LEU A 1 353 ? -21.060 32.889 23.627 1.00 93.06 353 LEU A N 1
ATOM 2799 C CA . LEU A 1 353 ? -20.692 32.152 22.422 1.00 93.06 353 LEU A CA 1
ATOM 2800 C C . LEU A 1 353 ? -19.535 32.888 21.744 1.00 93.06 353 LEU A C 1
ATOM 2802 O O . LEU A 1 353 ? -19.602 34.108 21.553 1.00 93.06 353 LEU A O 1
ATOM 2806 N N . ARG A 1 354 ? -18.470 32.167 21.402 1.00 94.69 354 ARG A N 1
ATOM 2807 C CA . ARG A 1 354 ? -17.232 32.735 20.859 1.00 94.69 354 ARG A CA 1
ATOM 2808 C C . ARG A 1 354 ? -16.879 32.151 19.502 1.00 94.69 354 ARG A C 1
ATOM 2810 O O . ARG A 1 354 ? -17.221 31.020 19.201 1.00 94.69 354 ARG A O 1
ATOM 2817 N N . GLU A 1 355 ? -16.155 32.912 18.698 1.00 93.81 355 GLU A N 1
ATOM 2818 C CA . GLU A 1 355 ? -15.690 32.463 17.379 1.00 93.81 355 GLU A CA 1
ATOM 2819 C C . GLU A 1 355 ? -14.640 31.340 17.472 1.00 93.81 355 GLU A C 1
ATOM 2821 O O . GLU A 1 355 ? -14.646 30.396 16.688 1.00 93.81 355 GLU A O 1
ATOM 2826 N N . LEU A 1 356 ? -13.776 31.402 18.490 1.00 91.31 356 LEU A N 1
ATOM 2827 C CA . LEU A 1 356 ? -12.729 30.420 18.783 1.00 91.31 356 LEU A CA 1
ATOM 2828 C C . LEU A 1 356 ? -12.834 29.953 20.243 1.00 91.31 356 LEU A C 1
ATOM 2830 O O . LEU A 1 356 ? -13.306 30.725 21.087 1.00 91.31 356 LEU A O 1
ATOM 2834 N N . PRO A 1 357 ? -12.359 28.738 20.580 1.00 90.81 357 PRO A N 1
ATOM 2835 C CA . PRO A 1 357 ? -12.312 28.292 21.965 1.00 90.81 357 PRO A CA 1
ATOM 2836 C C . PRO A 1 357 ? -11.311 29.145 22.755 1.00 90.81 357 PRO A C 1
ATOM 2838 O O . PRO A 1 357 ? -10.225 29.477 22.260 1.00 90.81 357 PRO A O 1
ATOM 2841 N N . GLY A 1 358 ? -11.668 29.486 23.992 1.00 89.38 358 GLY A N 1
ATOM 2842 C CA . GLY A 1 358 ? -10.831 30.243 24.926 1.00 89.38 358 GLY A CA 1
ATOM 2843 C C . GLY A 1 358 ? -11.436 31.576 25.374 1.00 89.38 358 GLY A C 1
ATOM 2844 O O . GLY A 1 358 ? -12.280 32.180 24.708 1.00 89.38 358 GLY A O 1
ATOM 2845 N N . LEU A 1 359 ? -10.969 32.074 26.517 1.00 88.44 359 LEU A N 1
ATOM 2846 C CA . LEU A 1 359 ? -11.428 33.328 27.120 1.00 88.44 359 LEU A CA 1
ATOM 2847 C C . LEU A 1 359 ? -11.069 34.558 26.270 1.00 88.44 359 LEU A C 1
ATOM 2849 O O . LEU A 1 359 ? -11.781 35.565 26.341 1.00 88.44 359 LEU A O 1
ATOM 2853 N N . GLY A 1 360 ? -10.028 34.453 25.437 1.00 89.62 360 GLY A N 1
ATOM 2854 C CA . GLY A 1 360 ? -9.603 35.481 24.481 1.00 89.62 360 GLY A CA 1
ATOM 2855 C C . GLY A 1 360 ? -10.350 35.488 23.139 1.00 89.62 360 GLY A C 1
ATOM 2856 O O . GLY A 1 360 ? -10.169 36.418 22.360 1.00 89.62 360 GLY A O 1
ATOM 2857 N N . GLY A 1 361 ? -11.194 34.490 22.845 1.00 88.06 361 GLY A N 1
ATOM 2858 C CA . GLY A 1 361 ? -11.942 34.439 21.582 1.00 88.06 361 GLY A CA 1
ATOM 2859 C C . GLY A 1 361 ? -12.992 35.552 21.480 1.00 88.06 361 GLY A C 1
ATOM 2860 O O . GLY A 1 361 ? -13.663 35.857 22.469 1.00 88.06 361 GLY A O 1
ATOM 2861 N N . LYS A 1 362 ? -13.182 36.146 20.296 1.00 93.00 362 LYS A N 1
ATOM 2862 C CA . LYS A 1 362 ? -14.208 37.179 20.074 1.00 93.00 362 LYS A CA 1
ATOM 2863 C C . LYS A 1 362 ? -15.592 36.645 20.453 1.00 93.00 362 LYS A C 1
ATOM 2865 O O . LYS A 1 362 ? -15.985 35.569 20.008 1.00 93.00 362 LYS A O 1
ATOM 2870 N N . VAL A 1 363 ? -16.324 37.391 21.282 1.00 95.12 363 VAL A N 1
ATOM 2871 C CA . VAL A 1 363 ? -17.713 37.061 21.631 1.00 95.12 363 VAL A CA 1
ATOM 2872 C C . VAL A 1 363 ? -18.601 37.419 20.445 1.00 95.12 363 VAL A C 1
ATOM 2874 O O . VAL A 1 363 ? -18.625 38.573 20.023 1.00 95.12 363 VAL A O 1
ATOM 2877 N N . ILE A 1 364 ? -19.317 36.430 19.919 1.00 94.06 364 ILE A N 1
ATOM 2878 C CA . ILE A 1 364 ? -20.201 36.578 18.755 1.00 94.06 364 ILE A CA 1
ATOM 2879 C C . ILE A 1 364 ? -21.680 36.570 19.145 1.00 94.06 364 ILE A C 1
ATOM 2881 O O . ILE A 1 364 ? -22.500 37.141 18.434 1.00 94.06 364 ILE A O 1
ATOM 2885 N N . ALA A 1 365 ? -22.030 35.981 20.293 1.00 92.19 365 ALA A N 1
ATOM 2886 C CA . ALA A 1 365 ? -23.378 36.065 20.844 1.00 92.19 365 ALA A CA 1
ATOM 2887 C C . ALA A 1 365 ? -23.400 35.862 22.363 1.00 92.19 365 ALA A C 1
ATOM 2889 O O . ALA A 1 365 ? -22.493 35.272 22.954 1.00 92.19 365 ALA A O 1
ATOM 2890 N N . MET A 1 366 ? -24.485 36.326 22.983 1.00 91.44 366 MET A N 1
ATOM 2891 C CA . MET A 1 366 ? -24.827 36.019 24.370 1.00 91.44 366 MET A CA 1
ATOM 2892 C C . MET A 1 366 ? -25.974 35.005 24.382 1.00 91.44 366 MET A C 1
ATOM 2894 O O . MET A 1 366 ? -27.026 35.260 23.798 1.00 91.44 366 MET A O 1
ATOM 2898 N N . LEU A 1 367 ? -25.771 33.872 25.047 1.00 88.56 367 LEU A N 1
ATOM 2899 C CA . LEU A 1 367 ? -26.747 32.798 25.195 1.00 88.56 367 LEU A CA 1
ATOM 2900 C C . LEU A 1 367 ? -27.482 32.952 26.527 1.00 88.56 367 LEU A C 1
ATOM 2902 O O . LEU A 1 367 ? -26.860 33.144 27.579 1.00 88.56 367 LEU A O 1
ATOM 2906 N N . LYS A 1 368 ? -28.812 32.874 26.475 1.00 86.50 368 LYS A N 1
ATOM 2907 C CA . LYS A 1 368 ? -29.667 32.929 27.664 1.00 86.50 368 LYS A CA 1
ATOM 2908 C C . LYS A 1 368 ? -29.781 31.533 28.292 1.00 86.50 368 LYS A C 1
ATOM 2910 O O . LYS A 1 368 ? -29.703 30.542 27.559 1.00 86.50 368 LYS A O 1
ATOM 2915 N N . PRO A 1 369 ? -30.016 31.423 29.610 1.00 85.00 369 PRO A N 1
ATOM 2916 C CA . PRO A 1 369 ? -30.429 30.157 30.212 1.00 85.00 369 PRO A CA 1
ATOM 2917 C C . PRO A 1 369 ? -31.629 29.554 29.466 1.00 85.00 369 PRO A C 1
ATOM 2919 O O . PRO A 1 369 ? -32.537 30.286 29.074 1.00 85.00 369 PRO A O 1
ATOM 2922 N N . GLY A 1 370 ? -31.604 28.241 29.246 1.00 81.94 370 GLY A N 1
ATOM 2923 C CA . GLY A 1 370 ? -32.588 27.508 28.445 1.00 81.94 370 GLY A CA 1
ATOM 2924 C C . GLY A 1 370 ? -32.318 27.491 26.937 1.00 81.94 370 GLY A C 1
ATOM 2925 O O . GLY A 1 370 ? -33.070 26.855 26.212 1.00 81.94 370 GLY A O 1
ATOM 2926 N N . THR A 1 371 ? -31.263 28.154 26.440 1.00 87.62 371 THR A N 1
ATOM 2927 C CA . THR A 1 371 ? -30.897 28.043 25.015 1.00 87.62 371 THR A CA 1
ATOM 2928 C C . THR A 1 371 ? -30.458 26.615 24.709 1.00 87.62 371 THR A C 1
ATOM 2930 O O . THR A 1 371 ? -29.487 26.142 25.302 1.00 87.62 371 THR A O 1
ATOM 2933 N N . GLU A 1 372 ? -31.152 25.967 23.778 1.00 90.25 372 GLU A N 1
ATOM 2934 C CA . GLU A 1 372 ? -30.844 24.620 23.297 1.00 90.25 372 GLU A CA 1
ATOM 2935 C C . GLU A 1 372 ? -29.857 24.648 22.130 1.00 90.25 372 GLU A C 1
ATOM 2937 O O . GLU A 1 372 ? -29.885 25.557 21.290 1.00 90.25 372 GLU A O 1
ATOM 2942 N N . MET A 1 373 ? -28.994 23.637 22.072 1.00 91.38 373 MET A N 1
ATOM 2943 C CA . MET A 1 373 ? -27.972 23.503 21.044 1.00 91.38 373 MET A CA 1
ATOM 2944 C C . MET A 1 373 ? -27.564 22.051 20.803 1.00 91.38 373 MET A C 1
ATOM 2946 O O . MET A 1 373 ? -27.670 21.210 21.691 1.00 91.38 373 MET A O 1
ATOM 2950 N N . THR A 1 374 ? -27.041 21.790 19.610 1.00 91.94 374 THR A N 1
ATOM 2951 C CA . THR A 1 374 ? -26.375 20.531 19.256 1.00 91.94 374 THR A CA 1
ATOM 2952 C C . THR A 1 374 ? -24.872 20.688 19.452 1.00 91.94 374 THR A C 1
ATOM 2954 O O . THR A 1 374 ? -24.297 21.697 19.033 1.00 91.94 374 THR A O 1
ATOM 2957 N N . LEU A 1 375 ? -24.222 19.713 20.084 1.00 91.56 375 LEU A N 1
ATOM 2958 C CA . LEU A 1 375 ? -22.774 19.706 20.283 1.00 91.56 375 LEU A CA 1
ATOM 2959 C C . LEU A 1 375 ? -22.082 19.210 19.007 1.00 91.56 375 LEU A C 1
ATOM 2961 O O . LEU A 1 375 ? -22.169 18.042 18.656 1.00 91.56 375 LEU A O 1
ATOM 2965 N N . LEU A 1 376 ? -21.378 20.091 18.300 1.00 86.31 376 LEU A N 1
ATOM 2966 C CA . LEU A 1 376 ? -20.726 19.783 17.021 1.00 86.31 376 LEU A CA 1
ATOM 2967 C C . LEU A 1 376 ? -19.285 19.277 17.175 1.00 86.31 376 LEU A C 1
ATOM 2969 O O . LEU A 1 376 ? -18.786 18.542 16.327 1.00 86.31 376 LEU A O 1
ATOM 2973 N N . LYS A 1 377 ? -18.569 19.734 18.210 1.00 86.69 377 LYS A N 1
ATOM 2974 C CA . LYS A 1 377 ? -17.167 19.364 18.478 1.00 86.69 377 LYS A CA 1
ATOM 2975 C C . LYS A 1 377 ? -16.823 19.636 19.943 1.00 86.69 377 LYS A C 1
ATOM 2977 O O . LYS A 1 377 ? -17.273 20.638 20.484 1.00 86.69 377 LYS A O 1
ATOM 2982 N N . GLY A 1 378 ? -15.978 18.823 20.566 1.00 88.19 378 GLY A N 1
ATOM 2983 C CA . GLY A 1 378 ? -15.499 19.039 21.938 1.00 88.19 378 GLY A CA 1
ATOM 2984 C C . GLY A 1 378 ? -15.428 17.739 22.751 1.00 88.19 378 GLY A C 1
ATOM 2985 O O . GLY A 1 378 ? -15.746 16.686 22.197 1.00 88.19 378 GLY A O 1
ATOM 2986 N N . PRO A 1 379 ? -14.997 17.807 24.025 1.00 88.62 379 PRO A N 1
ATOM 2987 C CA . PRO A 1 379 ? -14.465 19.001 24.684 1.00 88.62 379 PRO A CA 1
ATOM 2988 C C . PRO A 1 379 ? -13.067 19.371 24.152 1.00 88.62 379 PRO A C 1
ATOM 2990 O O . PRO A 1 379 ? -12.256 18.513 23.819 1.00 88.62 379 PRO A O 1
ATOM 2993 N N . SER A 1 380 ? -12.782 20.670 24.045 1.00 87.88 380 SER A N 1
ATOM 2994 C CA . SER A 1 380 ? -11.458 21.217 23.725 1.00 87.88 380 SER A CA 1
ATOM 2995 C C . SER A 1 380 ? -10.923 21.970 24.948 1.00 87.88 380 SER A C 1
ATOM 2997 O O . SER A 1 380 ? -11.387 23.087 25.198 1.00 87.88 380 SER A O 1
ATOM 2999 N N . PRO A 1 381 ? -9.962 21.418 25.707 1.00 88.88 381 PRO A N 1
ATOM 3000 C CA . PRO A 1 381 ? -9.456 22.057 26.920 1.00 88.88 381 PRO A CA 1
ATOM 3001 C C . PRO A 1 381 ? -8.619 23.300 26.584 1.00 88.88 381 PRO A C 1
ATOM 3003 O O . PRO A 1 381 ? -7.668 23.229 25.804 1.00 88.88 381 PRO A O 1
ATOM 3006 N N . LYS A 1 382 ? -8.975 24.459 27.154 1.00 86.56 382 LYS A N 1
ATOM 3007 C CA . LYS A 1 382 ? -8.245 25.729 26.993 1.00 86.56 382 LYS A CA 1
ATOM 3008 C C . LYS A 1 382 ? -8.595 26.738 28.088 1.00 86.56 382 LYS A C 1
ATOM 3010 O O . LYS A 1 382 ? -9.757 26.873 28.466 1.00 86.56 382 LYS A O 1
ATOM 3015 N N . ASP A 1 383 ? -7.596 27.483 28.560 1.00 88.38 383 ASP A N 1
ATOM 3016 C CA . ASP A 1 383 ? -7.736 28.521 29.597 1.00 88.38 383 ASP A CA 1
ATOM 3017 C C . ASP A 1 383 ? -8.426 28.013 30.883 1.00 88.38 383 ASP A C 1
ATOM 3019 O O . ASP A 1 383 ? -9.195 28.736 31.511 1.00 88.38 383 ASP A O 1
ATOM 3023 N N . GLY A 1 384 ? -8.195 26.746 31.252 1.00 85.81 384 GLY A N 1
ATOM 3024 C CA . GLY A 1 384 ? -8.803 26.115 32.432 1.00 85.81 384 GLY A CA 1
ATOM 3025 C C . GLY A 1 384 ? -10.267 25.685 32.263 1.00 85.81 384 GLY A C 1
ATOM 3026 O O . GLY A 1 384 ? -10.924 25.373 33.253 1.00 85.81 384 GLY A O 1
ATOM 3027 N N . HIS A 1 385 ? -10.787 25.665 31.033 1.00 85.81 385 HIS A N 1
ATOM 3028 C CA . HIS A 1 385 ? -12.157 25.257 30.727 1.00 85.81 385 HIS A CA 1
ATOM 3029 C C . HIS A 1 385 ? -12.211 24.256 29.571 1.00 85.81 385 HIS A C 1
ATOM 3031 O O . HIS A 1 385 ? -11.418 24.340 28.633 1.00 85.81 385 HIS A O 1
ATOM 3037 N N . ASP A 1 386 ? -13.212 23.381 29.592 1.00 90.62 386 ASP A N 1
ATOM 3038 C CA . ASP A 1 386 ? -13.586 22.569 28.438 1.00 90.62 386 ASP A CA 1
ATOM 3039 C C . ASP A 1 386 ? -14.501 23.365 27.510 1.00 90.62 386 ASP A C 1
ATOM 3041 O O . ASP A 1 386 ? -15.530 23.895 27.935 1.00 90.62 386 ASP A O 1
ATOM 3045 N N . TRP A 1 387 ? -14.120 23.478 26.239 1.00 93.00 387 TRP A N 1
ATOM 3046 C CA . TRP A 1 387 ? -14.876 24.221 25.235 1.00 93.00 387 TRP A CA 1
ATOM 3047 C C . TRP A 1 387 ? -15.574 23.289 24.256 1.00 93.00 387 TRP A C 1
ATOM 3049 O O . TRP A 1 387 ? -14.965 22.369 23.714 1.00 93.00 387 TRP A O 1
ATOM 3059 N N . TRP A 1 388 ? -16.832 23.592 23.966 1.00 94.50 388 TRP A N 1
ATOM 3060 C CA . TRP A 1 388 ? -17.660 22.862 23.017 1.00 94.50 388 TRP A CA 1
ATOM 3061 C C . TRP A 1 388 ? -18.050 23.775 21.867 1.00 94.50 388 TRP A C 1
ATOM 3063 O O . TRP A 1 388 ? -18.531 24.886 22.097 1.00 94.50 388 TRP A O 1
ATOM 3073 N N . ARG A 1 389 ? -17.841 23.321 20.631 1.00 94.81 389 ARG A N 1
ATOM 3074 C CA . ARG A 1 389 ? -18.428 23.941 19.448 1.00 94.81 389 ARG A CA 1
ATOM 3075 C C . ARG A 1 389 ? -19.870 23.479 19.348 1.00 94.81 389 ARG A C 1
ATOM 3077 O O . ARG A 1 389 ? -20.130 22.281 19.416 1.00 94.81 389 ARG A O 1
ATOM 3084 N N . VAL A 1 390 ? -20.784 24.417 19.173 1.00 94.00 390 VAL A N 1
ATOM 3085 C CA . VAL A 1 390 ? -22.222 24.171 19.241 1.00 94.00 390 VAL A CA 1
ATOM 3086 C C . VAL A 1 390 ? -22.950 24.846 18.089 1.00 94.00 390 VAL A C 1
ATOM 3088 O O . VAL A 1 390 ? -22.466 25.849 17.563 1.00 94.00 390 VAL A O 1
ATOM 3091 N N . HIS A 1 391 ? -24.114 24.303 17.745 1.00 92.50 391 HIS A N 1
ATOM 3092 C CA . HIS A 1 391 ? -25.103 24.906 16.856 1.00 92.50 391 HIS A CA 1
ATOM 3093 C C . HIS A 1 391 ? -26.388 25.145 17.645 1.00 92.50 391 HIS A C 1
ATOM 3095 O O . HIS A 1 391 ? -27.016 24.189 18.102 1.00 92.50 391 HIS A O 1
ATOM 3101 N N . THR A 1 392 ? -26.764 26.401 17.862 1.00 90.50 392 THR A N 1
ATOM 3102 C CA . THR A 1 392 ? -27.975 26.754 18.611 1.00 90.50 392 THR A CA 1
ATOM 3103 C C . THR A 1 392 ? -29.223 26.630 17.742 1.00 90.50 392 THR A C 1
ATOM 3105 O O . THR A 1 392 ? -29.171 26.770 16.524 1.00 90.50 392 THR A O 1
ATOM 3108 N N . THR A 1 393 ? -30.378 26.423 18.373 1.00 86.25 393 THR A N 1
ATOM 3109 C CA . THR A 1 393 ? -31.678 26.347 17.675 1.00 86.25 393 THR A CA 1
ATOM 3110 C C . THR A 1 393 ? -32.071 27.633 16.937 1.00 86.25 393 THR A C 1
ATOM 3112 O O . THR A 1 393 ? -32.859 27.577 15.999 1.00 86.25 393 THR A O 1
ATOM 3115 N N . ASP A 1 394 ? -31.501 28.785 17.309 1.00 85.12 394 ASP A N 1
ATOM 3116 C CA . ASP A 1 394 ? -31.659 30.064 16.601 1.00 85.12 394 ASP A CA 1
ATOM 3117 C C . ASP A 1 394 ? -30.619 30.286 15.479 1.00 85.12 394 ASP A C 1
ATOM 3119 O O . ASP A 1 394 ? -30.502 31.398 14.961 1.00 85.12 394 ASP A O 1
ATOM 3123 N N . GLY A 1 395 ? -29.876 29.240 15.093 1.00 87.50 395 GLY A N 1
ATOM 3124 C CA . GLY A 1 395 ? -29.020 29.203 13.902 1.00 87.50 395 GLY A CA 1
ATOM 3125 C C . GLY A 1 395 ? -27.617 29.786 14.077 1.00 87.50 395 GLY A C 1
ATOM 3126 O O . GLY A 1 395 ? -26.968 30.121 13.086 1.00 87.50 395 GLY A O 1
ATOM 3127 N N . LYS A 1 396 ? -27.129 29.949 15.312 1.00 91.06 396 LYS A N 1
ATOM 3128 C CA . LYS A 1 396 ? -25.776 30.460 15.580 1.00 91.06 396 LYS A CA 1
ATOM 3129 C C . LYS A 1 396 ? -24.812 29.312 15.837 1.00 91.06 396 LYS A C 1
ATOM 3131 O O . LYS A 1 396 ? -25.122 28.369 16.559 1.00 91.06 396 LYS A O 1
ATOM 3136 N N . GLU A 1 397 ? -23.593 29.457 15.334 1.00 94.62 397 GLU A N 1
ATOM 3137 C CA . GLU A 1 397 ? -22.500 28.530 15.618 1.00 94.62 397 GLU A CA 1
ATOM 3138 C C . GLU A 1 397 ? -21.326 29.218 16.292 1.00 94.62 397 GLU A C 1
ATOM 3140 O O . GLU A 1 397 ? -20.963 30.342 15.953 1.00 94.62 397 GLU A O 1
ATOM 3145 N N . GLY A 1 398 ? -20.696 28.515 17.227 1.00 93.94 398 GLY A N 1
ATOM 3146 C CA . GLY A 1 398 ? -19.489 28.983 17.897 1.00 93.94 398 GLY A CA 1
ATOM 3147 C C . GLY A 1 398 ? -19.093 28.083 19.055 1.00 93.94 398 GLY A C 1
ATOM 3148 O O . GLY A 1 398 ? -19.591 26.971 19.186 1.00 93.94 398 GLY A O 1
ATOM 3149 N N . TRP A 1 399 ? -18.201 28.573 19.906 1.00 94.81 399 TRP A N 1
ATOM 3150 C CA . TRP A 1 399 ? -17.647 27.871 21.054 1.00 94.81 399 TRP A CA 1
ATOM 3151 C C . TRP A 1 399 ? -18.212 28.402 22.368 1.00 94.81 399 TRP A C 1
ATOM 3153 O O . TRP A 1 399 ? -18.262 29.613 22.592 1.00 94.81 399 TRP A O 1
ATOM 3163 N N . VAL A 1 400 ? -18.582 27.493 23.262 1.00 92.88 400 VAL A N 1
ATOM 3164 C CA . VAL A 1 400 ? -19.085 27.789 24.606 1.00 92.88 400 VAL A CA 1
ATOM 3165 C C . VAL A 1 400 ? -18.345 26.938 25.638 1.00 92.88 400 VAL A C 1
ATOM 3167 O O . VAL A 1 400 ? -17.959 25.804 25.366 1.00 92.88 400 VAL A O 1
ATOM 3170 N N . ALA A 1 401 ? -18.108 27.493 26.825 1.00 91.56 401 ALA A N 1
ATOM 3171 C CA . ALA A 1 401 ? -17.474 26.763 27.919 1.00 91.56 401 ALA A CA 1
ATOM 3172 C C . ALA A 1 401 ? -18.473 25.807 28.601 1.00 91.56 401 ALA A C 1
ATOM 3174 O O . ALA A 1 401 ? -19.605 26.198 28.898 1.00 91.56 401 ALA A O 1
ATOM 3175 N N . GLN A 1 402 ? -18.028 24.588 28.916 1.00 87.25 402 GLN A N 1
ATOM 3176 C CA . GLN A 1 402 ? -18.823 23.493 29.485 1.00 87.25 402 GLN A CA 1
ATOM 3177 C C . GLN A 1 402 ? -19.499 23.835 30.811 1.00 87.25 402 GLN A C 1
ATOM 3179 O O . GLN A 1 402 ? -20.561 23.301 31.093 1.00 87.25 402 GLN A O 1
ATOM 3184 N N . GLY A 1 403 ? -18.927 24.730 31.624 1.00 79.88 403 GLY A N 1
ATOM 3185 C CA . GLY A 1 403 ? -19.354 24.959 33.013 1.00 79.88 403 GLY A CA 1
ATOM 3186 C C . GLY A 1 403 ? -20.826 25.354 33.239 1.00 79.88 403 GLY A C 1
ATOM 3187 O O . GLY A 1 403 ? -21.238 25.443 34.393 1.00 79.88 403 GLY A O 1
ATOM 3188 N N . GLY A 1 404 ? -21.609 25.603 32.181 1.00 72.94 404 GLY A N 1
ATOM 3189 C CA . GLY A 1 404 ? -23.069 25.763 32.250 1.00 72.94 404 GLY A CA 1
ATOM 3190 C C . GLY A 1 404 ? -23.872 24.921 31.254 1.00 72.94 404 GLY A C 1
ATOM 3191 O O . GLY A 1 404 ? -25.085 25.103 31.184 1.00 72.94 404 GLY A O 1
ATOM 3192 N N . LEU A 1 405 ? -23.225 24.038 30.490 1.00 85.44 405 LEU A N 1
ATOM 3193 C CA . LEU A 1 405 ? -23.884 23.103 29.584 1.00 85.44 405 LEU A CA 1
ATOM 3194 C C . LEU A 1 405 ? -24.353 21.885 30.368 1.00 85.44 405 LEU A C 1
ATOM 3196 O O . LEU A 1 405 ? -23.560 21.249 31.060 1.00 85.44 405 LEU A O 1
ATOM 3200 N N . VAL A 1 406 ? -25.635 21.567 30.233 1.00 84.75 406 VAL A N 1
ATOM 3201 C CA . VAL A 1 406 ? -26.206 20.319 30.732 1.00 84.75 406 VAL A CA 1
ATOM 3202 C C . VAL A 1 406 ? -26.764 19.539 29.545 1.00 84.75 406 VAL A C 1
ATOM 3204 O O . VAL A 1 406 ? -27.401 20.149 28.679 1.00 84.75 406 VAL A O 1
ATOM 3207 N N . PRO A 1 407 ? -26.481 18.231 29.464 1.00 84.56 407 PRO A N 1
ATOM 3208 C CA . PRO A 1 407 ? -27.082 17.335 28.484 1.00 84.56 407 PRO A CA 1
ATOM 3209 C C . PRO A 1 407 ? -28.604 17.435 28.506 1.00 84.56 407 PRO A C 1
ATOM 3211 O O . PRO A 1 407 ? -29.207 17.617 29.564 1.00 84.56 407 PRO A O 1
ATOM 3214 N N . LYS A 1 408 ? -29.224 17.392 27.329 1.00 75.75 408 LYS A N 1
ATOM 3215 C CA . LYS A 1 408 ? -30.676 17.319 27.206 1.00 75.75 408 LYS A CA 1
ATOM 3216 C C . LYS A 1 408 ? -31.038 15.865 26.883 1.00 75.75 408 LYS A C 1
ATOM 3218 O O . LYS A 1 408 ? -30.682 15.452 25.781 1.00 75.75 408 LYS A O 1
ATOM 3223 N N . PRO A 1 409 ? -31.742 15.149 27.778 1.00 65.25 409 PRO A N 1
ATOM 3224 C CA . PRO A 1 409 ? -32.355 13.869 27.441 1.00 65.25 409 PRO A CA 1
ATOM 3225 C C . PRO A 1 409 ? -33.291 14.026 26.245 1.00 65.25 409 PRO A C 1
ATOM 3227 O O . PRO A 1 409 ? -33.958 15.066 26.138 1.00 65.25 409 PRO A O 1
ATOM 3230 N N . ASP A 1 410 ? -33.303 13.042 25.349 1.00 57.72 410 ASP A N 1
ATOM 3231 C CA . ASP A 1 410 ? -34.098 13.095 24.114 1.00 57.72 410 ASP A CA 1
ATOM 3232 C C . ASP A 1 410 ? -35.621 13.128 24.328 1.00 57.72 410 ASP A C 1
ATOM 3234 O O . ASP A 1 410 ? -36.143 12.481 25.270 1.00 57.72 410 ASP A O 1
#

pLDDT: mean 89.64, std 9.24, range [48.12, 98.56]

Foldseek 3Di:
DVDPVVVVVVVVVVVVVCVVVVHDDPDDFDFDAAPDVQGCHWQLLARPPLAAAAEPPPADADPVGRQAGHLQALRGYFYCLFFAAPGAGPVGHDDDDPQRHRWWKKKWFDKWFQNVQQLVQLVVQVVVDDPPDLQDSQLSVCLLAQAGSVLAGLVVVQRDPDDDPVCSSCSNNDQCPVPLPCQRRQCQHNVCLQAVRDCVQPVCSSQHKGWDKGKGWHHADCPVDDRRHSPHTIGMGTMIITNDCVSYVVCSAPVGQADQCPPPSPDSDGQWHRLERYDPFTWGWRDHDPDDIDIGTHGYRIDGPDMDTDMGTDPVSVVCVVVVNPPPDPALFDDDQQFKKFFADDDDAWWFFFAADDPPGDGPDTHDGGWMWGFHDWQDDDPNFGKTWIATPVGDTGITTCPGITGGHD

Radius of gyration: 26.76 Å; chains: 1; bounding box: 59×67×70 Å

Secondary structure (DSSP, 8-state):
--SHHHHHHHHHHHHHHHHHTT----------PPPGGGTTB-TTSPBPS----EEBTTBPBPSS-TTEETTEEEEEEE-GGGTSTTSPBTTB-----GGGTT-EEEEEEEEEE-HHHHHHHHHHHHHTS-TT----HHHHHHHHHSB-TTS-BTTT-SS-----GGGGGGTT---STT-TT-SSS-TTSHHHHH----HHHH-GGGS--EE--EEESPPP-GGG-TTTSTTS--EEEEEEEES-IIIIIIHIIIIIIS-TTPSP-SS-----S-TTTSPSSEEEEE--SSS--EEEEE---EEEEEEEEEEE--HHHHHHHHTT-TT--S-TTS--TT-EEEE---SSPPEEEESSSSTTSPEEEEEPTT-EEEEEEEEEEETTEEEEEEEETTS-EEEEEGGGEEE---

Sequence (410 aa):
ADEDDDLKLELDKQRALASKHCVTVVFEQRGDTLPEDRAGHEHFGFKDGVSQPGVRGFHPADPNNPNERAGHPGTEIIAPGEFIRGFVSESGAQFTPEWMVEGSFQVLRRLSQDVPGFWAQVTRQRHSLPSDDPMSEDLLATKLVGRWRSGTPLSHAPDRDNRSAQDREQDNNFKYDDDPDGIKTPRFAHIRKMYPRDHSRFGDRTRRIIRRGIPFGGPFDPASGRGRGVDSDRGLLFNAYMASIEEQFEFLQQAWANEPTFPPFGDSRISGPDPVIGEDPAAVEIRREDRPDVHLDFRRFVHTTGAVYAFSPSISTIRRLANGELGQEPGDDVLHVGGKAFITRKGNSNWRLRELPGLGGKVIAMLKPGTEMTLLKGPSPKDGHDWWRVHTTDGKEGWVAQGGLVPKPD